Protein AF-A0A950W5Q5-F1 (afdb_monomer)

Sequence (482 aa):
MNRRAFVLRGGALSAAAVAGRGVYAVLDDFAAPARASAANVSRWQEQYLIDSLEVILDNATPVIIPPVYNDVFTAKLAPDRTWSKSALAAAQKRLESALSRVESPYPATADGLTIVVAWGLPYFRMFVPVPWQAKAPRDKLLPAVNGQPQLALLDAIRFPSDSSDVALEDNHVAFKVRSDSSAIVQSVETQLFSDTSSPAYVGDLLQLTSRRIGFAGRGFDTPSVAKTLALKAGVTAAQSIPDRAQLTMGFTSTQPAALGPDNIVSFETLPGMTDQFPSGYFAHGCAMHLSHLDLDLGVWYGRSYGQRVARMFAPSTPVPPDGTVTIPNGPGQVATLAQVESDAAAGQAGHNSLLQMATRLKADVIDNYGRLRTKGTGIPVREDFNTLDHPFAWYIDSTGAVQTPPATQPGLHFAVFVPTSSRFHAARTAMDGVLPDGTNLRARYGLTDDQIGINSSARATHRQNFLVPPRAHRSFPLVELL

Mean predicted aligned error: 4.97 Å

Nearest PDB structures (foldseek):
  3ved-assembly1_B  TM=7.121E-01  e=3.691E-13  Rhodococcus jostii RHA1
  7ylo-assembly2_B  TM=7.284E-01  e=1.402E-12  Limosilactobacillus fermentum
  2gvk-assembly1_A  TM=6.646E-01  e=1.583E-12  Bacteroides thetaiotaomicron VPI-5482
  7yzt-assembly1_B  TM=5.956E-01  e=2.725E-13  Acinetobacter radioresistens
  3dtz-assembly1_B  TM=6.820E-01  e=3.370E-03  Thermoplasma acidophilum

Secondary structure (DSSP, 8-state):
--HHHHHHHHTHHHHHT----GGGGGGGGSPPP-PPP-S--PPPS-TT--BT-EEEEETTEEEEE--SEEEEEEEEEPTTS---HHHHHHHHHHHHHHHHHHHTTS-SBSSS-EEEEEEEHHHHHHH-HHHHHHHSPBBSSSPPBTTBPPBSS------TTS-TT-EE---SEEEEEEES-HHHHHHHHIIIII-TT-TT--GGGEEEEEEEEEE----TTS--HHHHHHHHTT-TTGGGS-TT-SSTTSS----GGGS--TTTTSTTTSTTTBS--TTSTTTT-EEEEEEEEEE-HHHHHTS-HHHHHHHHT-TTS---STT------SGGGPPPHHHHHHHHHTT-B-HHHHHHHHHB-SS-EE-TTS-EE-TT-B--EE--EEE-SSS-SEEE-TTS-EE---S-S-EEEEEEEES-HHHHHHHHHHTTTB-TTS-BHHHHHT--TTTBTTTTTEEEEEEEEEEE--GGG-SSTTGGG-

pLDDT: mean 92.47, std 12.56, range [28.19, 98.94]

Structure (mmCIF, N/CA/C/O backbone):
data_AF-A0A950W5Q5-F1
#
_entry.id   AF-A0A950W5Q5-F1
#
loop_
_atom_site.group_PDB
_atom_site.id
_atom_site.type_symbol
_atom_site.label_atom_id
_atom_site.label_alt_id
_atom_site.label_comp_id
_atom_site.label_asym_id
_atom_site.label_entity_id
_atom_site.label_seq_id
_atom_site.pdbx_PDB_ins_code
_atom_site.Cartn_x
_atom_site.Cartn_y
_atom_site.Cartn_z
_atom_site.occupancy
_atom_site.B_iso_or_equiv
_atom_site.auth_seq_id
_atom_site.auth_comp_id
_atom_site.auth_asym_id
_atom_site.auth_atom_id
_atom_site.pdbx_PDB_model_num
ATOM 1 N N . MET A 1 1 ? -41.377 11.909 10.788 1.00 39.28 1 MET A N 1
ATOM 2 C CA . MET A 1 1 ? -40.465 11.203 9.855 1.00 39.28 1 MET A CA 1
ATOM 3 C C . MET A 1 1 ? -40.468 9.717 10.195 1.00 39.28 1 MET A C 1
ATOM 5 O O . MET A 1 1 ? -40.326 9.373 11.359 1.00 39.28 1 MET A O 1
ATOM 9 N N . ASN A 1 2 ? -40.772 8.855 9.223 1.00 30.08 2 ASN A N 1
ATOM 10 C CA . ASN A 1 2 ? -41.228 7.480 9.455 1.00 30.08 2 ASN A CA 1
ATOM 11 C C . ASN A 1 2 ? -40.049 6.484 9.569 1.00 30.08 2 ASN A C 1
ATOM 13 O O . ASN A 1 2 ? -39.245 6.375 8.644 1.00 30.08 2 ASN A O 1
ATOM 17 N N . ARG A 1 3 ? -39.965 5.734 10.681 1.00 30.23 3 ARG A N 1
ATOM 18 C CA . ARG A 1 3 ? -38.876 4.784 11.022 1.00 30.23 3 ARG A CA 1
ATOM 19 C C . ARG A 1 3 ? -38.636 3.682 9.972 1.00 30.23 3 ARG A C 1
ATOM 21 O O . ARG A 1 3 ? -37.541 3.137 9.913 1.00 30.23 3 ARG A O 1
ATOM 28 N N . ARG A 1 4 ? -39.614 3.385 9.104 1.00 28.19 4 ARG A N 1
ATOM 29 C CA . ARG A 1 4 ? -39.479 2.392 8.016 1.00 28.19 4 ARG A CA 1
ATOM 30 C C . ARG A 1 4 ? -38.651 2.865 6.813 1.00 28.19 4 ARG A C 1
ATOM 32 O O . ARG A 1 4 ? -38.060 2.028 6.148 1.00 28.19 4 ARG A O 1
ATOM 39 N N . ALA A 1 5 ? -38.541 4.173 6.564 1.00 29.91 5 ALA A N 1
ATOM 40 C CA . ALA A 1 5 ? -37.668 4.703 5.506 1.00 29.91 5 ALA A CA 1
ATOM 41 C C . ALA A 1 5 ? -36.191 4.814 5.948 1.00 29.91 5 ALA A C 1
ATOM 43 O O . ALA A 1 5 ? -35.299 4.936 5.116 1.00 29.91 5 ALA A O 1
ATOM 44 N N . PHE A 1 6 ? -35.934 4.753 7.259 1.00 35.81 6 PHE A N 1
ATOM 45 C CA . PHE A 1 6 ? -34.615 4.919 7.879 1.00 35.81 6 PHE A CA 1
ATOM 46 C C . PHE A 1 6 ? -33.766 3.636 7.817 1.00 35.81 6 PHE A C 1
ATOM 48 O O . PHE A 1 6 ? -32.586 3.686 7.479 1.00 35.81 6 PHE A O 1
ATOM 55 N N . VAL A 1 7 ? -34.390 2.469 8.015 1.00 33.81 7 VAL A N 1
ATOM 56 C CA . VAL A 1 7 ? -33.726 1.155 7.884 1.00 33.81 7 VAL A CA 1
ATOM 57 C C . VAL A 1 7 ? -33.260 0.892 6.441 1.00 33.81 7 VAL A C 1
ATOM 59 O O . VAL A 1 7 ? -32.242 0.241 6.220 1.00 33.81 7 VAL A O 1
ATOM 62 N N . LEU A 1 8 ? -33.940 1.481 5.454 1.00 30.77 8 LEU A N 1
ATOM 63 C CA . LEU A 1 8 ? -33.626 1.327 4.031 1.00 30.77 8 LEU A CA 1
ATOM 64 C C . LEU A 1 8 ? -32.433 2.161 3.536 1.00 30.77 8 LEU A C 1
ATOM 66 O O . LEU A 1 8 ? -31.986 1.921 2.424 1.00 30.77 8 LEU A O 1
ATOM 70 N N . ARG A 1 9 ? -31.891 3.119 4.304 1.00 37.16 9 ARG A N 1
ATOM 71 C CA . ARG A 1 9 ? -30.702 3.890 3.868 1.00 37.16 9 ARG A CA 1
ATOM 72 C C . ARG A 1 9 ? -29.408 3.470 4.562 1.00 37.16 9 ARG A C 1
ATOM 74 O O . ARG A 1 9 ? -28.377 3.446 3.905 1.00 3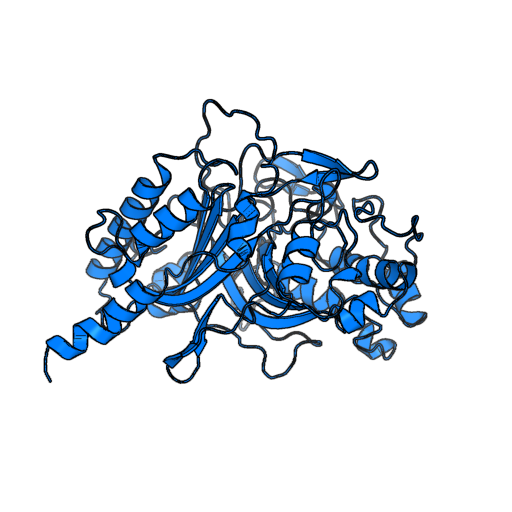7.16 9 ARG A O 1
ATOM 81 N N . GLY A 1 10 ? -29.464 3.099 5.843 1.00 38.53 10 GLY A N 1
ATOM 82 C CA . GLY A 1 10 ? -28.292 2.613 6.585 1.00 38.53 10 GLY A CA 1
ATOM 83 C C . GLY A 1 10 ? -28.037 1.108 6.444 1.00 38.53 10 GLY A C 1
ATOM 84 O O . GLY A 1 10 ? -26.889 0.693 6.448 1.00 38.53 10 GLY A O 1
ATOM 85 N N . GLY A 1 11 ? -29.091 0.292 6.290 1.00 37.72 11 GLY A N 1
ATOM 86 C CA . GLY A 1 11 ? -28.977 -1.172 6.195 1.00 37.72 11 GLY A CA 1
ATOM 87 C C . GLY A 1 11 ? -29.050 -1.738 4.772 1.00 37.72 11 GLY A C 1
ATOM 88 O O . GLY A 1 11 ? -28.472 -2.787 4.502 1.00 37.72 11 GLY A O 1
ATOM 89 N N . ALA A 1 12 ? -29.723 -1.057 3.836 1.00 38.81 12 ALA A N 1
ATOM 90 C CA . ALA A 1 12 ? -29.859 -1.570 2.468 1.00 38.81 12 ALA A CA 1
ATOM 91 C C . ALA A 1 12 ? -28.583 -1.399 1.625 1.00 38.81 12 ALA A C 1
ATOM 93 O O . ALA A 1 12 ? -28.334 -2.213 0.741 1.00 38.81 12 ALA A O 1
ATOM 94 N N . LEU A 1 13 ? -27.751 -0.392 1.920 1.00 42.91 13 LEU A N 1
ATOM 95 C CA . LEU A 1 13 ? -26.452 -0.220 1.258 1.00 42.91 13 LEU A CA 1
ATOM 96 C C . LEU A 1 13 ? -25.434 -1.282 1.702 1.00 42.91 13 LEU A C 1
ATOM 98 O O . LEU A 1 13 ? -24.679 -1.782 0.876 1.00 42.91 13 LEU A O 1
ATOM 102 N N . SER A 1 14 ? -25.480 -1.708 2.967 1.00 42.72 14 SER A N 1
ATOM 103 C CA . SER A 1 14 ? -24.631 -2.783 3.504 1.00 42.72 14 SER A CA 1
ATOM 104 C C . SER A 1 14 ? -25.011 -4.168 2.962 1.00 42.72 14 SER A C 1
ATOM 106 O O . SER A 1 14 ? -24.152 -5.038 2.826 1.00 42.72 14 SER A O 1
ATOM 108 N N . ALA A 1 15 ? -26.290 -4.376 2.626 1.00 36.91 15 ALA A N 1
ATOM 109 C CA . ALA A 1 15 ? -26.792 -5.629 2.057 1.00 36.91 15 ALA A CA 1
ATOM 110 C C . ALA A 1 15 ? -26.603 -5.728 0.528 1.00 36.91 15 ALA A C 1
ATOM 112 O O . ALA A 1 15 ? -26.414 -6.826 0.013 1.00 36.91 15 ALA A O 1
ATOM 113 N N . ALA A 1 16 ? -26.608 -4.606 -0.203 1.00 36.03 16 ALA A N 1
ATOM 114 C CA . ALA A 1 16 ? -26.354 -4.585 -1.650 1.00 36.03 16 ALA A CA 1
ATOM 115 C C . ALA A 1 16 ? -24.859 -4.738 -2.024 1.00 36.03 16 ALA A C 1
ATOM 117 O O . ALA A 1 16 ? -24.538 -4.958 -3.189 1.00 36.03 16 ALA A O 1
ATOM 118 N N . ALA A 1 17 ? -23.947 -4.641 -1.050 1.00 44.28 17 ALA A N 1
ATOM 119 C CA . ALA A 1 17 ? -22.497 -4.604 -1.263 1.00 44.28 17 ALA A CA 1
ATOM 120 C C . ALA A 1 17 ? -21.846 -5.963 -1.604 1.00 44.28 17 ALA A C 1
ATOM 122 O O . ALA A 1 17 ? -20.760 -5.978 -2.192 1.00 44.28 17 ALA A O 1
ATOM 123 N N . VAL A 1 18 ? -22.509 -7.087 -1.297 1.00 49.03 18 VAL A N 1
ATOM 124 C CA . VAL A 1 18 ? -21.989 -8.452 -1.519 1.00 49.03 18 VAL A CA 1
ATOM 125 C C . VAL A 1 18 ? -22.581 -9.050 -2.800 1.00 49.03 18 VAL A C 1
ATOM 127 O O . VAL A 1 18 ? -23.192 -10.117 -2.805 1.00 49.03 18 VAL A O 1
ATOM 130 N N . ALA A 1 19 ? -22.424 -8.355 -3.925 1.00 48.50 19 ALA A N 1
ATOM 131 C CA . ALA A 1 19 ? -22.522 -9.025 -5.218 1.00 48.50 19 ALA A CA 1
ATOM 132 C C . ALA A 1 19 ? -21.337 -10.001 -5.348 1.00 48.50 19 ALA A C 1
ATOM 134 O O . ALA A 1 19 ? -20.232 -9.707 -4.872 1.00 48.50 19 ALA A O 1
ATOM 135 N N . GLY A 1 20 ? -21.567 -11.172 -5.958 1.00 59.09 20 GLY A N 1
ATOM 136 C CA . GLY A 1 20 ? -20.513 -12.151 -6.241 1.00 59.09 20 GLY A CA 1
ATOM 137 C C . GLY A 1 20 ? -19.327 -11.514 -6.975 1.00 59.09 20 GLY A C 1
ATOM 138 O O . GLY A 1 20 ? -19.458 -10.447 -7.570 1.00 59.09 20 GLY A O 1
ATOM 139 N N . ARG A 1 21 ? -18.160 -12.167 -6.962 1.00 72.50 21 ARG A N 1
ATOM 140 C CA . ARG A 1 21 ? -16.889 -11.619 -7.478 1.00 72.50 21 ARG A CA 1
ATOM 141 C C . ARG A 1 21 ? -16.826 -11.386 -8.999 1.00 72.50 21 ARG A C 1
ATOM 143 O O . ARG A 1 21 ? -15.745 -11.204 -9.541 1.00 72.50 21 ARG A O 1
ATOM 150 N N . GLY A 1 22 ? -17.964 -11.351 -9.692 1.00 77.88 22 GLY A N 1
ATOM 151 C CA . GLY A 1 22 ? -18.077 -10.954 -11.094 1.00 77.88 22 GLY A CA 1
ATOM 152 C C . GLY A 1 22 ? -17.069 -11.670 -11.991 1.00 77.88 22 GLY A C 1
ATOM 153 O O . GLY A 1 22 ? -16.955 -12.896 -11.966 1.00 77.88 22 GLY A O 1
ATOM 154 N N . VAL A 1 23 ? -16.306 -10.890 -12.759 1.00 76.06 23 VAL A N 1
ATOM 155 C CA . VAL A 1 23 ? -15.253 -11.403 -13.650 1.00 76.06 23 VAL A CA 1
ATOM 156 C C . VAL A 1 23 ? -14.167 -12.187 -12.906 1.00 76.06 23 VAL A C 1
ATOM 158 O O . VAL A 1 23 ? -13.601 -13.114 -13.482 1.00 76.06 23 VAL A O 1
ATOM 161 N N . TYR A 1 24 ? -13.934 -11.887 -11.625 1.00 83.50 24 TYR A N 1
ATOM 162 C CA . TYR A 1 24 ? -12.916 -12.517 -10.786 1.00 83.50 24 TYR A CA 1
ATOM 163 C C . TYR A 1 24 ? -13.301 -13.906 -10.270 1.00 83.50 24 TYR A C 1
ATOM 165 O O . TYR A 1 24 ? -12.444 -14.582 -9.719 1.00 83.50 24 TYR A O 1
ATOM 173 N N . ALA A 1 25 ? -14.539 -14.378 -10.459 1.00 80.31 25 ALA A N 1
ATOM 174 C CA . ALA A 1 25 ? -14.914 -15.744 -10.068 1.00 80.31 25 ALA A CA 1
ATOM 175 C C . ALA A 1 25 ? -14.088 -16.824 -10.801 1.00 80.31 25 ALA A C 1
ATOM 177 O O . ALA A 1 25 ? -13.899 -17.913 -10.280 1.00 80.31 25 ALA A O 1
ATOM 178 N N . VAL A 1 26 ? -13.537 -16.505 -11.980 1.00 78.62 26 VAL A N 1
ATOM 179 C CA . VAL A 1 26 ? -12.643 -17.407 -12.734 1.00 78.62 26 VAL A CA 1
ATOM 180 C C . VAL A 1 26 ? -11.304 -17.652 -12.027 1.00 78.62 26 VAL A C 1
ATOM 182 O O . VAL A 1 26 ? -10.563 -18.540 -12.422 1.00 78.62 26 VAL A O 1
ATOM 185 N N . LEU A 1 27 ? -10.959 -16.859 -11.007 1.00 82.75 27 LEU A N 1
ATOM 186 C CA . LEU A 1 27 ? -9.732 -17.050 -10.233 1.00 82.75 27 LEU A CA 1
ATOM 187 C C . LEU A 1 27 ? -9.710 -18.401 -9.509 1.00 82.75 27 LEU A C 1
ATOM 189 O O . LEU A 1 27 ? -8.635 -18.973 -9.355 1.00 82.75 27 LEU A O 1
ATOM 193 N N . ASP A 1 28 ? -10.880 -18.933 -9.149 1.00 81.75 28 ASP A N 1
ATOM 194 C CA . ASP A 1 28 ? -11.016 -20.245 -8.511 1.00 81.75 28 ASP A CA 1
ATOM 195 C C . ASP A 1 28 ? -10.691 -21.412 -9.471 1.00 81.75 28 ASP A C 1
ATOM 197 O O . ASP A 1 28 ? -10.429 -22.524 -9.016 1.00 81.75 28 ASP A O 1
ATOM 201 N N . ASP A 1 29 ? -10.636 -21.162 -10.788 1.00 82.75 29 ASP A N 1
ATOM 202 C CA . ASP A 1 29 ? -10.259 -22.158 -11.802 1.00 82.75 29 ASP A CA 1
ATOM 203 C C . ASP A 1 29 ? -8.728 -22.273 -11.989 1.00 82.75 29 ASP A C 1
ATOM 205 O O . ASP A 1 29 ? -8.248 -23.151 -12.713 1.00 82.75 29 ASP A O 1
ATOM 209 N N . P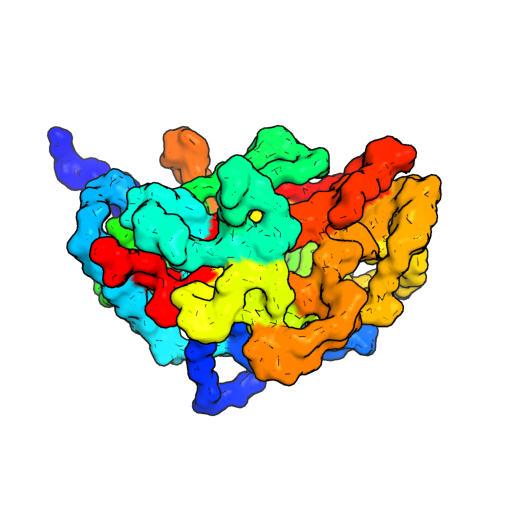HE A 1 30 ? -7.937 -21.383 -11.371 1.00 82.56 30 PHE A N 1
ATOM 210 C CA . PHE A 1 30 ? -6.476 -21.389 -11.483 1.00 82.56 30 PHE A CA 1
ATOM 211 C C . PHE A 1 30 ? -5.810 -22.244 -10.406 1.00 82.56 30 PHE A C 1
ATOM 213 O O . PHE A 1 30 ? -6.309 -22.408 -9.296 1.00 82.56 30 PHE A O 1
ATOM 220 N N . ALA A 1 31 ? -4.616 -22.750 -10.727 1.00 78.81 31 ALA A N 1
ATOM 221 C CA . ALA A 1 31 ? -3.797 -23.477 -9.768 1.00 78.81 31 ALA A CA 1
ATOM 222 C C . ALA A 1 31 ? -3.484 -22.601 -8.544 1.00 78.81 31 ALA A C 1
ATOM 224 O O . ALA A 1 31 ? -2.871 -21.534 -8.665 1.00 78.81 31 ALA A O 1
ATOM 225 N N . ALA A 1 32 ? -3.886 -23.084 -7.368 1.00 83.25 32 ALA A N 1
ATOM 226 C CA . ALA A 1 32 ? -3.600 -22.427 -6.105 1.00 83.25 32 ALA A CA 1
ATOM 227 C C . ALA A 1 32 ? -2.082 -22.393 -5.833 1.00 83.25 32 ALA A C 1
ATOM 229 O O . ALA A 1 32 ? -1.363 -23.330 -6.200 1.00 83.25 32 ALA A O 1
ATOM 230 N N . PRO A 1 33 ? -1.577 -21.336 -5.174 1.00 84.56 33 PRO A N 1
ATOM 231 C CA . PRO A 1 33 ? -0.205 -21.302 -4.695 1.00 84.56 33 PRO A CA 1
ATOM 232 C C . PRO A 1 33 ? 0.177 -22.467 -3.791 1.00 84.56 33 PRO A C 1
ATOM 234 O O . PRO A 1 33 ? -0.611 -22.916 -2.961 1.00 84.56 33 PRO A O 1
ATOM 237 N N . ALA A 1 34 ? 1.417 -22.939 -3.927 1.00 84.31 34 ALA A N 1
ATOM 238 C CA . ALA A 1 34 ? 1.929 -23.998 -3.074 1.00 84.31 34 ALA A CA 1
ATOM 239 C C . ALA A 1 34 ? 2.275 -23.399 -1.707 1.00 84.31 34 ALA A C 1
ATOM 241 O O . ALA A 1 34 ? 3.244 -22.653 -1.566 1.00 84.31 34 ALA A O 1
ATOM 242 N N . ARG A 1 35 ? 1.472 -23.701 -0.685 1.00 87.06 35 ARG A N 1
ATOM 243 C CA . ARG A 1 35 ? 1.675 -23.179 0.671 1.00 87.06 35 ARG A CA 1
ATOM 244 C C . ARG A 1 35 ? 2.323 -24.225 1.565 1.00 87.06 35 ARG A C 1
ATOM 246 O O . ARG A 1 35 ? 1.898 -25.377 1.610 1.00 87.06 35 ARG A O 1
ATOM 253 N N . ALA A 1 36 ? 3.359 -23.815 2.293 1.00 75.06 36 ALA A N 1
ATOM 254 C CA . ALA A 1 36 ? 3.932 -24.653 3.335 1.00 75.06 36 ALA A CA 1
ATOM 255 C C . ALA A 1 36 ? 2.907 -24.818 4.466 1.00 75.06 36 ALA A C 1
ATOM 257 O O . ALA A 1 36 ? 2.351 -23.833 4.955 1.00 75.06 36 ALA A O 1
ATOM 258 N N . SER A 1 37 ? 2.667 -26.062 4.891 1.00 65.44 37 SER A N 1
ATOM 259 C CA . SER A 1 37 ? 1.843 -26.326 6.070 1.00 65.44 37 SER A CA 1
ATOM 260 C C . SER A 1 37 ? 2.544 -25.767 7.305 1.00 65.44 37 SER A C 1
ATOM 262 O O . SER A 1 37 ? 3.673 -26.153 7.615 1.00 65.44 37 SER A O 1
ATOM 264 N N . ALA A 1 38 ? 1.887 -24.849 8.008 1.00 62.38 38 ALA A N 1
ATOM 265 C CA . ALA A 1 38 ? 2.421 -24.244 9.214 1.00 62.38 38 ALA A CA 1
ATOM 266 C C . ALA A 1 38 ? 1.597 -24.711 10.419 1.00 62.38 38 ALA A C 1
ATOM 268 O O . ALA A 1 38 ? 0.471 -24.268 10.633 1.00 62.38 38 ALA A O 1
ATOM 269 N N . ALA A 1 39 ? 2.167 -25.631 11.202 1.00 51.69 39 ALA A N 1
ATOM 270 C CA . ALA A 1 39 ? 1.463 -26.298 12.298 1.00 51.69 39 ALA A CA 1
ATOM 271 C C . ALA A 1 39 ? 1.116 -25.369 13.480 1.00 51.69 39 ALA A C 1
ATOM 273 O O . ALA A 1 39 ? 0.224 -25.702 14.248 1.00 51.69 39 ALA A O 1
ATOM 274 N N . ASN A 1 40 ? 1.794 -24.220 13.628 1.00 57.84 40 ASN A N 1
ATOM 275 C CA . ASN A 1 40 ? 1.538 -23.218 14.671 1.00 57.84 40 ASN A CA 1
ATOM 276 C C . ASN A 1 40 ? 1.945 -21.818 14.184 1.00 57.84 40 ASN A C 1
ATOM 278 O O . ASN A 1 40 ? 3.113 -21.445 14.280 1.00 57.84 40 ASN A O 1
ATOM 282 N N . VAL A 1 41 ? 0.993 -21.035 13.677 1.00 72.38 41 VAL A N 1
ATOM 283 C CA . VAL A 1 41 ? 1.233 -19.636 13.288 1.00 72.38 41 VAL A CA 1
ATOM 284 C C . VAL A 1 41 ? 0.573 -18.718 14.306 1.00 72.38 41 VAL A C 1
ATOM 286 O O . VAL A 1 41 ? -0.653 -18.650 14.386 1.00 72.38 41 VAL A O 1
ATOM 289 N N . SER A 1 42 ? 1.387 -18.025 15.104 1.00 79.38 42 SER A N 1
ATOM 290 C CA . SER A 1 42 ? 0.903 -16.971 15.998 1.00 79.38 42 SER A CA 1
ATOM 291 C C . SER A 1 42 ? 0.762 -15.665 15.226 1.00 79.38 42 SER A C 1
ATOM 293 O O . SER A 1 42 ? 1.610 -15.325 14.411 1.00 79.38 42 SER A O 1
ATOM 295 N N . ARG A 1 43 ? -0.291 -14.897 15.511 1.00 89.50 43 ARG A N 1
ATOM 296 C CA . ARG A 1 43 ? -0.489 -13.582 14.893 1.00 89.50 43 ARG A CA 1
ATOM 297 C C . ARG A 1 43 ? 0.463 -12.560 15.517 1.00 89.50 43 ARG A C 1
ATOM 299 O O . ARG A 1 43 ? 0.432 -12.352 16.730 1.00 89.50 43 ARG A O 1
ATOM 306 N N . TRP A 1 44 ? 1.273 -11.919 14.680 1.00 92.88 44 TRP A N 1
ATOM 307 C CA . TRP A 1 44 ? 2.208 -10.856 15.060 1.00 92.88 44 TRP A CA 1
ATOM 308 C C . TRP A 1 44 ? 1.499 -9.582 15.530 1.00 92.88 44 TRP A C 1
ATOM 310 O O . TRP A 1 44 ? 0.302 -9.385 15.290 1.00 92.88 44 TRP A O 1
ATOM 320 N N . GLN A 1 45 ? 2.252 -8.686 16.176 1.00 97.06 45 GLN A N 1
ATOM 321 C CA . GLN A 1 45 ? 1.784 -7.317 16.405 1.00 97.06 45 GLN A CA 1
ATOM 322 C C . GLN A 1 45 ? 1.756 -6.525 15.091 1.00 97.06 45 GLN A C 1
ATOM 324 O O . GLN A 1 45 ? 0.847 -5.723 14.874 1.00 97.06 45 GLN A O 1
ATOM 329 N N . GLU A 1 46 ? 2.694 -6.805 14.191 1.00 97.69 46 GLU A N 1
ATOM 330 C CA . GLU A 1 46 ? 2.777 -6.284 12.833 1.00 97.69 46 GLU A CA 1
ATOM 331 C C . GLU A 1 46 ? 1.674 -6.883 11.945 1.00 97.69 46 GLU A C 1
ATOM 333 O O . GLU A 1 46 ? 1.834 -7.941 11.339 1.00 97.69 46 GLU A O 1
ATOM 338 N N . GLN A 1 47 ? 0.536 -6.192 11.825 1.00 97.69 47 GLN A N 1
ATOM 339 C CA . GLN A 1 47 ? -0.609 -6.667 11.027 1.00 97.69 47 GLN A CA 1
ATOM 340 C C . GLN A 1 47 ? -0.275 -6.889 9.537 1.00 97.69 47 GLN A C 1
ATOM 342 O O . GLN A 1 47 ? -0.929 -7.674 8.848 1.00 97.69 47 GLN A O 1
ATOM 347 N N . TYR A 1 48 ? 0.710 -6.151 9.022 1.00 95.56 48 TYR A N 1
ATOM 348 C CA . TYR A 1 48 ? 1.083 -6.158 7.612 1.00 95.56 48 TYR A CA 1
ATOM 349 C C . TYR A 1 48 ? 1.930 -7.375 7.218 1.00 95.56 48 TYR A C 1
ATOM 351 O O . TYR A 1 48 ? 2.005 -7.667 6.031 1.00 95.56 48 TYR A O 1
ATOM 359 N N . LEU A 1 49 ? 2.518 -8.105 8.172 1.00 94.44 49 LEU A N 1
ATOM 360 C CA . LEU A 1 49 ? 3.283 -9.317 7.880 1.00 94.44 49 LEU A CA 1
ATOM 361 C C . LEU A 1 49 ? 2.365 -10.507 7.583 1.00 94.44 49 LEU A C 1
ATOM 363 O O . LEU A 1 49 ? 1.263 -10.622 8.122 1.00 94.44 49 LEU A O 1
ATOM 367 N N . ILE A 1 50 ? 2.844 -11.398 6.716 1.00 91.88 50 ILE A N 1
ATOM 368 C CA . ILE A 1 50 ? 2.170 -12.645 6.354 1.00 91.88 50 ILE A CA 1
ATOM 369 C C . ILE A 1 50 ? 3.184 -13.775 6.464 1.00 91.88 50 ILE A C 1
ATOM 371 O O . ILE A 1 50 ? 4.263 -13.710 5.871 1.00 91.88 50 ILE A O 1
ATOM 375 N N . ASP A 1 51 ? 2.825 -14.816 7.206 1.00 86.25 51 ASP A N 1
ATOM 376 C CA . ASP A 1 51 ? 3.706 -15.953 7.426 1.00 86.25 51 ASP A CA 1
ATOM 377 C C . ASP A 1 51 ? 3.693 -16.935 6.257 1.00 86.25 51 ASP A C 1
ATOM 379 O O . ASP A 1 51 ? 2.670 -17.155 5.603 1.00 86.25 51 ASP A O 1
ATOM 383 N N . SER A 1 52 ? 4.833 -17.605 6.072 1.00 85.12 52 SER A N 1
ATOM 384 C CA . SER A 1 52 ? 4.974 -18.775 5.192 1.00 85.12 52 SER A CA 1
ATOM 385 C C . SER A 1 52 ? 4.555 -18.525 3.738 1.00 85.12 52 SER A C 1
ATOM 387 O O . SER A 1 52 ? 3.958 -19.391 3.096 1.00 85.12 52 SER A O 1
ATOM 389 N N . LEU A 1 53 ? 4.862 -17.336 3.209 1.00 90.88 53 LEU A N 1
ATOM 390 C CA . LEU A 1 53 ? 4.660 -17.048 1.792 1.00 90.88 53 LEU A CA 1
ATOM 391 C C . LEU A 1 53 ? 5.546 -17.950 0.923 1.00 90.88 53 LEU A C 1
ATOM 393 O O . LEU A 1 53 ? 6.711 -18.199 1.232 1.00 90.88 53 LEU A O 1
ATOM 397 N N . GLU A 1 54 ? 4.974 -18.412 -0.187 1.00 92.31 54 GLU A N 1
ATOM 398 C CA . GLU A 1 54 ? 5.696 -19.172 -1.208 1.00 92.31 54 GLU A CA 1
ATOM 399 C C . GLU A 1 54 ? 6.758 -18.264 -1.843 1.00 92.31 54 GLU A C 1
ATOM 401 O O . GLU A 1 54 ? 6.479 -17.109 -2.183 1.00 92.31 54 GLU A O 1
ATOM 406 N N . VAL A 1 55 ? 7.969 -18.796 -2.014 1.00 93.19 55 VAL A N 1
ATOM 407 C CA . VAL A 1 55 ? 9.045 -18.146 -2.762 1.00 93.19 55 VAL A CA 1
ATOM 408 C C . VAL A 1 55 ? 9.454 -19.067 -3.897 1.00 93.19 55 VAL A C 1
ATOM 410 O O . VAL A 1 55 ? 9.864 -20.202 -3.660 1.00 93.19 55 VAL A O 1
ATOM 413 N N . ILE A 1 56 ? 9.365 -18.563 -5.123 1.00 94.12 56 ILE A N 1
ATOM 414 C CA . ILE A 1 56 ? 9.800 -19.267 -6.331 1.00 94.12 56 ILE A 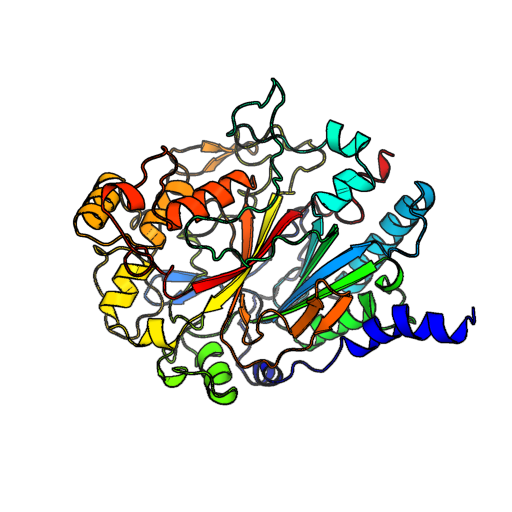CA 1
ATOM 415 C C . ILE A 1 56 ? 11.040 -18.594 -6.926 1.00 94.12 56 ILE A C 1
ATOM 417 O O . ILE A 1 56 ? 11.397 -17.475 -6.550 1.00 94.12 56 ILE A O 1
ATOM 421 N N . LEU A 1 57 ? 11.679 -19.263 -7.885 1.00 95.44 57 LEU A N 1
ATOM 422 C CA . LEU A 1 57 ? 12.696 -18.662 -8.743 1.00 95.44 57 LEU A CA 1
ATOM 423 C C . LEU A 1 57 ? 12.118 -18.457 -10.142 1.00 95.44 57 LEU A C 1
ATOM 425 O O . LEU A 1 57 ? 11.767 -19.425 -10.812 1.00 95.44 57 LEU A O 1
ATOM 429 N N . ASP A 1 58 ? 12.081 -17.209 -10.602 1.00 94.81 58 ASP A N 1
ATOM 430 C CA . ASP A 1 58 ? 11.788 -16.864 -11.995 1.00 94.81 58 ASP A CA 1
ATOM 431 C C . ASP A 1 58 ? 12.956 -16.054 -12.554 1.00 94.81 58 ASP A C 1
ATOM 433 O O . ASP A 1 58 ? 13.414 -15.099 -11.926 1.00 94.81 58 ASP A O 1
ATOM 437 N N . ASN A 1 59 ? 13.498 -16.475 -13.698 1.00 93.69 59 ASN A N 1
ATOM 438 C CA . ASN A 1 59 ? 14.707 -15.885 -14.284 1.00 93.69 59 ASN A CA 1
ATOM 439 C C . ASN A 1 59 ? 15.860 -15.718 -13.260 1.00 93.69 59 ASN A C 1
ATOM 441 O O . ASN A 1 59 ? 16.404 -14.628 -13.069 1.00 93.69 59 ASN A O 1
ATOM 445 N N . ALA A 1 60 ? 16.161 -16.798 -12.526 1.00 93.56 60 ALA A N 1
ATOM 446 C CA . ALA A 1 60 ? 17.158 -16.848 -11.444 1.00 93.56 60 ALA A CA 1
ATOM 447 C C . ALA A 1 60 ? 16.967 -15.802 -10.322 1.00 93.56 60 ALA A C 1
ATOM 449 O O . ALA A 1 60 ? 17.876 -15.561 -9.527 1.00 93.56 60 ALA A O 1
ATOM 450 N N . THR A 1 61 ? 15.782 -15.195 -10.233 1.00 95.44 61 THR A N 1
ATOM 451 C CA . THR A 1 61 ? 15.447 -14.160 -9.258 1.00 95.44 61 THR A CA 1
ATOM 452 C C . THR A 1 61 ? 14.387 -14.695 -8.297 1.00 95.44 61 THR A C 1
ATOM 454 O O . THR A 1 61 ? 13.357 -15.193 -8.754 1.00 95.44 61 THR A O 1
ATOM 457 N N . PRO A 1 62 ? 14.596 -14.596 -6.973 1.00 96.12 62 PRO A N 1
ATOM 458 C CA . PRO A 1 62 ? 13.562 -14.916 -5.999 1.00 96.12 62 PRO A CA 1
ATOM 459 C C . PRO A 1 62 ? 12.336 -14.018 -6.160 1.00 96.12 62 PRO A C 1
ATOM 461 O O . PRO A 1 62 ? 12.460 -12.795 -6.271 1.00 96.12 62 PRO A O 1
ATOM 464 N N . VAL A 1 63 ? 11.152 -14.620 -6.117 1.00 95.19 63 VAL A N 1
ATOM 465 C CA . VAL A 1 63 ? 9.866 -13.924 -6.196 1.00 95.19 63 VAL A CA 1
ATOM 466 C C . VAL A 1 63 ? 8.937 -14.470 -5.123 1.00 95.19 63 VAL A C 1
ATOM 468 O O . VAL A 1 63 ? 8.774 -15.681 -4.999 1.00 95.19 63 VAL A O 1
ATOM 471 N N . ILE A 1 64 ? 8.324 -13.575 -4.350 1.00 93.94 64 ILE A N 1
ATOM 472 C CA . ILE A 1 64 ? 7.301 -13.927 -3.361 1.00 93.94 64 ILE A CA 1
ATOM 473 C C . ILE A 1 64 ? 5.952 -14.034 -4.065 1.00 93.94 64 ILE A C 1
ATOM 475 O O . ILE A 1 64 ? 5.585 -13.140 -4.832 1.00 93.94 64 ILE A O 1
ATOM 479 N N . ILE A 1 65 ? 5.190 -15.083 -3.767 1.00 93.56 65 ILE A N 1
ATOM 480 C CA . ILE A 1 65 ? 3.800 -15.214 -4.207 1.00 93.56 65 ILE A CA 1
ATOM 481 C C . ILE A 1 65 ? 2.886 -14.756 -3.060 1.00 93.56 65 ILE A C 1
ATOM 483 O O . ILE A 1 65 ? 2.723 -15.498 -2.086 1.00 93.56 65 ILE A O 1
ATOM 487 N N . PRO A 1 66 ? 2.308 -13.541 -3.124 1.00 93.19 66 PRO A N 1
ATOM 488 C CA . PRO A 1 66 ? 1.398 -13.031 -2.094 1.00 93.19 66 PRO A CA 1
ATOM 489 C C . PRO A 1 66 ? 0.063 -13.806 -2.084 1.00 93.19 66 PRO A C 1
ATOM 491 O O . PRO A 1 66 ? -0.139 -14.685 -2.929 1.00 93.19 66 PRO A O 1
ATOM 494 N N . PRO A 1 67 ? -0.856 -13.516 -1.142 1.00 93.94 67 PRO A N 1
ATOM 495 C CA . PRO A 1 67 ? -2.210 -14.059 -1.194 1.00 93.94 67 PRO A CA 1
ATOM 496 C C . PRO A 1 67 ? -2.922 -13.676 -2.494 1.00 93.94 67 PRO A C 1
ATOM 498 O O . PRO A 1 67 ? -2.816 -12.525 -2.935 1.00 93.94 67 PRO A O 1
ATOM 501 N N . VAL A 1 68 ? -3.660 -14.621 -3.080 1.00 93.56 68 VAL A N 1
ATOM 502 C CA . VAL A 1 68 ? -4.350 -14.420 -4.366 1.00 93.56 68 VAL A CA 1
ATOM 503 C C . VAL A 1 68 ? -5.364 -13.287 -4.266 1.00 93.56 68 VAL A C 1
ATOM 505 O O . VAL A 1 68 ? -5.316 -12.361 -5.071 1.00 93.56 68 VAL A O 1
ATOM 508 N N . TYR A 1 69 ? -6.250 -13.321 -3.272 1.00 94.88 69 TYR A N 1
ATOM 509 C CA . TYR A 1 69 ? -7.359 -12.384 -3.149 1.00 94.88 69 TYR A CA 1
ATOM 510 C C . TYR A 1 69 ? -7.075 -11.282 -2.140 1.00 94.88 69 TYR A C 1
ATOM 512 O O . TYR A 1 69 ? -6.631 -11.540 -1.019 1.00 94.88 69 TYR A O 1
ATOM 520 N N . ASN A 1 70 ? -7.377 -10.049 -2.541 1.00 95.56 70 ASN A N 1
ATOM 521 C CA . ASN A 1 70 ? -7.161 -8.855 -1.738 1.00 95.56 70 ASN A CA 1
ATOM 522 C C . ASN A 1 70 ? -8.388 -7.946 -1.845 1.00 95.56 70 ASN A C 1
ATOM 524 O O . ASN A 1 70 ? -8.670 -7.411 -2.917 1.00 95.56 70 ASN A O 1
ATOM 528 N N . ASP A 1 71 ? -9.061 -7.729 -0.716 1.00 96.38 71 ASP A N 1
ATOM 529 C CA . ASP A 1 71 ? -10.193 -6.810 -0.620 1.00 96.38 71 ASP A CA 1
ATOM 530 C C . ASP A 1 71 ? -9.840 -5.675 0.348 1.00 96.38 71 ASP A C 1
ATOM 532 O O . ASP A 1 71 ? -9.275 -5.907 1.419 1.00 96.38 71 ASP A O 1
ATOM 536 N N . VAL A 1 72 ? -10.162 -4.435 -0.016 1.00 98.31 72 VAL A N 1
ATOM 537 C CA . VAL A 1 72 ? -10.025 -3.260 0.845 1.00 98.31 72 VAL A CA 1
ATOM 538 C C . VAL A 1 72 ? -11.368 -2.560 0.977 1.00 98.31 72 VAL A C 1
ATOM 540 O O . VAL A 1 72 ? -11.932 -2.092 -0.009 1.00 98.31 72 VAL A O 1
ATOM 543 N N . PHE A 1 73 ? -11.845 -2.428 2.209 1.00 98.25 73 PHE A N 1
ATOM 544 C CA . PHE A 1 73 ? -13.025 -1.633 2.541 1.00 98.25 73 PHE A CA 1
ATOM 545 C C . PHE A 1 73 ? -12.572 -0.354 3.212 1.00 98.25 73 PHE A C 1
ATOM 547 O O . PHE A 1 73 ? -11.876 -0.412 4.224 1.00 98.25 73 PHE A O 1
ATOM 554 N N . THR A 1 74 ? -12.970 0.796 2.685 1.00 98.69 74 THR A N 1
ATOM 555 C CA . THR A 1 74 ? -12.787 2.071 3.384 1.00 98.69 74 THR A CA 1
ATOM 556 C C . THR A 1 74 ? -14.094 2.482 4.036 1.00 98.69 74 THR A C 1
ATOM 558 O O . THR A 1 74 ? -15.173 2.163 3.534 1.00 98.69 74 THR A O 1
ATOM 561 N N . ALA A 1 75 ? -14.014 3.173 5.168 1.00 98.50 75 ALA A N 1
ATOM 562 C CA . ALA A 1 75 ? -15.197 3.597 5.892 1.00 98.50 75 ALA A CA 1
ATOM 563 C C . ALA A 1 75 ? -14.975 4.877 6.693 1.00 98.50 75 ALA A C 1
ATOM 565 O O . ALA A 1 75 ? -13.861 5.206 7.119 1.00 98.50 75 ALA A O 1
ATOM 566 N N . LYS A 1 76 ? -16.083 5.557 6.970 1.00 98.62 76 LYS A N 1
ATOM 567 C CA . LYS A 1 76 ? -16.207 6.531 8.054 1.00 98.62 76 LYS A CA 1
ATOM 568 C C . LYS A 1 76 ? -16.911 5.873 9.237 1.00 98.62 76 LYS A C 1
ATOM 570 O O . LYS A 1 76 ? -17.572 4.848 9.094 1.00 98.62 76 LYS A O 1
ATOM 575 N N . LEU A 1 77 ? -16.758 6.452 10.420 1.00 98.50 77 LEU A N 1
ATOM 576 C CA . LEU A 1 77 ? -17.588 6.069 11.565 1.00 98.50 77 LEU A CA 1
ATOM 577 C C . LEU A 1 77 ? -19.031 6.480 11.255 1.00 98.50 77 LEU A C 1
ATOM 579 O O . LEU A 1 77 ? -19.233 7.535 10.653 1.00 98.50 77 LEU A O 1
ATOM 583 N N . ALA A 1 78 ? -20.006 5.659 11.655 1.00 97.12 78 ALA A N 1
ATOM 584 C CA . ALA A 1 78 ? -21.418 5.895 11.356 1.00 97.12 78 ALA A CA 1
ATOM 585 C C . ALA A 1 78 ? -21.838 7.338 11.738 1.00 97.12 78 ALA A C 1
ATOM 587 O O . ALA A 1 78 ? -21.691 7.714 12.910 1.00 97.12 78 ALA A O 1
ATOM 588 N N . PRO A 1 79 ? -22.305 8.162 10.775 1.00 92.62 79 PRO A N 1
ATOM 589 C CA . PRO A 1 79 ? -22.555 9.591 10.991 1.00 92.62 79 PRO A CA 1
ATOM 590 C C . PRO A 1 79 ? -23.822 9.869 11.809 1.00 92.62 79 PRO A C 1
ATOM 592 O O . PRO A 1 79 ? -23.976 10.947 12.374 1.00 92.62 79 PRO A O 1
ATOM 595 N N . ASP A 1 80 ? -24.733 8.904 11.886 1.00 89.31 80 ASP A N 1
ATOM 596 C CA . ASP A 1 80 ? -25.982 8.957 12.647 1.00 89.31 80 ASP A CA 1
ATOM 597 C C . ASP A 1 80 ? -25.820 8.504 14.108 1.00 89.31 80 ASP A C 1
ATOM 599 O O . ASP A 1 80 ? -26.788 8.484 14.874 1.00 89.31 80 ASP A O 1
ATOM 603 N N . ARG A 1 81 ? -24.591 8.176 14.522 1.00 93.94 81 ARG A N 1
ATOM 604 C CA . ARG A 1 81 ? -24.262 7.750 15.880 1.00 93.94 81 ARG A CA 1
ATOM 605 C C . ARG A 1 81 ? -23.565 8.856 16.665 1.00 93.94 81 ARG A C 1
ATOM 607 O O . ARG A 1 81 ? -22.588 9.450 16.220 1.00 93.94 81 ARG A O 1
ATOM 614 N N . THR A 1 82 ? -24.001 9.058 17.907 1.00 95.19 82 THR A N 1
ATOM 615 C CA . THR A 1 82 ? -23.269 9.890 18.869 1.00 95.19 82 THR A CA 1
ATOM 616 C C . THR A 1 82 ? -22.070 9.124 19.426 1.00 95.19 82 THR A C 1
ATOM 618 O O . THR A 1 82 ? -22.224 8.130 20.140 1.00 95.19 82 THR A O 1
ATOM 621 N N . TRP A 1 83 ? -20.866 9.613 19.141 1.00 97.69 83 TRP A N 1
ATOM 622 C CA . TRP A 1 83 ? -19.602 9.005 19.561 1.00 97.69 83 TRP A CA 1
ATOM 623 C C . TRP A 1 83 ? -19.087 9.591 20.880 1.00 97.69 83 TRP A C 1
ATOM 625 O O . TRP A 1 83 ? -18.099 10.317 20.919 1.00 97.69 83 TRP A O 1
ATOM 635 N N . SER A 1 84 ? -19.766 9.274 21.985 1.00 97.56 84 SER A N 1
ATOM 636 C CA . SER A 1 84 ? -19.239 9.548 23.328 1.00 97.56 84 SER A CA 1
ATOM 637 C C . SER A 1 84 ? -18.037 8.650 23.653 1.00 97.56 84 SER A C 1
ATOM 639 O O . SER A 1 84 ? -17.855 7.595 23.043 1.00 97.56 84 SER A O 1
ATOM 641 N N . LYS A 1 85 ? -17.265 8.999 24.691 1.00 97.81 85 LYS A N 1
ATOM 642 C CA . LYS A 1 85 ? -16.186 8.146 25.229 1.00 97.81 85 LYS A CA 1
ATOM 643 C C . LYS A 1 85 ? -16.646 6.706 25.491 1.00 97.81 85 LYS A C 1
ATOM 645 O O . LYS A 1 85 ? -15.971 5.758 25.105 1.00 97.81 85 LYS A O 1
ATOM 650 N N . SER A 1 86 ? -17.813 6.527 26.112 1.00 98.19 86 SER A N 1
ATOM 651 C CA . SER A 1 86 ? -18.363 5.194 26.384 1.00 98.19 86 SER A CA 1
ATOM 652 C C . SER A 1 86 ? -18.787 4.462 25.108 1.00 98.19 86 SER A C 1
ATOM 654 O O . SER A 1 86 ? -18.561 3.257 25.001 1.00 98.19 86 SER A O 1
ATOM 656 N N . ALA A 1 87 ? -19.350 5.169 24.121 1.00 98.38 87 ALA A N 1
ATOM 657 C CA . ALA A 1 87 ? -19.716 4.586 22.833 1.00 98.38 87 ALA A CA 1
ATOM 658 C C . ALA A 1 87 ? -18.483 4.139 22.034 1.00 98.38 87 ALA A C 1
ATOM 660 O O . ALA A 1 87 ? -18.505 3.052 21.455 1.00 98.38 87 ALA A O 1
ATOM 661 N N . LEU A 1 88 ? -17.413 4.939 22.047 1.00 98.69 88 LEU A N 1
ATOM 662 C CA . LEU A 1 88 ? -16.121 4.599 21.454 1.00 98.69 88 LEU A CA 1
ATOM 663 C C . LEU A 1 88 ? -15.499 3.382 22.149 1.00 98.69 88 LEU A C 1
ATOM 665 O O . LEU A 1 88 ? -15.117 2.434 21.472 1.00 98.69 88 LEU A O 1
ATOM 669 N N . ALA A 1 89 ? -15.469 3.345 23.485 1.00 98.69 89 ALA A N 1
ATOM 670 C CA . ALA A 1 89 ? -14.918 2.210 24.235 1.00 98.69 89 ALA A CA 1
ATOM 671 C C . ALA A 1 89 ? -15.709 0.907 24.009 1.00 98.69 89 ALA A C 1
ATOM 673 O O . ALA A 1 89 ? -15.135 -0.181 23.931 1.00 98.69 89 ALA A O 1
ATOM 674 N N . ALA A 1 90 ? -17.034 0.999 23.871 1.00 98.62 90 ALA A N 1
ATOM 675 C CA . ALA A 1 90 ? -17.863 -0.145 23.501 1.00 98.62 90 ALA A CA 1
ATOM 676 C C . ALA A 1 90 ? -17.573 -0.618 22.065 1.00 98.62 90 ALA A C 1
ATOM 678 O O . ALA A 1 90 ? -17.465 -1.821 21.825 1.00 98.62 90 ALA A O 1
ATOM 679 N N . ALA A 1 91 ? -17.409 0.314 21.120 1.00 98.75 91 ALA A N 1
ATOM 680 C CA . ALA A 1 91 ? -17.073 0.004 19.733 1.00 98.75 91 ALA A CA 1
ATOM 681 C C . ALA A 1 91 ? -15.669 -0.600 19.586 1.00 98.75 91 ALA A C 1
ATOM 683 O O . ALA A 1 91 ? -15.517 -1.572 18.853 1.00 98.75 91 ALA A O 1
ATOM 684 N N . GLN A 1 92 ? -14.685 -0.107 20.346 1.00 98.81 92 GLN A N 1
ATOM 685 C CA . GLN A 1 92 ? -13.343 -0.685 20.457 1.00 98.81 92 GLN A CA 1
ATOM 686 C C . GLN A 1 92 ? -13.410 -2.176 20.813 1.00 98.81 92 GLN A C 1
ATOM 688 O O . GLN A 1 92 ? -12.899 -3.018 20.074 1.00 98.81 92 GLN A O 1
ATOM 693 N N . LYS A 1 93 ? -14.097 -2.517 21.912 1.00 98.75 93 LYS A N 1
ATOM 694 C CA . LYS A 1 93 ? -14.245 -3.910 22.371 1.00 98.75 93 LYS A CA 1
ATOM 695 C C . LYS A 1 93 ? -14.994 -4.777 21.361 1.00 98.75 93 LYS A C 1
ATOM 697 O O . LYS A 1 93 ? -14.612 -5.925 21.136 1.00 98.75 93 LYS A O 1
ATOM 702 N N . ARG A 1 94 ? -16.061 -4.237 20.762 1.00 98.75 94 ARG A N 1
ATOM 703 C CA . ARG A 1 94 ? -16.880 -4.954 19.778 1.00 98.75 94 ARG A CA 1
ATOM 704 C C . ARG A 1 94 ? -16.097 -5.251 18.502 1.00 98.75 94 ARG A C 1
ATOM 706 O O . ARG A 1 94 ? -16.147 -6.385 18.040 1.00 98.75 94 ARG A O 1
ATOM 713 N N . LEU A 1 95 ? -15.359 -4.274 17.972 1.00 98.81 95 LEU A N 1
ATOM 714 C CA . LEU A 1 95 ? -14.542 -4.464 16.776 1.00 98.81 95 LEU A CA 1
ATOM 715 C C . LEU A 1 95 ? -13.436 -5.495 17.014 1.00 98.81 95 LEU A C 1
ATOM 717 O O . LEU A 1 95 ? -13.291 -6.407 16.207 1.00 98.81 95 LEU A O 1
ATOM 721 N N . GLU A 1 96 ? -12.725 -5.430 18.144 1.00 98.75 96 GLU A N 1
ATOM 722 C CA . GLU A 1 96 ? -11.677 -6.418 18.426 1.00 98.75 96 GLU A CA 1
ATOM 723 C C . GLU A 1 96 ? -12.251 -7.831 18.592 1.00 98.75 96 GLU A C 1
ATOM 725 O O . GLU A 1 96 ? -11.703 -8.795 18.061 1.00 98.75 96 GLU A O 1
ATOM 730 N N . SER A 1 97 ? -13.400 -7.954 19.263 1.00 98.75 97 SER A N 1
ATOM 731 C CA . SER A 1 97 ? -14.091 -9.240 19.418 1.00 98.75 97 SER A CA 1
ATOM 732 C C . SER A 1 97 ? -14.547 -9.811 18.072 1.00 98.75 97 SER A C 1
ATOM 734 O O . SER A 1 97 ? -14.433 -11.015 17.846 1.00 98.75 97 SER A O 1
ATOM 736 N N . ALA A 1 98 ? -15.045 -8.958 17.173 1.00 98.81 98 ALA A N 1
ATOM 737 C CA . ALA A 1 98 ? -15.445 -9.345 15.825 1.00 98.81 98 ALA A CA 1
ATOM 738 C C . ALA A 1 98 ? -14.250 -9.820 14.989 1.00 98.81 98 ALA A C 1
ATOM 740 O O . ALA A 1 98 ? -14.307 -10.908 14.418 1.00 98.81 98 ALA A O 1
ATOM 741 N N . LEU A 1 99 ? -13.151 -9.057 14.978 1.00 98.62 99 LEU A N 1
ATOM 742 C CA . LEU A 1 99 ? -11.918 -9.418 14.271 1.00 98.62 99 LEU A CA 1
ATOM 743 C C . LEU A 1 99 ? -11.339 -10.735 14.798 1.00 98.62 99 LEU A C 1
ATOM 745 O O . LEU A 1 99 ? -11.069 -11.645 14.021 1.00 98.62 99 LEU A O 1
ATOM 749 N N . SER A 1 100 ? -11.225 -10.875 16.123 1.00 97.69 100 SER A N 1
ATOM 750 C CA . SER A 1 100 ? -10.765 -12.113 16.758 1.00 97.69 100 SER A CA 1
ATOM 751 C C . SER A 1 100 ? -11.641 -13.311 16.385 1.00 97.69 100 SER A C 1
ATOM 753 O O . SER A 1 100 ? -11.112 -14.387 16.113 1.00 97.69 100 SER A O 1
ATOM 755 N N . ARG A 1 101 ? -12.965 -13.125 16.317 1.00 98.12 101 ARG A N 1
ATOM 756 C CA . ARG A 1 101 ? -13.912 -14.180 15.945 1.00 98.12 101 ARG A CA 1
ATOM 757 C C . ARG A 1 101 ? -13.760 -14.631 14.496 1.00 98.12 101 ARG A C 1
ATOM 759 O O . ARG A 1 101 ? -13.798 -15.831 14.257 1.00 98.12 101 ARG A O 1
ATOM 766 N N . VAL A 1 102 ? -13.625 -13.707 13.545 1.00 98.19 102 VAL A N 1
ATOM 767 C CA . VAL A 1 102 ? -13.484 -14.084 12.127 1.00 98.19 102 VAL A CA 1
ATOM 768 C C . VAL A 1 102 ? -12.091 -14.630 11.809 1.00 98.19 102 VAL A C 1
ATOM 770 O O . VAL A 1 102 ? -11.947 -15.417 10.883 1.00 98.19 102 VAL A O 1
ATOM 773 N N . GLU A 1 103 ? -11.071 -14.251 12.583 1.00 96.50 103 GLU A N 1
ATOM 774 C CA . GLU A 1 103 ? -9.697 -14.737 12.426 1.00 96.50 103 GLU A CA 1
ATOM 775 C C . GLU A 1 103 ? -9.417 -16.070 13.122 1.00 96.50 103 GLU A C 1
ATOM 777 O O . GLU A 1 103 ? -8.509 -16.773 12.686 1.00 96.50 103 GLU A O 1
ATOM 782 N N . SER A 1 104 ? -10.137 -16.424 14.192 1.00 94.62 104 SER A N 1
ATOM 783 C CA . SER A 1 104 ? -9.843 -17.624 14.991 1.00 94.62 104 SER A CA 1
ATOM 784 C C . SER A 1 104 ? -9.909 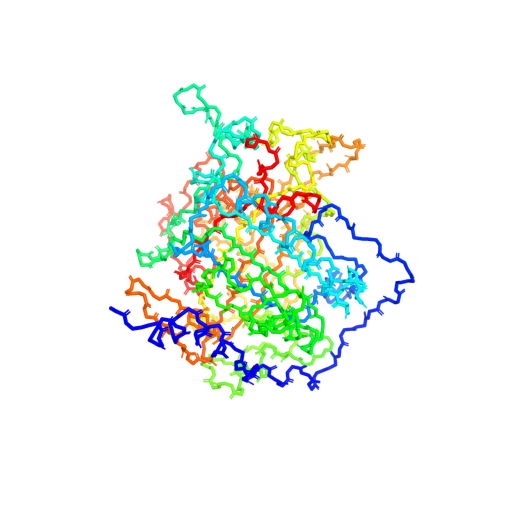-18.960 14.238 1.00 94.62 104 SER A C 1
ATOM 786 O O . SER A 1 104 ? -9.123 -19.838 14.596 1.00 94.62 104 SER A O 1
ATOM 788 N N . PRO A 1 105 ? -10.754 -19.153 13.202 1.00 94.56 105 PRO A N 1
ATOM 789 C CA . PRO A 1 105 ? -10.779 -20.410 12.457 1.00 94.56 105 PRO A CA 1
ATOM 790 C C . PRO A 1 105 ? -9.594 -20.578 11.500 1.00 94.56 105 PRO A C 1
ATOM 792 O O . PRO A 1 105 ? -9.399 -21.671 10.975 1.00 94.56 105 PRO A O 1
ATOM 795 N N . TYR A 1 106 ? -8.828 -19.513 11.238 1.00 93.38 106 TYR A N 1
ATOM 796 C CA . TYR A 1 106 ? -7.854 -19.474 10.151 1.00 93.38 106 TYR A CA 1
ATOM 797 C C . TYR A 1 106 ? -6.448 -19.111 10.650 1.00 93.38 106 TYR A C 1
ATOM 799 O O . TYR A 1 106 ? -6.295 -18.190 11.462 1.00 93.38 106 TYR A O 1
ATOM 807 N N . PRO A 1 107 ? -5.390 -19.757 10.131 1.00 92.31 107 PRO A N 1
ATOM 808 C CA . PRO A 1 107 ? -4.017 -19.352 10.414 1.00 92.31 107 PRO A CA 1
ATOM 809 C C . PRO A 1 107 ? -3.694 -17.978 9.800 1.00 92.31 107 PRO A C 1
ATOM 811 O O . PRO A 1 107 ? -4.371 -17.502 8.887 1.00 92.31 107 PRO A O 1
ATOM 814 N N . ALA A 1 108 ? -2.634 -17.332 10.292 1.00 91.38 108 ALA A N 1
ATOM 815 C CA . ALA A 1 108 ? -2.154 -16.032 9.804 1.00 91.38 108 ALA A CA 1
ATOM 816 C C . ALA A 1 108 ? -1.262 -16.143 8.548 1.00 91.38 108 ALA A C 1
ATOM 818 O O . ALA A 1 108 ? -0.249 -15.460 8.420 1.00 91.38 108 ALA A O 1
ATOM 819 N N . THR A 1 109 ? -1.629 -17.034 7.632 1.00 92.75 109 THR A N 1
ATOM 820 C CA . THR A 1 109 ? -0.903 -17.324 6.389 1.00 92.75 109 THR A CA 1
ATOM 821 C C . THR A 1 109 ? -1.716 -16.867 5.180 1.00 92.75 109 THR A C 1
ATOM 823 O O . THR A 1 109 ? -2.853 -16.415 5.321 1.00 92.75 109 THR A O 1
ATOM 826 N N . ALA A 1 110 ? -1.147 -17.001 3.981 1.00 92.38 110 ALA A N 1
ATOM 827 C CA . ALA A 1 110 ? -1.876 -16.734 2.745 1.00 92.38 110 ALA A CA 1
ATOM 828 C C . ALA A 1 110 ? -3.067 -17.687 2.518 1.00 92.38 110 ALA A C 1
ATOM 830 O O . ALA A 1 110 ? -4.124 -17.211 2.125 1.00 92.38 110 ALA A O 1
ATOM 831 N N . ASP A 1 111 ? -2.941 -18.980 2.839 1.00 92.12 111 ASP A N 1
ATOM 832 C CA . ASP A 1 111 ? -4.046 -19.957 2.732 1.00 92.12 111 ASP A CA 1
ATOM 833 C C . ASP A 1 111 ? -5.167 -19.700 3.757 1.00 92.12 111 ASP A C 1
ATOM 835 O O . ASP A 1 111 ? -6.336 -20.005 3.536 1.00 92.12 111 ASP A O 1
ATOM 839 N N . GLY A 1 112 ? -4.805 -19.106 4.898 1.00 93.88 112 GLY A N 1
ATOM 840 C CA . GLY A 1 112 ? -5.738 -18.716 5.945 1.00 93.88 112 GLY A CA 1
ATOM 841 C C . GLY A 1 112 ? -6.322 -17.321 5.731 1.00 93.88 112 GLY A C 1
ATOM 842 O O . GLY A 1 112 ? -6.852 -16.986 4.674 1.00 93.88 112 GLY A O 1
ATOM 843 N N . LEU A 1 113 ? -6.256 -16.499 6.779 1.00 95.50 113 LEU A N 1
ATOM 844 C CA . LEU A 1 113 ? -6.813 -15.150 6.784 1.00 95.50 113 LEU A CA 1
ATOM 845 C C . LEU A 1 113 ? -5.846 -14.182 7.447 1.00 95.50 113 LEU A C 1
ATOM 847 O O . LEU A 1 113 ? -5.446 -14.371 8.603 1.00 95.50 113 LEU A O 1
ATOM 851 N N . THR A 1 114 ? -5.567 -13.075 6.768 1.00 95.81 114 THR A N 1
ATOM 852 C CA . THR A 1 114 ? -4.910 -11.923 7.384 1.00 95.81 114 THR A CA 1
ATOM 853 C C . THR A 1 114 ? -5.729 -10.657 7.157 1.00 95.81 114 THR A C 1
ATOM 855 O O . THR A 1 114 ? -6.253 -10.423 6.067 1.00 95.81 114 THR A O 1
ATOM 858 N N . ILE A 1 115 ? -5.849 -9.842 8.207 1.00 97.94 115 ILE A N 1
ATOM 859 C CA . ILE A 1 115 ? -6.581 -8.575 8.184 1.00 97.94 115 ILE A CA 1
ATOM 860 C C . ILE A 1 115 ? -5.656 -7.467 8.683 1.00 97.94 115 ILE A C 1
ATOM 862 O O . ILE A 1 115 ? -5.086 -7.581 9.769 1.00 97.94 115 ILE A O 1
ATOM 866 N N . VAL A 1 116 ? -5.554 -6.385 7.913 1.00 98.62 116 VAL A N 1
ATOM 867 C CA . VAL A 1 116 ? -4.954 -5.119 8.348 1.00 98.62 116 VAL A CA 1
ATOM 868 C C . VAL A 1 116 ? -6.069 -4.119 8.607 1.00 98.62 116 VAL A C 1
ATOM 870 O O . VAL A 1 116 ? -6.867 -3.839 7.711 1.00 98.62 116 VAL A O 1
ATOM 873 N N . VAL A 1 117 ? -6.101 -3.550 9.809 1.00 98.88 117 VAL A N 1
ATOM 874 C CA . VAL A 1 117 ? -6.954 -2.402 10.136 1.00 98.88 117 VAL A CA 1
ATOM 875 C C . VAL A 1 117 ? -6.082 -1.156 10.195 1.00 98.88 117 VAL A C 1
ATOM 877 O O . VAL A 1 117 ? -5.164 -1.080 11.013 1.00 98.88 117 VAL A O 1
ATOM 880 N N . ALA A 1 118 ? -6.360 -0.190 9.324 1.00 98.88 118 ALA A N 1
ATOM 881 C CA . ALA A 1 118 ? -5.588 1.037 9.183 1.00 98.88 118 ALA A CA 1
ATOM 882 C C . ALA A 1 118 ? -6.481 2.262 9.422 1.00 98.88 118 ALA A C 1
ATOM 884 O O . ALA A 1 118 ? -7.588 2.332 8.903 1.00 98.88 118 ALA A O 1
ATOM 885 N N . TRP A 1 119 ? -6.010 3.242 10.187 1.00 98.94 119 TRP A N 1
ATOM 886 C CA . TRP A 1 119 ? -6.790 4.396 10.641 1.00 98.94 119 TRP A CA 1
ATOM 887 C C . TRP A 1 119 ? -6.287 5.694 10.012 1.00 98.94 119 TRP A C 1
ATOM 889 O O . TRP A 1 119 ? -5.094 5.992 10.039 1.00 98.94 119 TRP A O 1
ATOM 899 N N . GLY A 1 120 ? -7.191 6.471 9.423 1.00 98.81 120 GLY A N 1
ATOM 900 C CA . GLY A 1 120 ? -6.863 7.740 8.777 1.00 98.81 120 GLY A CA 1
ATOM 901 C C . GLY A 1 120 ? -6.703 8.879 9.786 1.00 98.81 120 GLY A C 1
ATOM 902 O O . GLY A 1 120 ? -7.302 8.862 10.862 1.00 98.81 120 GLY A O 1
ATOM 903 N N . LEU A 1 121 ? -5.960 9.929 9.415 1.00 98.56 121 LEU A N 1
ATOM 904 C CA . LEU A 1 121 ? -5.880 11.170 10.205 1.00 98.56 121 LEU A CA 1
ATOM 905 C C . LEU A 1 121 ? -7.247 11.747 10.620 1.00 98.56 121 LEU A C 1
ATOM 907 O O . LEU A 1 121 ? -7.340 12.213 11.759 1.00 98.56 121 LEU A O 1
ATOM 911 N N . PRO A 1 122 ? -8.304 11.710 9.776 1.00 98.62 122 PRO A N 1
ATOM 912 C CA . PRO A 1 122 ? -9.643 12.148 10.167 1.00 98.62 122 PRO A CA 1
ATOM 913 C C . PRO A 1 122 ? -10.141 11.516 11.473 1.00 98.62 122 PRO A C 1
ATOM 915 O O . PRO A 1 122 ? -10.623 12.236 12.344 1.00 98.62 122 PRO A O 1
ATOM 918 N N . TYR A 1 123 ? -9.933 10.209 11.675 1.00 98.81 123 TYR A N 1
ATOM 919 C CA . TYR A 1 123 ? -10.332 9.538 12.913 1.00 98.81 123 TYR A CA 1
ATOM 920 C C . TYR A 1 123 ? -9.631 10.143 14.136 1.00 98.81 123 TYR A C 1
ATOM 922 O O . TYR A 1 123 ? -10.278 10.554 15.102 1.00 98.81 123 TYR A O 1
ATOM 930 N N . PHE A 1 124 ? -8.303 10.241 14.078 1.00 98.81 124 PHE A N 1
ATOM 931 C CA . PHE A 1 124 ? -7.506 10.710 15.206 1.00 98.81 124 PHE A CA 1
ATOM 932 C C . PHE A 1 124 ? -7.822 12.159 15.577 1.00 98.81 124 PHE A C 1
ATOM 934 O O . PHE A 1 124 ? -7.945 12.487 16.756 1.00 98.81 124 PHE A O 1
ATOM 941 N N . ARG A 1 125 ? -7.996 13.018 14.565 1.00 98.19 125 ARG A N 1
ATOM 942 C CA . ARG A 1 125 ? -8.323 14.440 14.737 1.00 98.19 125 ARG A CA 1
ATOM 943 C C . ARG A 1 125 ? -9.719 14.651 15.327 1.00 98.19 125 ARG A C 1
ATOM 945 O O . ARG A 1 125 ? -9.900 15.584 16.101 1.00 98.19 125 ARG A O 1
ATOM 952 N N . MET A 1 126 ? -10.691 13.811 14.969 1.00 98.12 126 MET A N 1
ATOM 953 C CA . MET A 1 126 ? -12.088 13.998 15.375 1.00 98.12 126 MET A CA 1
ATOM 954 C C . MET A 1 126 ? -12.436 13.322 16.703 1.00 98.12 126 MET A C 1
ATOM 956 O O . MET A 1 126 ? -13.150 13.913 17.508 1.00 98.12 126 MET A O 1
ATOM 960 N N . PHE A 1 127 ? -11.962 12.095 16.939 1.00 98.62 127 PHE A N 1
ATOM 961 C CA . PHE A 1 127 ? -12.482 11.256 18.030 1.00 98.62 127 PHE A CA 1
ATOM 962 C C . PHE A 1 127 ? -11.510 11.078 19.199 1.00 98.62 127 PHE A C 1
ATOM 964 O O . PHE A 1 127 ? -11.954 10.831 20.318 1.00 98.62 127 PHE A O 1
ATOM 971 N N . VAL A 1 128 ? -10.200 11.219 18.969 1.00 98.62 128 VAL A N 1
ATOM 972 C CA . VAL A 1 128 ? -9.157 11.049 19.999 1.00 98.62 128 VAL A CA 1
ATOM 973 C C . VAL A 1 128 ? -8.054 12.127 19.942 1.00 98.62 128 VAL A C 1
ATOM 975 O O . VAL A 1 128 ? -6.877 11.797 20.100 1.00 98.62 128 VAL A O 1
ATOM 978 N N . PRO A 1 129 ? -8.371 13.427 19.748 1.00 98.31 129 PRO A N 1
ATOM 979 C CA . PRO A 1 129 ? -7.358 14.444 19.447 1.00 98.31 129 PRO A CA 1
ATOM 980 C C . PRO A 1 129 ? -6.311 14.627 20.554 1.00 98.31 129 PRO A C 1
ATOM 982 O O . PRO A 1 129 ? -5.131 14.803 20.254 1.00 98.31 129 PRO A O 1
ATOM 985 N N . VAL A 1 130 ? -6.717 14.554 21.827 1.00 98.12 130 VAL A N 1
ATOM 986 C CA . VAL A 1 130 ? -5.810 14.747 22.971 1.00 98.12 130 VAL A CA 1
ATOM 987 C C . VAL A 1 130 ? -4.840 13.564 23.126 1.00 98.12 130 VAL A C 1
ATOM 989 O O . VAL A 1 130 ? -3.629 13.795 23.074 1.00 98.12 130 VAL A O 1
ATOM 992 N N . PRO A 1 131 ? -5.301 12.297 23.224 1.00 98.38 131 PRO A N 1
ATOM 993 C CA . PRO A 1 131 ? -4.394 11.151 23.173 1.00 98.38 131 PRO A CA 1
ATOM 994 C C . PRO A 1 131 ? -3.522 11.115 21.917 1.00 98.38 131 PRO A C 1
ATOM 996 O O . PRO A 1 131 ? -2.342 10.770 21.998 1.00 98.38 131 PRO A O 1
ATOM 999 N N . TRP A 1 132 ? -4.075 11.499 20.760 1.00 98.38 132 TRP A N 1
ATOM 1000 C CA . TRP A 1 132 ? -3.332 11.544 19.504 1.00 98.38 132 TRP A CA 1
ATOM 1001 C C . TRP A 1 132 ? -2.171 12.527 19.583 1.00 98.38 132 TRP A C 1
ATOM 1003 O O . TRP A 1 132 ? -1.042 12.154 19.285 1.00 98.38 132 TRP A O 1
ATOM 1013 N N . GLN A 1 133 ? -2.397 13.749 20.065 1.00 96.31 133 GLN A N 1
ATOM 1014 C CA . GLN A 1 133 ? -1.324 14.730 20.224 1.00 96.31 133 GLN A CA 1
ATOM 1015 C C . GLN A 1 133 ? -0.173 14.198 21.094 1.00 96.31 133 GLN A C 1
ATOM 1017 O O . GLN A 1 133 ? 0.990 14.458 20.779 1.00 96.31 133 GLN A O 1
ATOM 1022 N N . ALA A 1 134 ? -0.492 13.432 22.142 1.00 96.81 134 ALA A N 1
ATOM 1023 C CA . ALA A 1 134 ? 0.485 12.886 23.079 1.00 96.81 134 ALA A CA 1
ATOM 1024 C C . ALA A 1 134 ? 1.226 11.634 22.574 1.00 96.81 134 ALA A C 1
ATOM 1026 O O . ALA A 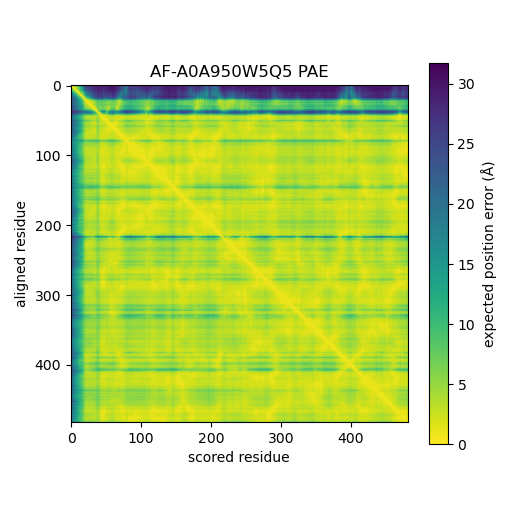1 134 ? 2.366 11.407 22.975 1.00 96.81 134 ALA A O 1
ATOM 1027 N N . LYS A 1 135 ? 0.583 10.792 21.752 1.00 97.94 135 LYS A N 1
ATOM 1028 C CA . LYS A 1 135 ? 1.116 9.473 21.359 1.00 97.94 135 LYS A CA 1
ATOM 1029 C C . LYS A 1 135 ? 1.498 9.350 19.889 1.00 97.94 135 LYS A C 1
ATOM 1031 O O . LYS A 1 135 ? 2.167 8.382 19.544 1.00 97.94 135 LYS A O 1
ATOM 1036 N N . ALA A 1 136 ? 1.069 10.273 19.031 1.00 97.88 136 ALA A N 1
ATOM 1037 C CA . ALA A 1 136 ? 1.322 10.176 17.601 1.00 97.88 136 ALA A CA 1
ATOM 1038 C C . ALA A 1 136 ? 2.826 10.107 17.296 1.00 97.88 136 ALA A C 1
ATOM 1040 O O . ALA A 1 136 ? 3.563 10.977 17.773 1.00 97.88 136 ALA A O 1
ATOM 1041 N N . PRO A 1 137 ? 3.270 9.153 16.455 1.00 98.25 137 PRO A N 1
ATOM 1042 C CA . PRO A 1 137 ? 4.654 9.094 16.017 1.00 98.25 137 PRO A CA 1
ATOM 1043 C C . PRO A 1 137 ? 5.046 10.389 15.305 1.00 98.25 137 PRO A C 1
ATOM 1045 O O . PRO A 1 137 ? 4.304 10.882 14.446 1.00 98.25 137 PRO A O 1
ATOM 1048 N N . ARG A 1 138 ? 6.210 10.940 15.648 1.00 98.19 138 ARG A N 1
ATOM 1049 C CA . ARG A 1 138 ? 6.769 12.143 15.021 1.00 98.19 138 ARG A CA 1
ATOM 1050 C C . ARG A 1 138 ? 7.844 11.768 14.020 1.00 98.19 138 ARG A C 1
ATOM 1052 O O . ARG A 1 138 ? 8.710 10.952 14.319 1.00 98.19 138 ARG A O 1
ATOM 1059 N N . ASP A 1 139 ? 7.777 12.366 12.838 1.00 98.25 139 ASP A N 1
ATOM 1060 C CA . ASP A 1 139 ? 8.764 12.166 11.782 1.00 98.25 139 ASP A CA 1
ATOM 1061 C C . ASP A 1 139 ? 10.041 12.940 12.127 1.00 98.25 139 ASP A C 1
ATOM 1063 O O . ASP A 1 139 ? 10.005 14.162 12.286 1.00 98.25 139 ASP A O 1
ATOM 1067 N N . LYS A 1 140 ? 11.167 12.233 12.256 1.00 97.56 140 LYS A N 1
ATOM 1068 C CA . LYS A 1 140 ? 12.473 12.843 12.553 1.00 97.56 140 LYS A CA 1
ATOM 1069 C C . LYS A 1 140 ? 13.242 13.263 11.299 1.00 97.56 140 LYS A C 1
ATOM 1071 O O . LYS A 1 140 ? 14.275 13.917 11.419 1.00 97.56 140 LYS A O 1
ATOM 1076 N N . LEU A 1 141 ? 12.758 12.895 10.114 1.00 95.19 141 LEU A N 1
ATOM 1077 C CA . LEU A 1 141 ? 13.363 13.259 8.832 1.00 95.19 141 LEU A CA 1
ATOM 1078 C C . LEU A 1 141 ? 12.894 14.629 8.345 1.00 95.19 141 LEU A C 1
ATOM 1080 O O . LEU A 1 141 ? 13.558 15.252 7.518 1.00 95.19 141 LEU A O 1
ATOM 1084 N N . LEU A 1 142 ? 11.734 15.076 8.821 1.00 96.25 142 LEU A N 1
ATOM 1085 C CA . LEU A 1 142 ? 11.153 16.349 8.432 1.00 96.25 142 LEU A CA 1
ATOM 1086 C C . LEU A 1 142 ? 11.581 17.478 9.375 1.00 96.25 142 LEU A C 1
ATOM 1088 O O . LEU A 1 142 ? 11.673 17.275 10.588 1.00 96.25 142 LEU A O 1
ATOM 1092 N N . PRO A 1 143 ? 11.782 18.699 8.848 1.00 95.25 143 PRO A N 1
ATOM 1093 C CA . PRO A 1 143 ? 12.013 19.859 9.692 1.00 95.25 143 PRO A CA 1
ATOM 1094 C C . PRO A 1 143 ? 10.773 20.163 10.540 1.00 95.25 143 PRO A C 1
ATOM 1096 O O . PRO A 1 143 ? 9.635 19.917 10.127 1.00 95.25 143 PRO A O 1
ATOM 1099 N N . ALA A 1 144 ? 10.987 20.749 11.716 1.00 95.81 144 ALA A N 1
ATOM 1100 C CA . ALA A 1 144 ? 9.894 21.253 12.536 1.00 95.81 144 ALA A CA 1
ATOM 1101 C C . ALA A 1 144 ? 9.185 22.428 11.839 1.00 95.81 144 ALA A C 1
ATOM 1103 O O . ALA A 1 144 ? 9.830 23.286 11.235 1.00 95.81 144 ALA A O 1
ATOM 1104 N N . VAL A 1 145 ? 7.861 22.501 11.974 1.00 95.44 145 VAL A N 1
ATOM 1105 C CA . VAL A 1 145 ? 7.044 23.622 11.483 1.00 95.44 145 VAL A CA 1
ATOM 1106 C C . VAL A 1 145 ? 6.569 24.412 12.691 1.00 95.44 145 VAL A C 1
ATOM 1108 O O . VAL A 1 145 ? 5.962 23.845 13.597 1.00 95.44 145 VAL A O 1
ATOM 1111 N N . ASN A 1 146 ? 6.876 25.711 12.741 1.00 94.12 146 ASN A N 1
ATOM 1112 C CA . ASN A 1 146 ? 6.585 26.573 13.898 1.00 94.12 146 ASN A CA 1
ATOM 1113 C C . ASN A 1 146 ? 7.112 25.991 15.228 1.00 94.12 146 ASN A C 1
ATOM 1115 O O . ASN A 1 146 ? 6.440 26.037 16.256 1.00 94.12 146 ASN A O 1
ATOM 1119 N N . GLY A 1 147 ? 8.302 25.381 15.189 1.00 93.12 147 GLY A N 1
ATOM 1120 C CA . GLY A 1 147 ? 8.929 24.739 16.348 1.00 93.12 147 GLY A CA 1
ATOM 1121 C C . GLY A 1 147 ? 8.311 23.399 16.769 1.00 93.12 147 GLY A C 1
ATOM 1122 O O . GLY A 1 147 ? 8.751 22.834 17.765 1.00 93.12 147 GLY A O 1
ATOM 1123 N N . GLN A 1 148 ? 7.325 22.870 16.035 1.00 93.56 148 GLN A N 1
ATOM 1124 C CA . GLN A 1 148 ? 6.667 21.599 16.350 1.00 93.56 148 GLN A CA 1
ATOM 1125 C C . GLN A 1 148 ? 7.116 20.472 15.405 1.00 93.56 148 GLN A C 1
ATOM 1127 O O . GLN A 1 148 ? 7.095 20.659 14.183 1.00 93.56 148 GLN A O 1
ATOM 1132 N N . PRO A 1 149 ? 7.485 19.288 15.935 1.00 96.19 149 PRO A N 1
ATOM 1133 C CA . PRO A 1 149 ? 7.751 18.109 15.120 1.00 96.19 149 PRO A CA 1
ATOM 1134 C C . PRO A 1 149 ? 6.522 17.686 14.309 1.00 96.19 149 PRO A C 1
ATOM 1136 O O . PRO A 1 149 ? 5.400 17.606 14.828 1.00 96.19 149 PRO A O 1
ATOM 1139 N N . GLN A 1 150 ? 6.747 17.369 13.036 1.00 97.75 150 GLN A N 1
ATOM 1140 C CA . GLN A 1 150 ? 5.697 16.877 12.149 1.00 97.75 150 GLN A CA 1
ATOM 1141 C C . GLN A 1 150 ? 5.332 15.422 12.475 1.00 97.75 150 GLN A C 1
ATOM 1143 O O . GLN A 1 150 ? 6.101 14.686 13.091 1.00 97.75 150 GLN A O 1
ATOM 1148 N N . LEU A 1 151 ? 4.125 15.009 12.095 1.00 98.25 151 LEU A N 1
ATOM 1149 C CA . LEU A 1 151 ? 3.641 13.643 12.292 1.00 98.25 151 LEU A CA 1
ATOM 1150 C C . LEU A 1 151 ? 4.302 12.688 11.288 1.00 98.25 151 LEU A C 1
ATOM 1152 O O . LEU A 1 151 ? 4.488 13.044 10.129 1.00 98.25 151 LEU A O 1
ATOM 1156 N N . ALA A 1 152 ? 4.573 11.448 11.698 1.00 98.38 152 ALA A N 1
ATOM 1157 C CA . ALA A 1 152 ? 4.958 10.380 10.770 1.00 98.38 152 ALA A CA 1
ATOM 1158 C C . ALA A 1 152 ? 3.802 9.985 9.837 1.00 98.38 152 ALA A C 1
ATOM 1160 O O . ALA A 1 152 ? 4.036 9.499 8.732 1.00 98.38 152 ALA A O 1
ATOM 1161 N N . LEU A 1 153 ? 2.553 10.194 10.263 1.00 98.44 153 LEU A N 1
ATOM 1162 C CA . LEU A 1 153 ? 1.367 10.081 9.420 1.00 98.44 153 LEU A CA 1
ATOM 1163 C C . LEU A 1 153 ? 0.988 11.465 8.880 1.00 98.44 153 LEU A C 1
ATOM 1165 O O . LEU A 1 153 ? 0.592 12.336 9.652 1.00 98.44 153 LEU A O 1
ATOM 1169 N N . LEU A 1 154 ? 1.081 11.653 7.565 1.00 98.31 154 LEU A N 1
ATOM 1170 C CA . LEU A 1 154 ? 0.753 12.910 6.881 1.00 98.31 154 LEU A CA 1
ATOM 1171 C C . LEU A 1 154 ? -0.499 12.743 6.028 1.00 98.31 154 LEU A C 1
ATOM 1173 O O . LEU A 1 154 ? -0.820 11.630 5.617 1.00 98.31 154 LEU A O 1
ATOM 1177 N N . ASP A 1 155 ? -1.168 13.845 5.698 1.00 98.06 155 ASP A N 1
ATOM 1178 C CA . ASP A 1 155 ? -2.218 13.826 4.681 1.00 98.06 155 ASP A CA 1
ATOM 1179 C C . ASP A 1 155 ? -1.635 13.368 3.326 1.00 98.06 155 ASP A C 1
ATOM 1181 O O . ASP A 1 155 ? -0.448 13.559 3.028 1.00 98.06 155 ASP A O 1
ATOM 1185 N N . ALA A 1 156 ? -2.453 12.707 2.503 1.00 97.75 156 ALA A N 1
ATOM 1186 C CA . ALA A 1 156 ? -2.051 12.404 1.135 1.00 97.75 156 ALA A CA 1
ATOM 1187 C C . ALA A 1 156 ? -2.000 13.702 0.314 1.00 97.75 156 ALA A C 1
ATOM 1189 O O . ALA A 1 156 ? -2.801 14.608 0.523 1.00 97.75 156 ALA A O 1
ATOM 1190 N N . ILE A 1 157 ? -1.063 13.780 -0.628 1.00 97.69 157 ILE A N 1
ATOM 1191 C CA . ILE A 1 157 ? -0.872 14.941 -1.509 1.00 97.69 157 ILE A CA 1
ATOM 1192 C C . ILE A 1 157 ? -1.022 14.518 -2.964 1.00 97.69 157 ILE A C 1
ATOM 1194 O O . ILE A 1 157 ? -0.957 13.325 -3.256 1.00 97.69 157 ILE A O 1
ATOM 1198 N N . ARG A 1 158 ? -1.176 15.482 -3.874 1.00 97.69 158 ARG A N 1
ATOM 1199 C CA . ARG A 1 158 ? -0.949 15.269 -5.311 1.00 97.69 158 ARG A CA 1
ATOM 1200 C C . ARG A 1 158 ? 0.547 15.417 -5.615 1.00 97.69 158 ARG A C 1
ATOM 1202 O O . ARG A 1 158 ? 1.219 16.239 -4.995 1.00 97.69 158 ARG A O 1
ATOM 1209 N N . PHE A 1 159 ? 1.051 14.617 -6.542 1.00 96.81 159 PHE A N 1
ATOM 1210 C CA . PHE A 1 159 ? 2.417 14.639 -7.060 1.00 96.81 159 PHE A CA 1
ATOM 1211 C C . PHE A 1 159 ? 2.444 15.279 -8.455 1.00 96.81 159 PHE A C 1
ATOM 1213 O O . PHE A 1 159 ? 1.390 15.404 -9.078 1.00 96.81 159 PHE A O 1
ATOM 1220 N N . PRO A 1 160 ? 3.616 15.707 -8.956 1.00 94.19 160 PRO A N 1
ATOM 1221 C CA . PRO A 1 160 ? 3.722 16.413 -10.233 1.00 94.19 160 PRO A CA 1
ATOM 1222 C C . PRO A 1 160 ? 3.032 15.773 -11.449 1.00 94.19 160 PRO A C 1
ATOM 1224 O O . PRO A 1 160 ? 2.550 16.521 -12.295 1.00 94.19 160 PRO A O 1
ATOM 1227 N N . SER A 1 161 ? 2.996 14.440 -11.567 1.00 94.62 161 SER A N 1
ATOM 1228 C CA . SER A 1 161 ? 2.319 13.756 -12.690 1.00 94.62 161 SER A CA 1
ATOM 1229 C C . SER A 1 161 ? 0.843 13.441 -12.443 1.00 94.62 161 SER A C 1
ATOM 1231 O O . SER A 1 161 ? 0.174 12.890 -13.316 1.00 94.62 161 SER A O 1
ATOM 1233 N N . ASP A 1 162 ? 0.315 13.768 -11.265 1.00 96.31 162 ASP A N 1
ATOM 1234 C CA . ASP A 1 162 ? -1.100 13.568 -10.990 1.00 96.31 162 ASP A CA 1
ATOM 1235 C C . ASP A 1 162 ? -1.949 14.635 -11.678 1.00 96.31 162 ASP A C 1
ATOM 1237 O O . ASP A 1 162 ? -1.615 15.822 -11.716 1.00 96.31 162 ASP A O 1
ATOM 1241 N N . SER A 1 163 ? -3.113 14.215 -12.155 1.00 93.38 163 SER A N 1
ATOM 1242 C CA . SER A 1 163 ? -4.140 15.125 -12.630 1.00 93.38 163 SER A CA 1
ATOM 1243 C C . SER A 1 163 ? -4.786 15.903 -11.473 1.00 93.38 163 SER A C 1
ATOM 1245 O O . SER A 1 163 ? -4.724 15.531 -10.295 1.00 93.38 163 SER A O 1
ATOM 1247 N N . SER A 1 164 ? -5.416 17.035 -11.792 1.00 94.19 164 SER A N 1
ATOM 1248 C CA . SER A 1 164 ? -6.059 17.893 -10.786 1.00 94.19 164 SER A CA 1
ATOM 1249 C C . SER A 1 164 ? -7.281 17.243 -10.125 1.00 94.19 164 SER A C 1
ATOM 1251 O O . SER A 1 164 ? -7.645 17.626 -9.011 1.00 94.19 164 SER A O 1
ATOM 1253 N N . ASP A 1 165 ? -7.885 16.253 -10.779 1.00 94.19 165 ASP A N 1
ATOM 1254 C CA . ASP A 1 165 ? -9.067 15.510 -10.344 1.00 94.19 165 ASP A CA 1
ATOM 1255 C C . ASP A 1 165 ? -8.750 14.306 -9.445 1.00 94.19 165 ASP A C 1
ATOM 1257 O O . ASP A 1 165 ? -9.684 13.695 -8.930 1.00 94.19 165 ASP A O 1
ATOM 1261 N N . VAL A 1 166 ? -7.472 14.002 -9.164 1.00 96.75 166 VAL A N 1
ATOM 1262 C CA . VAL A 1 166 ? -7.127 12.967 -8.175 1.00 96.75 166 VAL A CA 1
ATOM 1263 C C . VAL A 1 166 ? -7.826 13.261 -6.852 1.00 96.75 166 VAL A C 1
ATOM 1265 O O . VAL A 1 166 ? -7.625 14.326 -6.251 1.00 96.75 166 VAL A O 1
ATOM 1268 N N . ALA A 1 167 ? -8.622 12.303 -6.388 1.00 96.75 167 ALA A N 1
ATOM 1269 C CA . ALA A 1 167 ? -9.328 12.372 -5.125 1.00 96.75 167 ALA A CA 1
ATOM 1270 C C . ALA A 1 167 ? -8.365 12.088 -3.964 1.00 96.75 167 ALA A C 1
ATOM 1272 O O . ALA A 1 167 ? -7.729 11.033 -3.888 1.00 96.75 167 ALA A O 1
ATOM 1273 N N . LEU A 1 168 ? -8.267 13.046 -3.044 1.00 97.81 168 LEU A N 1
ATOM 1274 C CA . LEU A 1 168 ? -7.604 12.863 -1.757 1.00 97.81 168 LEU A CA 1
ATOM 1275 C C . LEU A 1 168 ? -8.686 12.484 -0.749 1.00 97.81 168 LEU A C 1
ATOM 1277 O O . LEU A 1 168 ? -9.503 13.323 -0.374 1.00 97.81 168 LEU A O 1
ATOM 1281 N N . GLU A 1 169 ? -8.738 11.210 -0.385 1.00 97.69 169 GLU A N 1
ATOM 1282 C CA . GLU A 1 169 ? -9.834 10.682 0.423 1.00 97.69 169 GLU A CA 1
ATOM 1283 C C . GLU A 1 169 ? -9.645 10.982 1.916 1.00 97.69 169 GLU A C 1
ATOM 1285 O O . GLU A 1 169 ? -8.534 11.205 2.404 1.00 97.69 169 GLU A O 1
ATOM 1290 N N . ASP A 1 170 ? -10.751 10.951 2.657 1.00 97.19 170 ASP A N 1
ATOM 1291 C CA . ASP A 1 170 ? -10.835 11.332 4.067 1.00 97.19 170 ASP A CA 1
ATOM 1292 C C . ASP A 1 170 ? -11.482 10.234 4.934 1.00 97.19 170 ASP A C 1
ATOM 1294 O O . ASP A 1 170 ? -12.178 10.500 5.917 1.00 97.19 170 ASP A O 1
ATOM 1298 N N . ASN A 1 171 ? -11.253 8.968 4.583 1.00 98.75 171 ASN A N 1
ATOM 1299 C CA . ASN A 1 171 ? -11.793 7.830 5.320 1.00 98.75 171 ASN A CA 1
ATOM 1300 C C . ASN A 1 171 ? -11.239 7.771 6.752 1.00 98.75 171 ASN A C 1
ATOM 1302 O O . ASN A 1 171 ? -10.091 8.132 7.020 1.00 98.75 171 ASN A O 1
ATOM 1306 N N . HIS A 1 172 ? -12.044 7.287 7.695 1.00 98.88 172 HIS A N 1
ATOM 1307 C CA . HIS A 1 172 ? -11.621 7.131 9.089 1.00 98.88 172 HIS A CA 1
ATOM 1308 C C . HIS A 1 172 ? -10.843 5.831 9.293 1.00 98.88 172 HIS A C 1
ATOM 1310 O O . HIS A 1 172 ? -9.898 5.800 10.079 1.00 98.88 172 HIS A O 1
ATOM 1316 N N . VAL A 1 173 ? -11.226 4.773 8.578 1.00 98.94 173 VAL A N 1
ATOM 1317 C CA . VAL A 1 173 ? -10.631 3.441 8.693 1.00 98.94 173 VAL A CA 1
ATOM 1318 C C . VAL A 1 173 ? -10.625 2.734 7.337 1.00 98.94 173 VAL A C 1
ATOM 1320 O O . VAL A 1 173 ? -11.488 2.981 6.493 1.00 98.94 173 VAL A O 1
ATOM 1323 N N . ALA A 1 174 ? -9.650 1.857 7.137 1.00 98.88 174 ALA A N 1
ATOM 1324 C CA . ALA A 1 174 ? -9.579 0.903 6.046 1.00 98.88 174 ALA A CA 1
ATOM 1325 C C . ALA A 1 174 ? -9.332 -0.511 6.595 1.00 98.88 174 ALA A C 1
ATOM 1327 O O . ALA A 1 174 ? -8.524 -0.695 7.508 1.00 98.88 174 ALA A O 1
ATOM 1328 N N . PHE A 1 175 ? -10.005 -1.502 6.017 1.00 98.75 175 PHE A N 1
ATOM 1329 C CA . PHE A 1 175 ? -9.832 -2.925 6.304 1.00 98.75 175 PHE A CA 1
ATOM 1330 C C . PHE A 1 175 ? -9.276 -3.600 5.060 1.00 98.75 175 PHE A C 1
ATOM 1332 O O . PHE A 1 175 ? -9.987 -3.679 4.064 1.00 98.75 175 PHE A O 1
ATOM 1339 N N . LYS A 1 176 ? -8.032 -4.083 5.106 1.00 98.25 176 LYS A N 1
ATOM 1340 C CA . LYS A 1 176 ? -7.449 -4.912 4.043 1.00 98.25 176 LYS A CA 1
ATOM 1341 C C . LYS A 1 176 ? -7.539 -6.379 4.446 1.00 98.25 176 LYS A C 1
ATOM 1343 O O . LYS A 1 176 ? -6.913 -6.773 5.427 1.00 98.25 176 LYS A O 1
ATOM 1348 N N . VAL A 1 177 ? -8.297 -7.168 3.696 1.00 97.75 177 VAL A N 1
ATOM 1349 C CA . VAL A 1 177 ? -8.550 -8.596 3.921 1.00 97.75 177 VAL A CA 1
ATOM 1350 C C . VAL A 1 177 ? -7.850 -9.395 2.827 1.00 97.75 177 VAL A C 1
ATOM 1352 O O . VAL A 1 177 ? -8.024 -9.102 1.645 1.00 97.75 177 VAL A O 1
ATOM 1355 N N . ARG A 1 178 ? -7.032 -10.379 3.215 1.00 96.12 178 ARG A N 1
ATOM 1356 C CA . ARG A 1 178 ? -6.181 -11.138 2.285 1.00 96.12 178 ARG A CA 1
ATOM 1357 C C . ARG A 1 178 ? -6.274 -12.637 2.566 1.00 96.12 178 ARG A C 1
ATOM 1359 O O . ARG A 1 178 ? -6.190 -13.038 3.731 1.00 96.12 178 ARG A O 1
ATOM 1366 N N . SER A 1 179 ? -6.427 -13.433 1.510 1.00 95.38 179 SER A N 1
ATOM 1367 C CA . SER A 1 179 ? -6.464 -14.904 1.551 1.00 95.38 179 SER A CA 1
ATOM 1368 C C . SER A 1 179 ? -6.264 -15.481 0.143 1.00 95.38 179 SER A C 1
ATOM 1370 O O . SER A 1 179 ? -6.524 -14.801 -0.848 1.00 95.38 179 SER A O 1
ATOM 1372 N N . ASP A 1 180 ? -5.860 -16.742 0.035 1.00 93.69 180 ASP A N 1
ATOM 1373 C CA . ASP A 1 180 ? -5.936 -17.518 -1.206 1.00 93.69 180 ASP A CA 1
ATOM 1374 C C . ASP A 1 180 ? -7.345 -18.052 -1.484 1.00 93.69 180 ASP A C 1
ATOM 1376 O O . ASP A 1 180 ? -7.614 -18.498 -2.594 1.00 93.69 180 ASP A O 1
ATOM 1380 N N . SER A 1 181 ? -8.265 -17.971 -0.518 1.00 92.88 181 SER A N 1
ATOM 1381 C CA . SER A 1 181 ? -9.635 -18.460 -0.662 1.00 92.88 181 SER A CA 1
ATOM 1382 C C . SER A 1 181 ? -10.635 -17.324 -0.852 1.00 92.88 181 SER A C 1
ATOM 1384 O O . SER A 1 181 ? -10.830 -16.474 0.025 1.00 92.88 181 SER A O 1
ATOM 1386 N N . SER A 1 182 ? -11.350 -17.350 -1.977 1.00 91.69 182 SER A N 1
ATOM 1387 C CA . SER A 1 182 ? -12.453 -16.424 -2.235 1.00 91.69 182 SER A CA 1
ATOM 1388 C C . SER A 1 182 ? -13.588 -16.579 -1.225 1.00 91.69 182 SER A C 1
ATOM 1390 O O . SER A 1 182 ? -14.123 -15.580 -0.738 1.00 91.69 182 SER A O 1
ATOM 1392 N N . ALA A 1 183 ? -13.887 -17.821 -0.844 1.00 92.75 183 ALA A N 1
ATOM 1393 C CA . ALA A 1 183 ? -14.904 -18.158 0.141 1.00 92.75 183 ALA A CA 1
ATOM 1394 C C . ALA A 1 183 ? -14.574 -17.604 1.535 1.00 92.75 183 ALA A C 1
ATOM 1396 O O . ALA A 1 183 ? -15.464 -17.066 2.198 1.00 92.75 183 ALA A O 1
ATOM 1397 N N . ILE A 1 184 ? -13.307 -17.674 1.973 1.00 95.75 184 ILE A N 1
ATOM 1398 C CA . ILE A 1 184 ? -12.884 -17.081 3.252 1.00 95.75 184 ILE A CA 1
ATOM 1399 C C . ILE A 1 184 ? -13.110 -15.569 3.225 1.00 95.75 184 ILE A C 1
ATOM 1401 O O . ILE A 1 184 ? -13.756 -15.040 4.131 1.00 95.75 184 ILE A O 1
ATOM 1405 N N . VAL A 1 185 ? -12.633 -14.871 2.187 1.00 95.31 185 VAL A N 1
ATOM 1406 C CA . VAL A 1 185 ? -12.782 -13.408 2.113 1.00 95.31 185 VAL A CA 1
ATOM 1407 C C . VAL A 1 185 ? -14.257 -12.998 2.078 1.00 95.31 185 VAL A C 1
ATOM 1409 O O . VAL A 1 185 ? -14.663 -12.136 2.857 1.00 95.31 185 VAL A O 1
ATOM 1412 N N . GLN A 1 186 ? -15.079 -13.657 1.255 1.00 93.38 186 GLN A N 1
ATOM 1413 C CA . GLN A 1 186 ? -16.514 -13.369 1.164 1.00 93.38 186 GLN A CA 1
ATOM 1414 C C . GLN A 1 186 ? -17.250 -13.632 2.487 1.00 93.38 186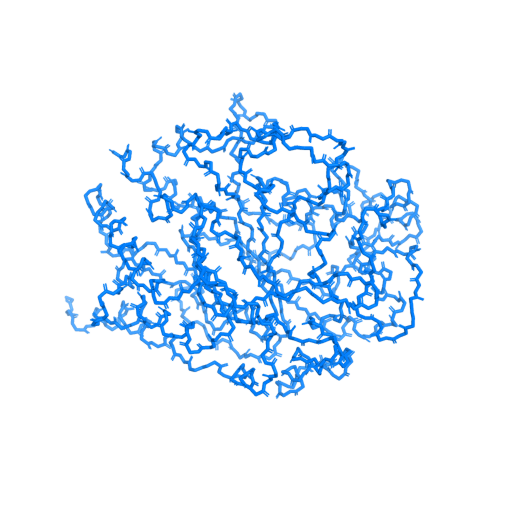 GLN A C 1
ATOM 1416 O O . GLN A 1 186 ? -18.116 -12.851 2.891 1.00 93.38 186 GLN A O 1
ATOM 1421 N N . SER A 1 187 ? -16.906 -14.721 3.177 1.00 95.44 187 SER A N 1
ATOM 1422 C CA . SER A 1 187 ? -17.462 -15.049 4.491 1.00 95.44 187 SER A CA 1
ATOM 1423 C C . SER A 1 187 ? -17.122 -13.977 5.530 1.00 95.44 187 SER A C 1
ATOM 1425 O O . SER A 1 187 ? -18.000 -13.546 6.277 1.00 95.44 187 SER A O 1
ATOM 1427 N N . VAL A 1 188 ? -15.871 -13.506 5.560 1.00 96.81 188 VAL A N 1
ATOM 1428 C CA . VAL A 1 188 ? -15.416 -12.454 6.484 1.00 96.81 188 VAL A CA 1
ATOM 1429 C C . VAL A 1 188 ? -16.116 -11.128 6.195 1.00 96.81 188 VAL A C 1
ATOM 1431 O O . VAL A 1 188 ? -16.627 -10.503 7.122 1.00 96.81 188 VAL A O 1
ATOM 1434 N N . GLU A 1 189 ? -16.192 -10.720 4.925 1.00 94.88 189 GLU A N 1
ATOM 1435 C CA . GLU A 1 189 ? -16.936 -9.527 4.500 1.00 94.88 189 GLU A CA 1
ATOM 1436 C C . GLU A 1 189 ? -18.390 -9.590 4.980 1.00 94.88 189 GLU A C 1
ATOM 1438 O O . GLU A 1 189 ? -18.869 -8.675 5.654 1.00 94.88 189 GLU A O 1
ATOM 1443 N N . THR A 1 190 ? -19.065 -10.707 4.696 1.00 94.88 190 THR A N 1
ATOM 1444 C CA . THR A 1 190 ? -20.466 -10.917 5.069 1.00 94.88 190 THR A CA 1
ATOM 1445 C C . THR A 1 190 ? -20.647 -10.827 6.581 1.00 94.88 190 THR A C 1
ATOM 1447 O O . THR A 1 190 ? -21.493 -10.070 7.055 1.00 94.88 190 THR A O 1
ATOM 1450 N N . GLN A 1 191 ? -19.826 -11.548 7.350 1.00 97.62 191 GLN A N 1
ATOM 1451 C CA . GLN A 1 191 ? -19.929 -11.596 8.807 1.00 97.62 191 GLN A CA 1
ATOM 1452 C C . GLN A 1 191 ? -19.646 -10.255 9.486 1.00 97.62 191 GLN A C 1
ATOM 1454 O O . GLN A 1 191 ? -20.247 -9.988 10.528 1.00 97.62 191 GLN A O 1
ATOM 1459 N N . LEU A 1 192 ? -18.730 -9.444 8.948 1.00 97.62 192 LEU A N 1
ATOM 1460 C CA . LEU A 1 192 ? -18.370 -8.152 9.532 1.00 97.62 192 LEU A CA 1
ATOM 1461 C C . LEU A 1 192 ? -19.347 -7.044 9.128 1.00 97.62 192 LEU A C 1
ATOM 1463 O O . LEU A 1 192 ? -19.694 -6.210 9.967 1.00 97.62 192 LEU A O 1
ATOM 1467 N N . PHE A 1 193 ? -19.794 -7.012 7.870 1.00 95.94 193 PHE A N 1
ATOM 1468 C CA . PHE A 1 193 ? -20.416 -5.811 7.305 1.00 95.94 193 PHE A CA 1
ATOM 1469 C C . PHE A 1 193 ? -21.862 -5.972 6.835 1.00 95.94 193 PHE A C 1
ATOM 1471 O O . PHE A 1 193 ? -22.556 -4.959 6.751 1.00 95.94 193 PHE A O 1
ATOM 1478 N N . SER A 1 194 ? -22.346 -7.190 6.573 1.00 91.19 194 SER A N 1
ATOM 1479 C CA . SER A 1 194 ? -23.641 -7.381 5.892 1.00 91.19 194 SER A CA 1
ATOM 1480 C C . SER A 1 194 ? -24.642 -8.225 6.678 1.00 91.19 194 SER A C 1
ATOM 1482 O O . SER A 1 194 ? -25.813 -7.856 6.770 1.00 91.19 194 SER A O 1
ATOM 1484 N N . ASP A 1 195 ? -24.211 -9.338 7.268 1.00 94.62 195 ASP A N 1
ATOM 1485 C CA . ASP A 1 195 ? -25.087 -10.213 8.044 1.00 94.62 195 ASP A CA 1
ATOM 1486 C C . ASP A 1 195 ? -25.321 -9.639 9.444 1.00 94.62 195 ASP A C 1
ATOM 1488 O O . ASP A 1 195 ? -24.518 -9.812 10.356 1.00 94.62 195 ASP A O 1
ATOM 1492 N N . THR A 1 196 ? -26.462 -8.979 9.625 1.00 95.94 196 THR A N 1
ATOM 1493 C CA . THR A 1 196 ? -26.862 -8.393 10.916 1.00 95.94 196 THR A CA 1
ATOM 1494 C C . THR A 1 196 ? -27.123 -9.423 12.020 1.00 95.94 196 THR A C 1
ATOM 1496 O O . THR A 1 196 ? -27.196 -9.043 13.189 1.00 95.94 196 THR A O 1
ATOM 1499 N N . SER A 1 197 ? -27.253 -10.712 11.680 1.00 97.19 197 SER A N 1
ATOM 1500 C CA . SER A 1 197 ? -27.380 -11.803 12.653 1.00 97.19 197 SER A CA 1
ATOM 1501 C C . SER A 1 197 ? -26.028 -12.359 13.113 1.00 97.19 197 SER A C 1
ATOM 1503 O O . SER A 1 197 ? -25.959 -13.053 14.132 1.00 97.19 197 SER A O 1
ATOM 1505 N N . SER A 1 198 ? -24.943 -12.019 12.408 1.00 97.75 198 SER A N 1
ATOM 1506 C CA . SER A 1 198 ? -23.595 -12.466 12.736 1.00 97.75 198 SER A CA 1
ATOM 1507 C C . SER A 1 198 ? -23.143 -11.914 14.096 1.00 97.75 198 SER A C 1
ATOM 1509 O O . SER A 1 198 ? -23.200 -10.704 14.336 1.00 97.75 198 SER A O 1
ATOM 1511 N N . PRO A 1 199 ? -22.572 -12.750 14.981 1.00 97.62 199 PRO A N 1
ATOM 1512 C CA . PRO A 1 199 ? -21.955 -12.279 16.221 1.00 97.62 199 PRO A CA 1
ATOM 1513 C C . PRO A 1 199 ? -20.667 -11.465 15.992 1.00 97.62 199 PRO A C 1
ATOM 1515 O O . PRO A 1 199 ? -20.133 -10.900 16.947 1.00 97.62 199 PRO A O 1
ATOM 1518 N N . ALA A 1 200 ? -20.144 -11.421 14.761 1.00 98.38 200 ALA A N 1
ATOM 1519 C CA . ALA A 1 200 ? -19.041 -10.549 14.355 1.00 98.38 200 ALA A CA 1
ATOM 1520 C C . ALA A 1 200 ? -19.519 -9.255 13.670 1.00 98.38 200 ALA A C 1
ATOM 1522 O O . ALA A 1 200 ? -18.688 -8.449 13.259 1.00 98.38 200 ALA A O 1
ATOM 1523 N N . TYR A 1 201 ? -20.831 -9.035 13.542 1.00 98.25 201 TYR A N 1
ATOM 1524 C CA . TYR A 1 201 ? -21.351 -7.876 12.827 1.00 98.25 201 TYR A CA 1
ATOM 1525 C C . TYR A 1 201 ? -20.884 -6.569 13.478 1.00 98.25 201 TYR A C 1
ATOM 1527 O O . TYR A 1 201 ? -21.068 -6.351 14.681 1.00 98.25 201 TYR A O 1
ATOM 1535 N N . VAL A 1 202 ? -20.299 -5.689 12.668 1.00 97.81 202 VAL A N 1
ATOM 1536 C CA . VAL A 1 202 ? -19.837 -4.334 13.018 1.00 97.81 202 VAL A CA 1
ATOM 1537 C C . VAL A 1 202 ? -20.278 -3.287 11.991 1.00 97.81 202 VAL A C 1
ATOM 1539 O O . VAL A 1 202 ? -19.910 -2.120 12.120 1.00 97.81 202 VAL A O 1
ATOM 1542 N N . GLY A 1 203 ? -21.077 -3.672 10.991 1.00 95.12 203 GLY A N 1
ATOM 1543 C CA . GLY A 1 203 ? -21.520 -2.787 9.911 1.00 95.12 203 GLY A CA 1
ATOM 1544 C C . GLY A 1 203 ? -22.292 -1.549 10.383 1.00 95.12 203 GLY A C 1
ATOM 1545 O O . GLY A 1 203 ? -22.218 -0.515 9.741 1.00 95.12 203 GLY A O 1
ATOM 1546 N N . ASP A 1 204 ? -22.957 -1.595 11.542 1.00 95.56 204 ASP A N 1
ATOM 1547 C CA . ASP A 1 204 ? -23.648 -0.448 12.163 1.00 95.56 204 ASP A CA 1
ATOM 1548 C C . ASP A 1 204 ? -22.713 0.524 12.910 1.00 95.56 204 ASP A C 1
ATOM 1550 O O . ASP A 1 204 ? -23.146 1.584 13.363 1.00 95.56 204 ASP A O 1
ATOM 1554 N N . LEU A 1 205 ? -21.436 0.176 13.091 1.00 98.19 205 LEU A N 1
ATOM 1555 C CA . LEU A 1 205 ? -20.427 1.103 13.614 1.00 98.19 205 LEU A CA 1
ATOM 1556 C C . LEU A 1 205 ? -19.878 2.022 12.515 1.00 98.19 205 LEU A C 1
ATOM 1558 O O . LEU A 1 205 ? -19.199 3.006 12.817 1.00 98.19 205 LEU A O 1
ATOM 1562 N N . LEU A 1 206 ? -20.137 1.692 11.250 1.00 97.38 206 LEU A N 1
ATOM 1563 C CA . LEU A 1 206 ? -19.433 2.229 10.098 1.00 97.38 206 LEU A CA 1
ATOM 1564 C C . LEU A 1 206 ? -20.414 2.708 9.027 1.00 97.38 206 LEU A C 1
ATOM 1566 O O . LEU A 1 206 ? -21.499 2.171 8.850 1.00 97.38 206 LEU A O 1
ATOM 1570 N N . GLN A 1 207 ? -19.979 3.693 8.256 1.00 96.12 207 GLN A N 1
ATOM 1571 C CA . GLN A 1 207 ? -20.489 3.959 6.922 1.00 96.12 207 GLN A CA 1
ATOM 1572 C C . GLN A 1 207 ? -19.383 3.567 5.948 1.00 96.12 207 GLN A C 1
ATOM 1574 O O . GLN A 1 207 ? -18.382 4.278 5.834 1.00 96.12 207 GLN A O 1
ATOM 1579 N N . LEU A 1 208 ? -19.533 2.423 5.282 1.00 96.94 208 LEU A N 1
ATOM 1580 C CA . LEU A 1 208 ? -18.590 2.027 4.241 1.00 96.94 208 LEU A CA 1
ATOM 1581 C C . LEU A 1 208 ? -18.648 3.038 3.083 1.00 96.94 208 LEU A C 1
ATOM 1583 O O . LEU A 1 208 ? -19.727 3.474 2.687 1.00 96.94 208 LEU A O 1
ATOM 1587 N N . THR A 1 209 ? -17.488 3.416 2.558 1.00 97.69 209 THR A N 1
ATOM 1588 C CA . THR A 1 209 ? -17.335 4.439 1.511 1.00 97.69 209 THR A CA 1
ATOM 1589 C C . THR A 1 209 ? -16.832 3.863 0.196 1.00 97.69 209 THR A C 1
ATOM 1591 O O . THR A 1 209 ? -17.148 4.410 -0.855 1.00 97.69 209 THR A O 1
ATOM 1594 N N . SER A 1 210 ? -16.075 2.765 0.228 1.00 97.56 210 SER A N 1
ATOM 1595 C CA . SER A 1 210 ? -15.692 2.024 -0.973 1.00 97.56 210 SER A CA 1
ATOM 1596 C C . SER A 1 210 ? -15.418 0.557 -0.666 1.00 97.56 210 SER A C 1
ATOM 1598 O O . SER A 1 210 ? -15.036 0.208 0.458 1.00 97.56 210 SER A O 1
ATOM 1600 N N . ARG A 1 211 ? -15.571 -0.280 -1.694 1.00 96.06 211 ARG A N 1
ATOM 1601 C CA . ARG A 1 211 ? -15.080 -1.659 -1.741 1.00 96.06 211 ARG A CA 1
ATOM 1602 C C . ARG A 1 211 ? -14.154 -1.801 -2.938 1.00 96.06 211 ARG A C 1
ATOM 1604 O O . ARG A 1 211 ? -14.567 -1.650 -4.086 1.00 96.06 211 ARG A O 1
ATOM 1611 N N . ARG A 1 212 ? -12.900 -2.116 -2.651 1.00 96.44 212 ARG A N 1
ATOM 1612 C CA . ARG A 1 212 ? -11.838 -2.340 -3.628 1.00 96.44 212 ARG A CA 1
ATOM 1613 C C . ARG A 1 212 ? -11.533 -3.819 -3.624 1.00 96.44 212 ARG A C 1
ATOM 1615 O O . ARG A 1 212 ? -11.210 -4.346 -2.565 1.00 96.44 212 ARG A O 1
ATOM 1622 N N . ILE A 1 213 ? -11.650 -4.480 -4.760 1.00 94.69 213 ILE A N 1
ATOM 1623 C CA . ILE A 1 213 ? -11.337 -5.902 -4.865 1.00 94.69 213 ILE A CA 1
ATOM 1624 C C . ILE A 1 213 ? -10.309 -6.093 -5.958 1.00 94.69 213 ILE A C 1
ATOM 1626 O O . ILE A 1 213 ? -10.180 -5.290 -6.884 1.00 94.69 213 ILE A O 1
ATOM 1630 N N . GLY A 1 214 ? -9.563 -7.172 -5.838 1.00 94.38 214 GLY A N 1
ATOM 1631 C CA . GLY A 1 214 ? -8.650 -7.559 -6.880 1.00 94.38 214 GLY A CA 1
ATOM 1632 C C . GLY A 1 214 ? -7.795 -8.729 -6.458 1.00 94.38 214 GLY A C 1
ATOM 1633 O O . GLY A 1 214 ? -8.112 -9.476 -5.526 1.00 94.38 214 GLY A O 1
ATOM 1634 N N . PHE A 1 215 ? -6.713 -8.905 -7.197 1.00 93.38 215 PHE A N 1
ATOM 1635 C CA . PHE A 1 215 ? -5.934 -10.118 -7.129 1.00 93.38 215 PHE A CA 1
ATOM 1636 C C . PHE A 1 215 ? -4.458 -9.861 -7.399 1.00 93.38 215 PHE A C 1
ATOM 1638 O O . PHE A 1 215 ? -4.081 -9.067 -8.263 1.00 93.38 215 PHE A O 1
ATOM 1645 N N . ALA A 1 216 ? -3.601 -10.583 -6.694 1.00 87.44 216 ALA A N 1
ATOM 1646 C CA . ALA A 1 216 ? -2.230 -10.746 -7.134 1.00 87.44 216 ALA A CA 1
ATOM 1647 C C . ALA A 1 216 ? -2.204 -11.945 -8.084 1.00 87.44 216 ALA A C 1
ATOM 1649 O O . ALA A 1 216 ? -2.393 -13.088 -7.670 1.00 87.44 216 ALA A O 1
ATOM 1650 N N . GLY A 1 217 ? -2.066 -11.674 -9.383 1.00 69.38 217 GLY A N 1
ATOM 1651 C CA . GLY A 1 217 ? -2.148 -12.715 -10.404 1.00 69.38 217 GLY A CA 1
ATOM 1652 C C . GLY A 1 217 ? -1.060 -13.757 -10.215 1.00 69.38 217 GLY A C 1
ATOM 1653 O O . GLY A 1 217 ? 0.099 -13.403 -10.010 1.00 69.38 217 GLY A O 1
ATOM 1654 N N . ARG A 1 218 ? -1.409 -15.043 -10.333 1.00 78.19 218 ARG A N 1
ATOM 1655 C CA . ARG A 1 218 ? -0.391 -16.054 -10.625 1.00 78.19 218 ARG A CA 1
ATOM 1656 C C . ARG A 1 218 ? 0.110 -15.837 -12.061 1.00 78.19 218 ARG A C 1
ATOM 1658 O O . ARG A 1 218 ? -0.608 -15.318 -12.920 1.00 78.19 218 ARG A O 1
ATOM 1665 N N . GLY A 1 219 ? 1.367 -16.183 -12.282 1.00 86.00 219 GLY A N 1
ATOM 1666 C CA . GLY A 1 219 ? 2.066 -16.107 -13.559 1.00 86.00 219 GLY A CA 1
ATOM 1667 C C . GLY A 1 219 ? 3.247 -17.067 -13.517 1.00 86.00 219 GLY A C 1
ATOM 1668 O O . GLY A 1 219 ? 3.146 -18.137 -12.913 1.00 86.00 219 GLY A O 1
ATOM 1669 N N . PHE A 1 220 ? 4.383 -16.660 -14.078 1.00 91.69 220 PHE A N 1
ATOM 1670 C CA . PHE A 1 220 ? 5.622 -17.437 -14.069 1.00 91.69 220 PHE A CA 1
ATOM 1671 C C . PHE A 1 220 ? 5.429 -18.772 -14.791 1.00 91.69 220 PHE A C 1
ATOM 1673 O O . PHE A 1 220 ? 5.067 -18.777 -15.959 1.00 91.69 220 PHE A O 1
ATOM 1680 N N . ASP A 1 221 ? 5.664 -19.906 -14.138 1.00 87.94 221 ASP A N 1
ATOM 1681 C CA . ASP A 1 221 ? 5.459 -21.254 -14.677 1.00 87.94 221 ASP A CA 1
ATOM 1682 C C . ASP A 1 221 ? 4.006 -21.614 -14.995 1.00 87.94 221 ASP A C 1
ATOM 1684 O O . ASP A 1 221 ? 3.766 -22.631 -15.645 1.00 87.94 221 ASP A O 1
ATOM 1688 N N . THR A 1 222 ? 3.061 -20.747 -14.640 1.00 88.94 222 THR A N 1
ATOM 1689 C CA . THR A 1 222 ? 1.640 -20.891 -14.959 1.00 88.94 222 THR A CA 1
ATOM 1690 C C . THR A 1 222 ? 1.136 -19.781 -15.891 1.00 88.94 222 THR A C 1
ATOM 1692 O O . THR A 1 222 ? 1.751 -18.710 -15.969 1.00 88.94 222 THR A O 1
ATOM 1695 N N . PRO A 1 223 ? 0.013 -20.004 -16.603 1.00 90.75 223 PRO A N 1
ATOM 1696 C CA . PRO A 1 223 ? -0.632 -18.959 -17.389 1.00 90.75 223 PRO A CA 1
ATOM 1697 C C . PRO A 1 223 ? -0.969 -17.721 -16.553 1.00 90.75 223 PRO A C 1
ATOM 1699 O O . PRO A 1 223 ? -1.431 -17.821 -15.417 1.00 90.75 223 PRO A O 1
ATOM 1702 N N . SER A 1 224 ? -0.784 -16.546 -17.149 1.00 93.12 224 SER A N 1
ATOM 1703 C CA . SER A 1 224 ? -1.081 -15.266 -16.520 1.00 93.12 224 SER A CA 1
ATOM 1704 C C . SER A 1 224 ? -2.574 -15.134 -16.237 1.00 93.12 224 SER A C 1
ATOM 1706 O O . SER A 1 224 ? -3.412 -14.997 -17.140 1.00 93.12 224 SER A O 1
ATOM 1708 N N . VAL A 1 225 ? -2.888 -15.087 -14.948 1.00 91.88 225 VAL A N 1
ATOM 1709 C CA . VAL A 1 225 ? -4.220 -14.749 -14.451 1.00 91.88 225 VAL A CA 1
ATOM 1710 C C . VAL A 1 225 ? -4.626 -13.352 -14.926 1.00 91.88 225 VAL A C 1
ATOM 1712 O O . VAL A 1 225 ? -5.743 -13.149 -15.403 1.00 91.88 225 VAL A O 1
ATOM 1715 N N . ALA A 1 226 ? -3.692 -12.397 -14.854 1.00 92.81 226 ALA A N 1
ATOM 1716 C CA . ALA A 1 226 ? -3.911 -11.015 -15.268 1.00 92.81 226 ALA A CA 1
ATOM 1717 C C . ALA A 1 226 ? -4.294 -10.916 -16.753 1.00 92.81 226 ALA A C 1
ATOM 1719 O O . ALA A 1 226 ? -5.273 -10.248 -17.088 1.00 92.81 226 ALA A O 1
ATOM 1720 N N . LYS A 1 227 ? -3.579 -11.634 -17.632 1.00 94.31 227 LYS A N 1
ATOM 1721 C CA . LYS A 1 227 ? -3.910 -11.708 -19.063 1.00 94.31 227 LYS A CA 1
ATOM 1722 C C . LYS A 1 227 ? -5.280 -12.330 -19.301 1.00 94.31 227 LYS A C 1
ATOM 1724 O O . LYS A 1 227 ? -6.081 -11.775 -20.048 1.00 94.31 227 LYS A O 1
ATOM 1729 N N . THR A 1 228 ? -5.547 -13.473 -18.674 1.00 92.44 228 THR A N 1
ATOM 1730 C CA . THR A 1 228 ? -6.788 -14.229 -18.894 1.00 92.44 228 THR A CA 1
ATOM 1731 C C . THR A 1 228 ? -8.015 -13.407 -18.508 1.00 92.44 228 THR A C 1
ATOM 1733 O O . THR A 1 228 ? -8.973 -13.321 -19.278 1.00 92.44 228 THR A O 1
ATOM 1736 N N . LEU A 1 229 ? -7.962 -12.746 -17.350 1.00 91.44 229 LEU A N 1
ATOM 1737 C CA . LEU A 1 229 ? -9.020 -11.848 -16.896 1.00 91.44 229 LEU A CA 1
ATOM 1738 C C . LEU A 1 229 ? -9.201 -10.653 -17.832 1.00 91.44 229 LEU A C 1
ATOM 1740 O O . LEU A 1 229 ? -10.327 -10.365 -18.235 1.00 91.44 229 LEU A O 1
ATOM 1744 N N . ALA A 1 230 ? -8.107 -9.996 -18.221 1.00 93.19 230 ALA A N 1
ATOM 1745 C CA . ALA A 1 230 ? -8.158 -8.851 -19.124 1.00 93.19 230 ALA A CA 1
ATOM 1746 C C . ALA A 1 230 ? -8.762 -9.221 -20.495 1.00 93.19 230 ALA A C 1
ATOM 1748 O O . ALA A 1 230 ? -9.608 -8.491 -21.009 1.00 93.19 230 ALA A O 1
ATOM 1749 N N . LEU A 1 231 ? -8.399 -10.381 -21.059 1.00 93.50 231 LEU A N 1
ATOM 1750 C CA . LEU A 1 231 ? -8.976 -10.889 -22.310 1.00 93.50 231 LEU A CA 1
ATOM 1751 C C . LEU A 1 231 ? -10.478 -11.159 -22.174 1.00 93.50 231 LEU A C 1
ATOM 1753 O O . LEU A 1 231 ? -11.257 -10.727 -23.022 1.00 93.50 231 LEU A O 1
ATOM 1757 N N . LYS A 1 232 ? -10.897 -11.835 -21.096 1.00 89.62 232 LYS A N 1
ATOM 1758 C CA . LYS A 1 232 ? -12.312 -12.147 -20.837 1.00 89.62 232 LYS A CA 1
ATOM 1759 C C . LYS A 1 232 ? -13.159 -10.886 -20.648 1.00 89.62 232 LYS A C 1
ATOM 1761 O O . LYS A 1 232 ? -14.311 -10.864 -21.068 1.00 89.62 232 LYS A O 1
ATOM 1766 N N . ALA A 1 233 ? -12.588 -9.850 -20.039 1.00 89.31 233 ALA A N 1
ATOM 1767 C CA . ALA A 1 233 ? -13.239 -8.560 -19.833 1.00 89.31 233 ALA A CA 1
ATOM 1768 C C . ALA A 1 233 ? -13.190 -7.632 -21.065 1.00 89.31 233 ALA A C 1
ATOM 1770 O O . ALA A 1 233 ? -13.738 -6.534 -21.012 1.00 89.31 233 ALA A O 1
ATOM 1771 N N . GLY A 1 234 ? -12.549 -8.042 -22.168 1.00 91.19 234 GLY A N 1
ATOM 1772 C CA . GLY A 1 234 ? -12.448 -7.227 -23.382 1.00 91.19 234 GLY A CA 1
ATOM 1773 C C . GLY A 1 234 ? -11.558 -5.989 -23.228 1.00 91.19 234 GLY A C 1
ATOM 1774 O O . GLY A 1 234 ? -11.763 -4.996 -23.922 1.00 91.19 234 GLY A O 1
ATOM 1775 N N . VAL A 1 235 ? -10.581 -6.031 -22.318 1.00 92.94 235 VAL A N 1
ATOM 1776 C CA . VAL A 1 235 ? -9.651 -4.923 -22.073 1.00 92.94 235 VAL A CA 1
ATOM 1777 C C . VAL A 1 235 ? -8.802 -4.645 -23.317 1.00 92.94 235 VAL A C 1
ATOM 1779 O O . VAL A 1 235 ? -8.194 -5.548 -23.900 1.00 92.94 235 VAL A O 1
ATOM 1782 N N . THR A 1 236 ? -8.695 -3.371 -23.692 1.00 92.44 236 THR A N 1
ATOM 1783 C CA . THR A 1 236 ? -7.817 -2.918 -24.778 1.00 92.44 236 THR A CA 1
ATOM 1784 C C . THR A 1 236 ? -6.369 -3.355 -24.541 1.00 92.44 236 THR A C 1
ATOM 1786 O O . THR A 1 236 ? -5.818 -3.151 -23.462 1.00 92.44 236 THR A O 1
ATOM 1789 N N . ALA A 1 237 ? -5.739 -3.923 -25.574 1.00 95.75 237 ALA A N 1
ATOM 1790 C CA . ALA A 1 237 ? -4.362 -4.433 -25.555 1.00 95.75 237 ALA A CA 1
ATOM 1791 C C . ALA A 1 237 ? -4.095 -5.610 -24.589 1.00 95.75 237 ALA A C 1
ATOM 1793 O O . ALA A 1 237 ? -2.935 -5.959 -24.361 1.00 95.75 237 ALA A O 1
ATOM 1794 N N . ALA A 1 238 ? -5.133 -6.279 -24.070 1.00 95.69 238 ALA A N 1
ATOM 1795 C CA . ALA A 1 238 ? -4.980 -7.445 -23.195 1.00 95.69 238 ALA A CA 1
ATOM 1796 C C . ALA A 1 238 ? -4.160 -8.589 -23.823 1.00 95.69 238 ALA A C 1
ATOM 1798 O O . ALA A 1 238 ? -3.421 -9.283 -23.126 1.00 95.69 238 ALA A O 1
ATOM 1799 N N . GLN A 1 239 ? -4.232 -8.767 -25.146 1.00 96.88 239 GLN A N 1
ATOM 1800 C CA . GLN A 1 239 ? -3.458 -9.773 -25.880 1.00 96.88 239 GLN A CA 1
ATOM 1801 C C . GLN A 1 239 ? -1.941 -9.580 -25.764 1.00 96.88 239 GLN A C 1
ATOM 1803 O O . GLN A 1 239 ? -1.193 -10.552 -25.878 1.00 96.88 239 GLN A O 1
ATOM 1808 N N . SER A 1 240 ? -1.501 -8.345 -25.511 1.00 97.12 240 SER A N 1
ATOM 1809 C CA . SER A 1 240 ? -0.091 -7.971 -25.407 1.00 97.12 240 SER A CA 1
ATOM 1810 C C . SER A 1 240 ? 0.495 -8.202 -24.013 1.00 97.12 240 SER A C 1
ATOM 1812 O O . SER A 1 240 ? 1.713 -8.121 -23.843 1.00 97.12 240 SER A O 1
ATOM 1814 N N . ILE A 1 241 ? -0.341 -8.519 -23.016 1.00 96.75 241 ILE A N 1
ATOM 1815 C CA . ILE A 1 241 ? 0.139 -8.952 -21.702 1.00 96.75 241 ILE A CA 1
ATOM 1816 C C . ILE A 1 241 ? 0.952 -10.246 -21.896 1.00 96.75 241 ILE A C 1
ATOM 1818 O O . ILE A 1 241 ? 0.469 -11.158 -22.574 1.00 96.75 241 ILE A O 1
ATOM 1822 N N . PRO A 1 242 ? 2.181 -10.362 -21.352 1.00 96.19 242 PRO A N 1
ATOM 1823 C CA . PRO A 1 242 ? 2.959 -11.594 -21.460 1.00 96.19 242 PRO A CA 1
ATOM 1824 C C . PRO A 1 242 ? 2.223 -12.789 -20.844 1.00 96.19 242 PRO A C 1
ATOM 1826 O O . PRO A 1 242 ? 1.622 -12.670 -19.776 1.00 96.19 242 PRO A O 1
ATOM 1829 N N . ASP A 1 243 ? 2.324 -13.963 -21.470 1.00 94.88 243 ASP A N 1
ATOM 1830 C CA . ASP A 1 243 ? 1.592 -15.171 -21.047 1.00 94.88 243 ASP A CA 1
ATOM 1831 C C . ASP A 1 243 ? 1.962 -15.660 -19.643 1.00 94.88 243 ASP A C 1
ATOM 1833 O O . ASP A 1 243 ? 1.213 -16.425 -19.046 1.00 94.88 243 ASP A O 1
ATOM 1837 N N . ARG A 1 244 ? 3.097 -15.202 -19.108 1.00 93.75 244 ARG A N 1
ATOM 1838 C CA . ARG A 1 244 ? 3.641 -15.573 -17.794 1.00 93.75 244 ARG A CA 1
ATOM 1839 C C . ARG A 1 244 ? 3.663 -14.392 -16.812 1.00 93.75 244 ARG A C 1
ATOM 1841 O O . ARG A 1 244 ? 4.334 -14.450 -15.789 1.00 93.75 244 ARG A O 1
ATOM 1848 N N . ALA A 1 245 ? 2.969 -13.293 -17.110 1.00 94.81 245 ALA A N 1
ATOM 1849 C CA . ALA A 1 245 ? 2.977 -12.100 -16.266 1.00 94.81 245 ALA A CA 1
ATOM 1850 C C . ALA A 1 245 ? 2.174 -12.264 -14.965 1.00 94.81 245 ALA A C 1
ATOM 1852 O O . ALA A 1 245 ? 1.034 -12.727 -14.983 1.00 94.81 245 ALA A O 1
ATOM 1853 N N . GLN A 1 246 ? 2.738 -11.784 -13.855 1.00 93.75 246 GLN A N 1
ATOM 1854 C CA . GLN A 1 246 ? 2.037 -11.628 -12.573 1.00 93.75 246 GLN A CA 1
ATOM 1855 C C . GLN A 1 246 ? 1.061 -10.432 -12.588 1.00 93.75 246 GLN A C 1
ATOM 1857 O O . GLN A 1 246 ? -0.041 -10.491 -12.040 1.00 93.75 246 GLN A O 1
ATOM 1862 N N . LEU A 1 247 ? 1.477 -9.331 -13.224 1.00 94.62 247 LEU A N 1
ATOM 1863 C CA . LEU A 1 247 ? 0.755 -8.059 -13.276 1.00 94.62 247 LEU A CA 1
ATOM 1864 C C . LEU A 1 247 ? 0.359 -7.683 -14.705 1.00 94.62 247 LEU A C 1
ATOM 1866 O O . LEU A 1 247 ? 1.012 -8.084 -15.668 1.00 94.62 247 LEU A O 1
ATOM 1870 N N . THR A 1 248 ? -0.667 -6.843 -14.847 1.00 95.50 248 THR A N 1
ATOM 1871 C CA . THR A 1 248 ? -1.201 -6.404 -16.153 1.00 95.50 248 THR A CA 1
ATOM 1872 C C . THR A 1 248 ? -0.225 -5.571 -16.990 1.00 95.50 248 THR A C 1
ATOM 1874 O O . THR A 1 248 ? -0.365 -5.547 -18.205 1.00 95.50 248 THR A O 1
ATOM 1877 N N . MET A 1 249 ? 0.789 -4.931 -16.391 1.00 96.50 249 MET A N 1
ATOM 1878 C CA . MET A 1 249 ? 1.888 -4.276 -17.130 1.00 96.50 249 MET A CA 1
ATOM 1879 C C . MET A 1 249 ? 3.054 -5.225 -17.470 1.00 96.50 249 MET A C 1
ATOM 1881 O O . MET A 1 249 ? 4.021 -4.828 -18.122 1.00 96.50 249 MET A O 1
ATOM 1885 N N . GLY A 1 250 ? 2.989 -6.493 -17.069 1.00 95.50 250 GLY A N 1
ATOM 1886 C CA . GLY A 1 250 ? 3.908 -7.533 -17.528 1.00 95.50 250 GLY A CA 1
ATOM 1887 C C . GLY A 1 250 ? 5.187 -7.732 -16.715 1.00 95.50 250 GLY A C 1
ATOM 1888 O O . GLY A 1 250 ? 5.840 -8.746 -16.926 1.00 95.50 250 GLY A O 1
ATOM 1889 N N . PHE A 1 251 ? 5.547 -6.827 -15.801 1.00 95.81 251 PHE A N 1
ATOM 1890 C CA . PHE A 1 251 ? 6.738 -6.976 -14.955 1.00 95.81 251 PHE A CA 1
ATOM 1891 C C . PHE A 1 251 ? 6.390 -7.388 -13.520 1.00 95.81 251 PHE A C 1
ATOM 1893 O O . PHE A 1 251 ? 5.374 -6.967 -12.969 1.00 95.81 251 PHE A O 1
ATOM 1900 N N . THR A 1 252 ? 7.257 -8.199 -12.918 1.00 94.25 252 THR A N 1
ATOM 1901 C CA . THR A 1 252 ? 7.120 -8.722 -11.551 1.00 94.25 252 THR A CA 1
ATOM 1902 C C . THR A 1 252 ? 7.391 -7.646 -10.501 1.00 94.25 252 THR A C 1
ATOM 1904 O O . THR A 1 252 ? 8.447 -7.007 -10.533 1.00 94.25 252 THR A O 1
ATOM 1907 N N . SER A 1 253 ? 6.494 -7.489 -9.520 1.00 89.38 253 SER A N 1
ATOM 1908 C CA . SER A 1 253 ? 6.645 -6.487 -8.452 1.00 89.38 253 SER A CA 1
ATOM 1909 C C . SER A 1 253 ? 7.063 -7.076 -7.098 1.00 89.38 253 SER A C 1
ATOM 1911 O O . SER A 1 253 ? 7.498 -6.322 -6.228 1.00 89.38 253 SER A O 1
ATOM 1913 N N . THR A 1 254 ? 7.017 -8.397 -6.906 1.00 92.81 254 THR A N 1
ATOM 1914 C CA . THR A 1 254 ? 7.162 -9.047 -5.587 1.00 92.81 254 THR A CA 1
ATOM 1915 C C . THR A 1 254 ? 8.547 -9.660 -5.319 1.00 92.81 254 THR A C 1
ATOM 1917 O O . THR A 1 254 ? 8.676 -10.689 -4.657 1.00 92.81 254 THR A O 1
ATOM 1920 N N . GLN A 1 255 ? 9.616 -9.033 -5.818 1.00 94.50 255 GLN A N 1
ATOM 1921 C CA . GLN A 1 255 ? 10.993 -9.475 -5.548 1.00 94.50 255 GLN A CA 1
ATOM 1922 C C . GLN A 1 255 ? 11.418 -9.106 -4.110 1.00 94.50 255 GLN A C 1
ATOM 1924 O O . GLN A 1 255 ? 11.470 -7.909 -3.810 1.00 94.50 255 GLN A O 1
ATOM 1929 N N . PRO A 1 256 ? 11.816 -10.061 -3.238 1.00 93.94 256 PRO A N 1
ATOM 1930 C CA . PRO A 1 256 ? 12.236 -9.772 -1.861 1.00 93.94 256 PRO A CA 1
ATOM 1931 C C . PRO A 1 256 ? 13.329 -8.703 -1.763 1.00 93.94 256 PRO A C 1
ATOM 1933 O O . PRO A 1 256 ? 13.290 -7.843 -0.894 1.00 93.94 256 PRO A O 1
ATOM 1936 N N . ALA A 1 257 ? 14.291 -8.712 -2.690 1.00 92.56 257 ALA A N 1
ATOM 1937 C CA . ALA A 1 257 ? 15.425 -7.784 -2.688 1.00 92.56 257 ALA A CA 1
ATOM 1938 C C . ALA A 1 257 ? 15.043 -6.314 -2.993 1.00 92.56 257 ALA A C 1
ATOM 1940 O O . ALA A 1 257 ? 15.867 -5.403 -2.833 1.00 92.56 257 ALA A O 1
ATOM 1941 N N . ALA A 1 258 ? 13.807 -6.082 -3.444 1.00 91.06 258 ALA A N 1
ATOM 1942 C CA . ALA A 1 258 ? 13.219 -4.770 -3.706 1.00 91.06 258 ALA A CA 1
ATOM 1943 C C . ALA A 1 258 ? 12.114 -4.396 -2.696 1.00 91.06 258 ALA A C 1
ATOM 1945 O O . ALA A 1 258 ? 11.450 -3.372 -2.872 1.00 91.06 258 ALA A O 1
ATOM 1946 N N . LEU A 1 259 ? 11.908 -5.215 -1.661 1.00 93.81 259 LEU A N 1
ATOM 1947 C CA . LEU A 1 259 ? 10.921 -5.016 -0.603 1.00 93.81 259 LEU A CA 1
ATOM 1948 C C . LEU A 1 259 ? 11.621 -4.865 0.751 1.00 93.81 259 LEU A C 1
ATOM 1950 O O . LEU A 1 259 ? 12.750 -5.318 0.943 1.00 93.81 259 LEU A O 1
ATOM 1954 N N . GLY A 1 260 ? 10.944 -4.207 1.688 1.00 95.31 260 GLY A N 1
ATOM 1955 C CA . GLY A 1 260 ? 11.345 -4.193 3.087 1.00 95.31 260 GLY A CA 1
ATOM 1956 C C . GLY A 1 260 ? 11.328 -5.606 3.674 1.00 95.31 260 GLY A C 1
ATOM 1957 O O . GLY A 1 260 ? 10.307 -6.282 3.553 1.00 95.31 260 GLY A O 1
ATOM 1958 N N . PRO A 1 261 ? 12.421 -6.090 4.286 1.00 94.88 261 PRO A N 1
ATOM 1959 C CA . PRO A 1 261 ? 12.362 -7.320 5.061 1.00 94.88 261 PRO A CA 1
ATOM 1960 C C . PRO A 1 261 ? 11.633 -7.073 6.384 1.00 94.88 261 PRO A C 1
ATOM 1962 O O . PRO A 1 261 ? 11.768 -5.998 6.962 1.00 94.88 261 PRO A O 1
ATOM 1965 N N . ASP A 1 262 ? 10.942 -8.099 6.885 1.00 94.56 262 ASP A N 1
ATOM 1966 C CA . ASP A 1 262 ? 10.394 -8.158 8.246 1.00 94.56 262 ASP A CA 1
ATOM 1967 C C . ASP A 1 262 ? 9.710 -6.849 8.719 1.00 94.56 262 ASP A C 1
ATOM 1969 O O . ASP A 1 262 ? 8.963 -6.216 7.972 1.00 94.56 262 ASP A O 1
ATOM 1973 N N . ASN A 1 263 ? 9.930 -6.444 9.969 1.00 96.94 263 ASN A N 1
ATOM 1974 C CA . ASN A 1 263 ? 9.349 -5.260 10.578 1.00 96.94 263 ASN A CA 1
ATOM 1975 C C . ASN A 1 263 ? 10.121 -3.955 10.288 1.00 96.94 263 ASN A C 1
ATOM 1977 O O . ASN A 1 263 ? 9.937 -2.974 11.004 1.00 96.94 263 ASN A O 1
ATOM 1981 N N . ILE A 1 264 ? 10.966 -3.889 9.246 1.00 97.94 264 ILE A N 1
ATOM 1982 C CA . ILE A 1 264 ? 11.765 -2.685 8.926 1.00 97.94 264 ILE A CA 1
ATOM 1983 C C . ILE A 1 264 ? 10.929 -1.400 8.775 1.00 97.94 264 ILE A C 1
ATOM 1985 O O . ILE A 1 264 ? 11.438 -0.294 8.967 1.00 97.94 264 ILE A O 1
ATOM 1989 N N . VAL A 1 265 ? 9.649 -1.540 8.416 1.00 98.25 265 VAL A N 1
ATOM 1990 C CA . VAL A 1 265 ? 8.709 -0.427 8.236 1.00 98.25 265 VAL A CA 1
ATOM 1991 C C . VAL A 1 265 ? 8.058 0.041 9.530 1.00 98.25 265 VAL A C 1
ATOM 1993 O O . VAL A 1 265 ? 7.381 1.066 9.504 1.00 98.25 265 VAL A O 1
ATOM 1996 N N . SER A 1 266 ? 8.212 -0.684 10.639 1.00 98.69 266 SER A N 1
ATOM 1997 C CA . SER A 1 266 ? 7.610 -0.274 11.902 1.00 98.69 266 SER A CA 1
ATOM 1998 C C . SER A 1 266 ? 8.217 1.039 12.392 1.00 98.69 266 SER A C 1
ATOM 2000 O O . SER A 1 266 ? 9.417 1.283 12.222 1.00 98.69 266 SER A O 1
ATOM 2002 N N . PHE A 1 267 ? 7.389 1.893 12.999 1.00 98.69 267 PHE A N 1
ATOM 2003 C CA . PHE A 1 267 ? 7.757 3.255 13.399 1.00 98.69 267 PHE A CA 1
ATOM 2004 C C . PHE A 1 267 ? 9.056 3.307 14.210 1.00 98.69 267 PHE A C 1
ATOM 2006 O O . PHE A 1 267 ? 9.865 4.220 14.036 1.00 98.69 267 PHE A O 1
ATOM 2013 N N . GLU A 1 268 ? 9.251 2.328 15.086 1.00 98.44 268 GLU A N 1
ATOM 2014 C CA . GLU A 1 268 ? 10.366 2.232 16.017 1.00 98.44 268 GLU A CA 1
ATOM 2015 C C . GLU A 1 268 ? 11.566 1.437 15.508 1.00 98.44 268 GLU A C 1
ATOM 2017 O O . GLU A 1 268 ? 12.603 1.468 16.162 1.00 98.44 268 GLU A O 1
ATOM 2022 N N . THR A 1 269 ? 11.456 0.692 14.405 1.00 98.50 269 THR A N 1
ATOM 2023 C CA . THR A 1 269 ? 12.501 -0.276 14.041 1.00 98.50 269 THR A CA 1
ATOM 2024 C C . THR A 1 269 ? 13.785 0.423 13.603 1.00 98.50 269 THR A C 1
ATOM 2026 O O . THR A 1 269 ? 14.852 0.167 14.165 1.00 98.50 269 THR A O 1
ATOM 2029 N N . LEU A 1 270 ? 13.702 1.333 12.628 1.00 98.19 270 LEU A N 1
ATOM 2030 C CA . LEU A 1 270 ? 14.870 2.062 12.134 1.00 98.19 270 LEU A CA 1
ATOM 2031 C C . LEU A 1 270 ? 15.148 3.316 12.986 1.00 98.19 270 LEU A C 1
ATOM 2033 O O . LEU A 1 270 ? 14.291 4.206 13.062 1.00 98.19 270 LEU A O 1
ATOM 2037 N N . PRO A 1 271 ? 16.350 3.450 13.580 1.00 96.50 271 PRO A N 1
ATOM 2038 C CA . PRO A 1 271 ? 16.690 4.612 14.388 1.00 96.50 271 PRO A CA 1
ATOM 2039 C C . PRO A 1 271 ? 16.669 5.892 13.550 1.00 96.50 271 PRO A C 1
ATOM 2041 O O . PRO A 1 271 ? 17.110 5.923 12.402 1.00 96.50 271 PRO A O 1
ATOM 2044 N N . GLY A 1 272 ? 16.151 6.970 14.140 1.00 94.00 272 GLY A N 1
ATOM 2045 C CA . GLY A 1 272 ? 16.117 8.287 13.500 1.00 94.00 272 GLY A CA 1
ATOM 2046 C C . GLY A 1 272 ? 15.037 8.468 12.429 1.00 94.00 272 GLY A C 1
ATOM 2047 O O . GLY A 1 272 ? 14.947 9.563 11.886 1.00 94.00 272 GLY A O 1
ATOM 2048 N N . MET A 1 273 ? 14.201 7.459 12.148 1.00 96.50 273 MET A N 1
ATOM 2049 C CA . MET A 1 273 ? 13.030 7.629 11.272 1.00 96.50 273 MET A CA 1
ATOM 2050 C C . MET A 1 273 ? 11.878 8.309 12.016 1.00 96.50 273 MET A C 1
ATOM 2052 O O . MET A 1 273 ? 11.325 9.299 11.540 1.00 96.50 273 MET A O 1
ATOM 2056 N N . THR A 1 274 ? 11.552 7.816 13.214 1.00 98.38 274 THR A N 1
ATOM 2057 C CA . THR A 1 274 ? 10.565 8.445 14.099 1.00 98.38 274 THR A CA 1
ATOM 2058 C C . THR A 1 274 ? 11.078 8.610 15.528 1.00 98.38 274 THR A C 1
ATOM 2060 O O . THR A 1 274 ? 12.204 8.232 15.877 1.00 98.38 274 THR A O 1
ATOM 2063 N N . ASP A 1 275 ? 10.259 9.225 16.376 1.00 96.88 275 ASP A N 1
ATOM 2064 C CA . ASP A 1 275 ? 10.455 9.292 17.823 1.00 96.88 275 ASP A CA 1
ATOM 2065 C C . ASP A 1 275 ? 9.989 8.056 18.604 1.00 96.88 275 ASP A C 1
ATOM 2067 O O . ASP A 1 275 ? 10.113 8.044 19.827 1.00 96.88 275 ASP A O 1
ATOM 2071 N N . GLN A 1 276 ? 9.503 7.017 17.924 1.00 97.31 276 GLN A N 1
ATOM 2072 C CA . GLN A 1 276 ? 9.065 5.786 18.571 1.00 97.31 276 GLN A CA 1
ATOM 2073 C C . GLN A 1 276 ? 10.244 4.870 18.921 1.00 97.31 276 GLN A C 1
ATOM 2075 O O . GLN A 1 276 ? 11.294 4.874 18.276 1.00 97.31 276 GLN A O 1
ATOM 2080 N N . PHE A 1 277 ? 10.032 4.058 19.954 1.00 95.50 277 PHE A N 1
ATOM 2081 C CA . PHE A 1 277 ? 10.954 3.044 20.467 1.00 95.50 277 PHE A CA 1
ATOM 2082 C C . PHE A 1 277 ? 10.197 1.717 20.655 1.00 95.50 277 PHE A C 1
ATOM 2084 O O . PHE A 1 277 ? 8.966 1.750 20.676 1.00 95.50 277 PHE A O 1
ATOM 2091 N N . PRO A 1 278 ? 10.879 0.568 20.837 1.00 96.69 278 PRO A N 1
ATOM 2092 C CA . PRO A 1 278 ? 10.225 -0.737 21.028 1.00 96.69 278 PRO A CA 1
ATOM 2093 C C . PRO A 1 278 ? 9.189 -0.810 22.164 1.00 96.69 278 PRO A C 1
ATOM 2095 O O . PRO A 1 278 ? 8.346 -1.696 22.168 1.00 96.69 278 PRO A O 1
ATOM 2098 N N . SER A 1 279 ? 9.223 0.120 23.121 1.00 94.56 279 SER A N 1
ATOM 2099 C CA . SER A 1 279 ? 8.242 0.253 24.209 1.00 94.56 279 SER A CA 1
ATOM 2100 C C . SER A 1 279 ? 7.122 1.272 23.934 1.00 94.56 279 SER A C 1
ATOM 2102 O O . SER A 1 279 ? 6.298 1.542 24.810 1.00 94.56 279 SER A O 1
ATOM 2104 N N . GLY A 1 280 ? 7.113 1.893 22.753 1.00 96.00 280 GLY A N 1
ATOM 2105 C CA . GLY A 1 280 ? 6.155 2.922 22.358 1.00 96.00 280 GLY A CA 1
ATOM 2106 C C . GLY A 1 280 ? 4.755 2.365 22.105 1.00 96.00 280 GLY A C 1
ATOM 2107 O O . GLY A 1 280 ? 4.586 1.205 21.749 1.00 96.00 280 GLY A O 1
ATOM 2108 N N . TYR A 1 281 ? 3.736 3.220 22.237 1.00 98.06 281 TYR A N 1
ATOM 2109 C CA . TYR A 1 281 ? 2.334 2.823 22.040 1.00 98.06 281 TYR A CA 1
ATOM 2110 C C . TYR A 1 281 ? 2.069 2.283 20.626 1.00 98.06 281 TYR A C 1
ATOM 2112 O O . TYR A 1 281 ? 1.320 1.328 20.449 1.00 98.06 281 TYR A O 1
ATOM 2120 N N . PHE A 1 282 ? 2.695 2.892 19.615 1.00 98.50 282 PHE A N 1
ATOM 2121 C CA . PHE A 1 282 ? 2.572 2.468 18.222 1.00 98.50 282 PHE A CA 1
ATOM 2122 C C . PHE A 1 282 ? 3.727 1.572 17.756 1.00 98.50 282 PHE A C 1
ATOM 2124 O O . PHE A 1 282 ? 3.867 1.381 16.550 1.00 98.50 282 PHE A O 1
ATOM 2131 N N . ALA A 1 283 ? 4.542 1.020 18.666 1.00 98.06 283 ALA A N 1
ATOM 2132 C CA . ALA A 1 283 ? 5.559 0.042 18.281 1.00 98.06 283 ALA A CA 1
ATOM 2133 C C . ALA A 1 283 ? 4.912 -1.110 17.492 1.00 98.06 283 ALA A C 1
ATOM 2135 O O . ALA A 1 283 ? 3.783 -1.486 17.804 1.00 98.06 283 ALA A O 1
ATOM 2136 N N . HIS A 1 284 ? 5.588 -1.647 16.472 1.00 98.50 284 HIS A N 1
ATOM 2137 C CA . HIS A 1 284 ? 5.056 -2.641 15.515 1.00 98.50 284 HIS A CA 1
ATOM 2138 C C . HIS A 1 284 ? 3.989 -2.113 14.536 1.00 98.50 284 HIS A C 1
ATOM 2140 O O . HIS A 1 284 ? 3.540 -2.837 13.642 1.00 98.50 284 HIS A O 1
ATOM 2146 N N . GLY A 1 285 ? 3.566 -0.858 14.686 1.00 98.62 285 GLY A N 1
ATOM 2147 C CA . GLY A 1 285 ? 2.733 -0.155 13.721 1.00 98.62 285 GLY A CA 1
ATOM 2148 C C . GLY A 1 285 ? 3.560 0.557 12.651 1.00 98.62 285 GLY A C 1
ATOM 2149 O O . GLY A 1 285 ? 4.756 0.776 12.819 1.00 98.62 285 GLY A O 1
ATOM 2150 N N . CYS A 1 286 ? 2.923 0.958 11.556 1.00 98.88 286 CYS A N 1
ATOM 2151 C CA . CYS A 1 286 ? 3.554 1.696 10.458 1.00 98.88 286 CYS A CA 1
ATOM 2152 C C . CYS A 1 286 ? 2.556 2.640 9.770 1.00 98.88 286 CYS A C 1
ATOM 2154 O O . CYS A 1 286 ? 1.357 2.633 10.064 1.00 98.88 286 CYS A O 1
ATOM 2156 N N . ALA A 1 287 ? 3.030 3.468 8.840 1.00 98.75 287 ALA A N 1
ATOM 2157 C CA . ALA A 1 287 ? 2.150 4.184 7.924 1.00 98.75 287 ALA A CA 1
ATOM 2158 C C . ALA A 1 287 ? 1.854 3.310 6.694 1.00 98.75 287 ALA A C 1
ATOM 2160 O O . ALA A 1 287 ? 2.736 2.634 6.171 1.00 98.75 287 ALA A O 1
ATOM 2161 N N . MET A 1 288 ? 0.618 3.357 6.205 1.00 98.81 288 MET A N 1
ATOM 2162 C CA . MET A 1 288 ? 0.174 2.733 4.963 1.00 98.81 288 MET A CA 1
ATOM 2163 C C . MET A 1 288 ? -0.264 3.819 3.985 1.00 98.81 288 MET A C 1
ATOM 2165 O O . MET A 1 288 ? -1.119 4.640 4.314 1.00 98.81 288 MET A O 1
ATOM 2169 N N . HIS A 1 289 ? 0.274 3.799 2.771 1.00 98.75 289 HIS A N 1
ATOM 2170 C CA . HIS A 1 289 ? -0.281 4.557 1.658 1.00 98.75 289 HIS A CA 1
ATOM 2171 C C . HIS A 1 289 ? -1.136 3.632 0.794 1.00 98.75 289 HIS A C 1
ATOM 2173 O O . HIS A 1 289 ? -0.681 2.554 0.407 1.00 98.75 289 HIS A O 1
ATOM 2179 N N . LEU A 1 290 ? -2.357 4.066 0.487 1.00 98.62 290 LEU A N 1
ATOM 2180 C CA . LEU A 1 290 ? -3.285 3.367 -0.393 1.00 98.62 290 LEU A CA 1
ATOM 2181 C C . LEU A 1 290 ? -3.648 4.282 -1.562 1.00 98.62 290 LEU A C 1
ATOM 2183 O O . LEU A 1 290 ? -4.111 5.399 -1.347 1.00 98.62 290 LEU A O 1
ATOM 2187 N N . SER A 1 291 ? -3.477 3.788 -2.784 1.00 98.31 291 SER A N 1
ATOM 2188 C CA . SER A 1 291 ? -3.873 4.456 -4.023 1.00 98.31 291 SER A CA 1
ATOM 2189 C C . SER A 1 291 ? -4.637 3.506 -4.943 1.00 98.31 291 SER A C 1
ATOM 2191 O O . SER A 1 291 ? -4.446 2.291 -4.893 1.00 98.31 291 SER A O 1
ATOM 2193 N N . HIS A 1 292 ? -5.466 4.063 -5.822 1.00 98.25 292 HIS A N 1
ATOM 2194 C CA . HIS A 1 292 ? -5.889 3.380 -7.045 1.00 98.25 292 HIS A CA 1
ATOM 2195 C C . HIS A 1 292 ? -5.260 4.056 -8.258 1.00 98.25 292 HIS A C 1
ATOM 2197 O O . HIS A 1 292 ? -5.310 5.287 -8.372 1.00 98.25 292 HIS A O 1
ATOM 2203 N N . LEU A 1 293 ? -4.670 3.245 -9.134 1.00 97.56 293 LEU A N 1
ATOM 2204 C CA . LEU A 1 293 ? -4.035 3.671 -10.373 1.00 97.56 293 LEU A CA 1
ATOM 2205 C C . LEU A 1 293 ? -4.750 3.027 -11.560 1.00 97.56 293 LEU A C 1
ATOM 2207 O O . LEU A 1 293 ? -4.848 1.806 -11.609 1.00 97.56 293 LEU A O 1
ATOM 2211 N N . ASP A 1 294 ? -5.153 3.828 -12.537 1.00 96.50 294 ASP A N 1
ATOM 2212 C CA . ASP A 1 294 ? -5.514 3.338 -13.863 1.00 96.50 294 ASP A CA 1
ATOM 2213 C C . ASP A 1 294 ? -4.264 3.012 -14.659 1.00 96.50 294 ASP A C 1
ATOM 2215 O O . ASP A 1 294 ? -3.290 3.770 -14.622 1.00 96.50 294 ASP A O 1
ATOM 2219 N N . LEU A 1 295 ? -4.323 1.935 -15.437 1.00 97.25 295 LEU A N 1
ATOM 2220 C CA . LEU A 1 295 ? -3.241 1.511 -16.310 1.00 97.25 295 LEU A CA 1
ATOM 2221 C C . LEU A 1 295 ? -3.680 1.621 -17.771 1.00 97.25 295 LEU A C 1
ATOM 2223 O O . LEU A 1 295 ? -4.652 1.004 -18.200 1.00 97.25 295 LEU A O 1
ATOM 2227 N N . ASP A 1 296 ? -2.940 2.390 -18.562 1.00 96.69 296 ASP A N 1
ATOM 2228 C CA . ASP A 1 296 ? -3.175 2.496 -19.999 1.00 96.69 296 ASP A CA 1
ATOM 2229 C C . ASP A 1 296 ? -2.338 1.446 -20.735 1.00 96.69 296 ASP A C 1
ATOM 2231 O O . ASP A 1 296 ? -1.185 1.671 -21.117 1.00 96.69 296 ASP A O 1
ATOM 2235 N N . LEU A 1 297 ? -2.920 0.255 -20.904 1.00 97.31 297 LEU A N 1
ATOM 2236 C CA . LEU A 1 297 ? -2.244 -0.857 -21.572 1.00 97.31 297 LEU A CA 1
ATOM 2237 C C . LEU A 1 297 ? -2.021 -0.603 -23.066 1.00 97.31 297 LEU A C 1
ATOM 2239 O O . LEU A 1 297 ? -1.073 -1.150 -23.627 1.00 97.31 297 LEU A O 1
ATOM 2243 N N . GLY A 1 298 ? -2.846 0.232 -23.705 1.00 96.75 298 GLY A N 1
ATOM 2244 C CA . GLY A 1 298 ? -2.666 0.614 -25.106 1.00 96.75 298 GLY A CA 1
ATOM 2245 C C . GLY A 1 298 ? -1.401 1.445 -25.288 1.00 96.75 298 GLY A C 1
ATOM 2246 O O . GLY A 1 298 ? -0.546 1.109 -26.108 1.00 96.75 298 GLY A O 1
ATOM 2247 N N . VAL A 1 299 ? -1.233 2.473 -24.454 1.00 96.62 299 VAL A N 1
ATOM 2248 C CA . VAL A 1 299 ? -0.006 3.278 -24.407 1.00 96.62 299 VAL A CA 1
ATOM 2249 C C . VAL A 1 299 ? 1.188 2.412 -24.000 1.00 96.62 299 VAL A C 1
ATOM 2251 O O . VAL A 1 299 ? 2.245 2.472 -24.631 1.00 96.62 299 VAL A O 1
ATOM 2254 N N . TRP A 1 300 ? 1.042 1.566 -22.976 1.00 97.94 300 TRP A N 1
ATOM 2255 C CA . TRP A 1 300 ? 2.120 0.705 -22.490 1.00 97.94 300 TRP A CA 1
ATOM 2256 C C . TRP A 1 300 ? 2.621 -0.292 -23.541 1.00 97.94 300 TRP A C 1
ATOM 2258 O O . TRP A 1 300 ? 3.805 -0.272 -23.881 1.00 97.94 300 TRP A O 1
ATOM 2268 N N . TYR A 1 301 ? 1.736 -1.131 -24.084 1.00 97.75 301 TYR A N 1
ATOM 2269 C CA . TYR A 1 301 ? 2.086 -2.179 -25.046 1.00 97.75 301 TYR A CA 1
ATOM 2270 C C . TYR A 1 301 ? 2.195 -1.696 -26.494 1.00 97.75 301 TYR A C 1
ATOM 2272 O O . TYR A 1 301 ? 2.695 -2.438 -27.334 1.00 97.75 301 TYR A O 1
ATOM 2280 N N . GLY A 1 302 ? 1.819 -0.447 -26.784 1.00 97.19 302 GLY A N 1
ATOM 2281 C CA . GLY A 1 302 ? 2.210 0.232 -28.022 1.00 97.19 302 GLY A CA 1
ATOM 2282 C C . GLY A 1 302 ? 3.724 0.467 -28.128 1.00 97.19 302 GLY A C 1
ATOM 2283 O O . GLY A 1 302 ? 4.222 0.803 -29.201 1.00 97.19 302 GLY A O 1
ATOM 2284 N N . ARG A 1 303 ? 4.473 0.271 -27.032 1.00 97.00 303 ARG A N 1
ATOM 2285 C CA . ARG A 1 303 ? 5.937 0.354 -26.992 1.00 97.00 303 ARG A CA 1
ATOM 2286 C C . ARG A 1 303 ? 6.587 -1.016 -27.160 1.00 97.00 303 ARG A C 1
ATOM 2288 O O . ARG A 1 303 ? 6.100 -2.030 -26.654 1.00 97.00 303 ARG A O 1
ATOM 2295 N N . SER A 1 304 ? 7.763 -1.022 -27.786 1.00 97.50 304 SER A N 1
ATOM 2296 C CA . SER A 1 304 ? 8.621 -2.212 -27.846 1.00 97.50 304 SER A CA 1
ATOM 2297 C C . SER A 1 304 ? 9.006 -2.703 -26.446 1.00 97.50 304 SER A C 1
ATOM 2299 O O . SER A 1 304 ? 9.033 -1.933 -25.480 1.00 97.50 304 SER A O 1
ATOM 2301 N N . TYR A 1 305 ? 9.364 -3.984 -26.333 1.00 97.94 305 TYR A N 1
ATOM 2302 C CA . TYR A 1 305 ? 9.826 -4.567 -25.072 1.00 97.94 305 TYR A CA 1
ATOM 2303 C C . TYR A 1 305 ? 10.988 -3.772 -24.450 1.00 97.94 305 TYR A C 1
ATOM 2305 O O . TYR A 1 305 ? 10.913 -3.392 -23.284 1.00 97.94 305 TYR A O 1
ATOM 2313 N N . GLY A 1 306 ? 12.002 -3.403 -25.241 1.00 98.00 306 GLY A N 1
ATOM 2314 C CA . GLY A 1 306 ? 13.133 -2.597 -24.765 1.00 98.00 306 GLY A CA 1
ATOM 2315 C C . GLY A 1 306 ? 12.729 -1.218 -24.230 1.00 98.00 306 GLY A C 1
ATOM 2316 O O . GLY A 1 306 ? 13.215 -0.796 -23.185 1.00 98.00 306 GLY A O 1
ATOM 2317 N N . GLN A 1 307 ? 11.775 -0.537 -24.874 1.00 97.75 307 GLN A N 1
ATOM 2318 C CA . GLN A 1 307 ? 11.253 0.747 -24.380 1.00 97.75 307 GLN A CA 1
ATOM 2319 C C . GLN A 1 307 ? 10.488 0.607 -23.057 1.00 97.75 307 GLN A C 1
ATOM 2321 O O . GLN A 1 307 ? 10.533 1.522 -22.230 1.00 97.75 307 GLN A O 1
ATOM 2326 N N . ARG A 1 308 ? 9.791 -0.519 -22.851 1.00 98.06 308 ARG A N 1
ATOM 2327 C CA . ARG A 1 308 ? 9.131 -0.847 -21.580 1.00 98.06 308 ARG A CA 1
ATOM 2328 C C . ARG A 1 308 ? 10.150 -1.162 -20.485 1.00 98.06 308 ARG A C 1
ATOM 2330 O O . ARG A 1 308 ? 9.992 -0.672 -19.371 1.00 98.06 308 ARG A O 1
ATOM 2337 N N . VAL A 1 309 ? 11.216 -1.905 -20.800 1.00 97.88 309 VAL A N 1
ATOM 2338 C CA . VAL A 1 309 ? 12.332 -2.166 -19.870 1.00 97.88 309 VAL A CA 1
ATOM 2339 C C . VAL A 1 309 ? 12.997 -0.856 -19.440 1.00 97.88 309 VAL A C 1
ATOM 2341 O O . VAL A 1 309 ? 13.119 -0.607 -18.243 1.00 97.88 309 VAL A O 1
ATOM 2344 N N . ALA A 1 310 ? 13.335 0.020 -20.391 1.00 97.31 310 ALA A N 1
ATOM 2345 C CA . ALA A 1 310 ? 13.948 1.321 -20.115 1.00 97.31 310 ALA A CA 1
ATOM 2346 C C . ALA A 1 310 ? 13.104 2.189 -19.163 1.00 97.31 310 ALA A C 1
ATOM 2348 O O . ALA A 1 310 ? 13.621 2.784 -18.218 1.00 97.31 310 ALA A O 1
ATOM 2349 N N . ARG A 1 311 ? 11.784 2.223 -19.389 1.00 97.81 311 ARG A N 1
ATOM 2350 C CA . ARG A 1 311 ? 10.829 2.984 -18.572 1.00 97.81 311 ARG A CA 1
ATOM 2351 C C . ARG A 1 311 ? 10.590 2.367 -17.200 1.00 97.81 311 ARG A C 1
ATOM 2353 O O . ARG A 1 311 ? 10.557 3.094 -16.214 1.00 97.81 311 ARG A O 1
ATOM 2360 N N . MET A 1 312 ? 10.424 1.049 -17.105 1.00 97.56 312 MET A N 1
ATOM 2361 C CA . MET A 1 312 ? 10.178 0.398 -15.815 1.00 97.56 312 MET A CA 1
ATOM 2362 C C . MET A 1 312 ? 11.429 0.411 -14.929 1.00 97.56 312 MET A C 1
ATOM 2364 O O . MET A 1 312 ? 11.332 0.679 -13.734 1.00 97.56 312 MET A O 1
ATOM 2368 N N . PHE A 1 313 ? 12.603 0.148 -15.506 1.00 96.75 313 PHE A N 1
ATOM 2369 C CA . PHE A 1 313 ? 13.835 -0.064 -14.751 1.00 96.75 313 PHE A CA 1
ATOM 2370 C C . PHE A 1 313 ? 14.757 1.157 -14.802 1.00 96.75 313 PHE A C 1
ATOM 2372 O O . PHE A 1 313 ? 14.749 1.984 -13.889 1.00 96.75 313 PHE A O 1
ATOM 2379 N N . ALA A 1 314 ? 15.529 1.264 -15.877 1.00 96.00 314 ALA A N 1
ATOM 2380 C CA . ALA A 1 314 ? 16.390 2.390 -16.220 1.00 96.00 314 ALA A CA 1
ATOM 2381 C C . ALA A 1 314 ? 16.709 2.321 -17.720 1.00 96.00 314 ALA A C 1
ATOM 2383 O O . ALA A 1 314 ? 16.858 1.201 -18.220 1.00 96.00 314 ALA A O 1
ATOM 2384 N N . PRO A 1 315 ? 16.892 3.451 -18.427 1.00 95.25 315 PRO A N 1
ATOM 2385 C CA . PRO A 1 315 ? 17.349 3.459 -19.821 1.00 95.25 315 PRO A CA 1
ATOM 2386 C C . PRO A 1 315 ? 18.616 2.635 -20.071 1.00 95.25 315 PRO A C 1
ATOM 2388 O O . PRO A 1 315 ? 18.751 1.999 -21.112 1.00 95.25 315 PRO A O 1
ATOM 2391 N N . SER A 1 316 ? 19.506 2.589 -19.083 1.00 91.75 316 SER A N 1
ATOM 2392 C CA . SER A 1 316 ? 20.749 1.815 -19.096 1.00 91.75 316 SER A CA 1
ATOM 2393 C C . SER A 1 316 ? 20.592 0.318 -18.769 1.00 91.75 316 SER A C 1
ATOM 2395 O O . SER A 1 316 ? 21.577 -0.421 -18.801 1.00 91.75 316 SER A O 1
ATOM 2397 N N . THR A 1 317 ? 19.382 -0.163 -18.460 1.00 94.69 317 THR A N 1
ATOM 2398 C CA . THR A 1 317 ? 19.138 -1.582 -18.148 1.00 94.69 317 THR A CA 1
ATOM 2399 C C . THR A 1 317 ? 19.311 -2.437 -19.407 1.00 94.69 317 THR A C 1
ATOM 2401 O O . THR A 1 317 ? 18.621 -2.182 -20.398 1.00 94.69 317 THR A O 1
ATOM 2404 N N . PRO A 1 318 ? 20.166 -3.479 -19.392 1.00 94.44 318 PRO A N 1
ATOM 2405 C CA . PRO A 1 318 ? 20.260 -4.417 -20.504 1.00 94.44 318 PRO A CA 1
ATOM 2406 C C . PRO A 1 318 ? 18.898 -5.041 -20.805 1.00 94.44 318 PRO A C 1
ATOM 2408 O O . PRO A 1 318 ? 18.228 -5.536 -19.900 1.00 94.44 318 PRO A O 1
ATOM 2411 N N . VAL A 1 319 ? 18.489 -5.023 -22.072 1.00 96.56 319 VAL A N 1
ATOM 2412 C CA . VAL A 1 319 ? 17.197 -5.571 -22.496 1.00 96.56 319 VAL A CA 1
ATOM 2413 C C . VAL A 1 319 ? 17.316 -7.098 -22.587 1.00 96.56 319 VAL A C 1
ATOM 2415 O O . VAL A 1 319 ? 18.063 -7.584 -23.439 1.00 96.56 319 VAL A O 1
ATOM 2418 N N . PRO A 1 320 ? 16.625 -7.873 -21.730 1.00 95.44 320 PRO A N 1
ATOM 2419 C CA . PRO A 1 320 ? 16.618 -9.330 -21.840 1.00 95.44 320 PRO A CA 1
ATOM 2420 C C . PRO A 1 320 ? 15.758 -9.784 -23.038 1.00 95.44 320 PRO A C 1
ATOM 2422 O O . PRO A 1 320 ? 15.128 -8.951 -23.697 1.00 95.44 320 PRO A O 1
ATOM 2425 N N . PRO A 1 321 ? 15.699 -11.095 -23.341 1.00 94.44 321 PRO A N 1
ATOM 2426 C CA . PRO A 1 321 ? 14.786 -11.616 -24.353 1.00 94.44 321 PRO A CA 1
ATOM 2427 C C . PRO A 1 321 ? 13.336 -11.181 -24.104 1.00 94.44 321 PRO A C 1
ATOM 2429 O O . PRO A 1 321 ? 12.881 -11.127 -22.954 1.00 94.44 321 PRO A O 1
ATOM 2432 N N . ASP A 1 322 ? 12.616 -10.889 -25.189 1.00 91.31 322 ASP A N 1
ATOM 2433 C CA . ASP A 1 322 ? 11.210 -10.486 -25.123 1.00 91.31 322 ASP A CA 1
ATOM 2434 C C . ASP A 1 322 ? 10.370 -11.537 -24.381 1.00 91.31 322 ASP A C 1
ATOM 2436 O O . ASP A 1 322 ? 10.623 -12.740 -24.453 1.00 91.31 322 ASP A O 1
ATOM 2440 N N . GLY A 1 323 ? 9.389 -11.060 -23.621 1.00 87.50 323 GLY A N 1
ATOM 2441 C CA . GLY A 1 323 ? 8.570 -11.882 -22.735 1.00 87.50 323 GLY A CA 1
ATOM 2442 C C . GLY A 1 323 ? 9.181 -12.155 -21.356 1.00 87.50 323 GLY A C 1
ATOM 2443 O O . GLY A 1 323 ? 8.479 -12.702 -20.508 1.00 87.50 323 GLY A O 1
ATOM 2444 N N . THR A 1 324 ? 10.425 -11.741 -21.073 1.00 95.56 324 THR A N 1
ATOM 2445 C CA . THR A 1 324 ? 10.985 -11.824 -19.710 1.00 95.56 324 THR A CA 1
ATOM 2446 C C . THR A 1 324 ? 10.195 -10.913 -18.760 1.00 95.56 324 THR A C 1
ATOM 2448 O O . THR A 1 324 ? 10.136 -9.697 -18.960 1.00 95.56 324 THR A O 1
ATOM 2451 N N . VAL A 1 325 ? 9.582 -11.489 -17.721 1.00 94.75 325 VAL A N 1
ATOM 2452 C CA . VAL A 1 325 ? 8.716 -10.760 -16.770 1.00 94.75 325 VAL A CA 1
ATOM 2453 C C . VAL A 1 325 ? 9.443 -10.368 -15.480 1.00 94.75 325 VAL A C 1
ATOM 2455 O O . VAL A 1 325 ? 9.156 -9.319 -14.901 1.00 94.75 325 VAL A O 1
ATOM 2458 N N . THR A 1 326 ? 10.438 -11.156 -15.062 1.00 96.19 326 THR A N 1
ATOM 2459 C CA . THR A 1 326 ? 11.261 -10.873 -13.880 1.00 96.19 326 THR A CA 1
ATOM 2460 C C . THR A 1 326 ? 12.663 -10.450 -14.297 1.00 96.19 326 THR A C 1
ATOM 2462 O O . T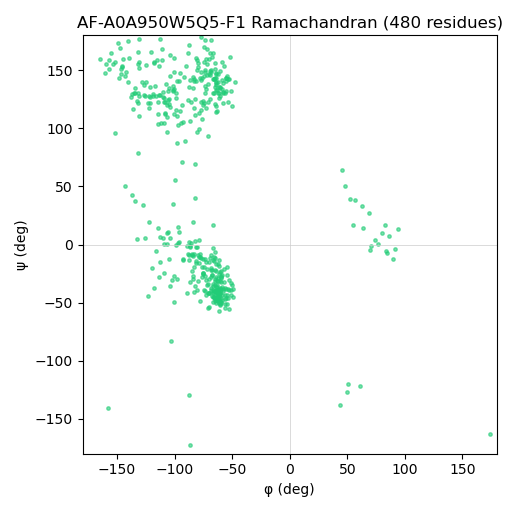HR A 1 326 ? 13.442 -11.246 -14.817 1.00 96.19 326 THR A O 1
ATOM 2465 N N . ILE A 1 327 ? 12.993 -9.182 -14.052 1.00 95.50 327 ILE A N 1
ATOM 2466 C CA . ILE A 1 327 ? 14.342 -8.628 -14.219 1.00 95.50 327 ILE A CA 1
ATOM 2467 C C . ILE A 1 327 ? 14.901 -8.359 -12.816 1.00 95.50 327 ILE A C 1
ATOM 2469 O O . ILE A 1 327 ? 14.211 -7.678 -12.047 1.00 95.50 327 ILE A O 1
ATOM 2473 N N . PRO A 1 328 ? 16.096 -8.877 -12.459 1.00 93.50 328 PRO A N 1
ATOM 2474 C CA . PRO A 1 328 ? 16.672 -8.696 -11.132 1.00 93.50 328 PRO A CA 1
ATOM 2475 C C . PRO A 1 328 ? 16.689 -7.229 -10.710 1.00 93.50 328 PRO A C 1
ATOM 2477 O O . PRO A 1 328 ? 17.112 -6.359 -11.469 1.00 93.50 328 PRO A O 1
ATOM 2480 N N . ASN A 1 329 ? 16.237 -6.959 -9.489 1.00 88.75 329 ASN A N 1
ATOM 2481 C CA . ASN A 1 329 ? 16.126 -5.604 -8.966 1.00 88.75 329 ASN A CA 1
ATOM 2482 C C . ASN A 1 329 ? 16.663 -5.470 -7.528 1.00 88.75 329 ASN A C 1
ATOM 2484 O O . ASN A 1 329 ? 16.087 -4.790 -6.672 1.00 88.75 329 ASN A O 1
ATOM 2488 N N . GLY A 1 330 ? 17.745 -6.185 -7.228 1.00 87.81 330 GLY A N 1
ATOM 2489 C CA . GLY A 1 330 ? 18.369 -6.197 -5.909 1.00 87.81 330 GLY A CA 1
ATOM 2490 C C . GLY A 1 330 ? 19.391 -5.072 -5.704 1.00 87.81 330 GLY A C 1
ATOM 2491 O O . GLY A 1 330 ? 19.548 -4.200 -6.558 1.00 87.81 330 GLY A O 1
ATOM 2492 N N . PRO A 1 331 ? 20.133 -5.098 -4.580 1.00 86.25 331 PRO A N 1
ATOM 2493 C CA . PRO A 1 331 ? 21.187 -4.125 -4.281 1.00 86.25 331 PRO A CA 1
ATOM 2494 C C . PRO A 1 331 ? 22.240 -3.961 -5.390 1.00 86.25 331 PRO A C 1
ATOM 2496 O O . PRO A 1 331 ? 22.771 -2.869 -5.564 1.00 86.25 331 PRO A O 1
ATOM 2499 N N . GLY A 1 332 ? 22.513 -5.017 -6.165 1.00 88.62 332 GLY A N 1
ATOM 2500 C CA . GLY A 1 332 ? 23.450 -4.972 -7.293 1.00 88.62 332 GLY A CA 1
ATOM 2501 C C . GLY A 1 332 ? 22.932 -4.240 -8.537 1.00 88.62 332 GLY A C 1
ATOM 2502 O O . GLY A 1 332 ? 23.721 -3.951 -9.429 1.00 88.62 332 GLY A O 1
ATOM 2503 N N . GLN A 1 333 ? 21.632 -3.936 -8.612 1.00 91.12 333 GLN A N 1
ATOM 2504 C CA . GLN A 1 333 ? 21.001 -3.226 -9.735 1.00 91.12 333 GLN A CA 1
ATOM 2505 C C . GLN A 1 333 ? 20.632 -1.778 -9.387 1.00 91.12 333 GLN A C 1
ATOM 2507 O O . GLN A 1 333 ? 19.935 -1.111 -10.149 1.00 91.12 333 GLN A O 1
ATOM 2512 N N . VAL A 1 334 ? 21.092 -1.281 -8.237 1.00 90.31 334 VAL A N 1
ATOM 2513 C CA . VAL A 1 334 ? 20.818 0.089 -7.808 1.00 90.31 334 VAL A CA 1
ATOM 2514 C C . VAL A 1 334 ? 21.632 1.064 -8.640 1.00 90.31 334 VAL A C 1
ATOM 2516 O O . VAL A 1 334 ? 22.862 1.057 -8.589 1.00 90.31 334 VAL A O 1
ATOM 2519 N N . ALA A 1 335 ? 20.935 1.923 -9.380 1.00 92.06 335 ALA A N 1
ATOM 2520 C CA . ALA A 1 335 ? 21.570 3.011 -10.107 1.00 92.06 335 ALA A CA 1
ATOM 2521 C C . ALA A 1 335 ? 22.262 3.977 -9.133 1.00 92.06 335 ALA A C 1
ATOM 2523 O O . ALA A 1 335 ? 21.801 4.219 -8.017 1.00 92.06 335 ALA A O 1
ATOM 2524 N N . THR A 1 336 ? 23.372 4.558 -9.565 1.00 93.06 336 THR A N 1
ATOM 2525 C CA . THR A 1 336 ? 23.998 5.700 -8.893 1.00 93.06 336 THR A CA 1
ATOM 2526 C C . THR A 1 336 ? 23.297 6.998 -9.286 1.00 93.06 336 THR A C 1
ATOM 2528 O O . THR A 1 336 ? 22.649 7.070 -10.331 1.00 93.06 336 THR A O 1
ATOM 2531 N N . LEU A 1 337 ? 23.464 8.053 -8.482 1.00 93.50 337 LEU A N 1
ATOM 2532 C CA . LEU A 1 337 ? 22.944 9.382 -8.821 1.00 93.50 337 LEU A CA 1
ATOM 2533 C C . LEU A 1 337 ? 23.451 9.852 -10.193 1.00 93.50 337 LEU A C 1
ATOM 2535 O O . LEU A 1 337 ? 22.655 10.269 -11.024 1.00 93.50 337 LEU A O 1
ATOM 2539 N N . ALA A 1 338 ? 24.749 9.692 -10.460 1.00 95.56 338 ALA A N 1
ATOM 2540 C CA . ALA A 1 338 ? 25.352 10.076 -11.734 1.00 95.56 338 ALA A CA 1
ATOM 2541 C C . ALA A 1 338 ? 24.738 9.327 -12.932 1.00 95.56 338 ALA A C 1
ATOM 2543 O O . ALA A 1 338 ? 24.534 9.924 -13.984 1.00 95.56 338 ALA A O 1
ATOM 2544 N N . GLN A 1 339 ? 24.402 8.040 -12.777 1.00 96.06 339 GLN A N 1
ATOM 2545 C CA . GLN A 1 339 ? 23.701 7.283 -13.822 1.00 96.06 339 GLN A CA 1
ATOM 2546 C C . GLN A 1 339 ? 22.288 7.823 -14.055 1.00 96.06 339 GLN A C 1
ATOM 2548 O O . GLN A 1 339 ? 21.912 8.038 -15.201 1.00 96.06 339 GLN A O 1
ATOM 2553 N N . VAL A 1 340 ? 21.529 8.103 -12.990 1.00 96.94 340 VAL A N 1
ATOM 2554 C CA . VAL A 1 340 ? 20.180 8.682 -13.115 1.00 96.94 340 VAL A CA 1
ATOM 2555 C C . VAL A 1 340 ? 20.220 10.066 -13.766 1.00 96.94 340 VAL A C 1
ATOM 2557 O O . VAL A 1 340 ? 19.393 10.361 -14.625 1.00 96.94 340 VAL A O 1
ATOM 2560 N N . GLU A 1 341 ? 21.183 10.910 -13.394 1.00 97.00 341 GLU A N 1
ATOM 2561 C CA . GLU A 1 341 ? 21.368 12.224 -14.017 1.00 97.00 341 GLU A CA 1
ATOM 2562 C C . GLU A 1 341 ? 21.784 12.117 -15.486 1.00 97.00 341 GLU A C 1
ATOM 2564 O O . GLU A 1 341 ? 21.291 12.887 -16.307 1.00 97.00 341 GLU A O 1
ATOM 2569 N N . SER A 1 342 ? 22.661 11.166 -15.820 1.00 97.38 342 SER A N 1
ATOM 2570 C CA . SER A 1 342 ? 23.091 10.909 -17.197 1.00 97.38 342 SER A CA 1
ATOM 2571 C C . SER A 1 342 ? 21.936 10.422 -18.068 1.00 97.38 342 SER A C 1
ATOM 2573 O O . SER A 1 342 ? 21.757 10.927 -19.175 1.00 97.38 342 SER A O 1
ATOM 2575 N N . ASP A 1 343 ? 21.140 9.472 -17.572 1.00 97.56 343 ASP A N 1
ATOM 2576 C CA . ASP A 1 343 ? 19.945 8.981 -18.260 1.00 97.56 343 ASP A CA 1
ATOM 2577 C C . ASP A 1 343 ? 18.974 10.153 -18.509 1.00 97.56 343 ASP A C 1
ATOM 2579 O O . ASP A 1 343 ? 18.532 10.381 -19.640 1.00 97.56 343 ASP A O 1
ATOM 2583 N N . ALA A 1 344 ? 18.714 10.968 -17.477 1.00 97.81 344 ALA A N 1
ATOM 2584 C CA . ALA A 1 344 ? 17.826 12.125 -17.576 1.00 97.81 344 ALA A CA 1
ATOM 2585 C C . ALA A 1 344 ? 18.337 13.180 -18.572 1.00 97.81 344 ALA A C 1
ATOM 2587 O O . ALA A 1 344 ? 17.549 13.708 -19.357 1.00 97.81 344 ALA A O 1
ATOM 2588 N N . ALA A 1 345 ? 19.645 13.449 -18.597 1.00 97.75 345 ALA A N 1
ATOM 2589 C CA . ALA A 1 345 ? 20.271 14.334 -19.580 1.00 97.75 345 ALA A CA 1
ATOM 2590 C C . ALA A 1 345 ? 20.169 13.787 -21.016 1.00 97.75 345 ALA A C 1
ATOM 2592 O O . ALA A 1 345 ? 20.069 14.565 -21.964 1.00 97.75 345 ALA A O 1
ATOM 2593 N N . ALA A 1 346 ? 20.136 12.461 -21.177 1.00 97.44 346 ALA A N 1
ATOM 2594 C CA . ALA A 1 346 ? 19.857 11.785 -22.444 1.00 97.44 346 ALA A CA 1
ATOM 2595 C C . ALA A 1 346 ? 18.352 11.735 -22.795 1.00 97.44 346 ALA A C 1
ATOM 2597 O O . ALA A 1 346 ? 17.970 11.166 -23.818 1.00 97.44 346 ALA A O 1
ATOM 2598 N N . GLY A 1 347 ? 17.492 12.354 -21.979 1.00 97.25 347 GLY A N 1
ATOM 2599 C CA . GLY A 1 347 ? 16.080 12.569 -22.277 1.00 97.25 347 GLY A CA 1
ATOM 2600 C C . GLY A 1 347 ? 15.124 11.511 -21.728 1.00 97.25 347 GLY A C 1
ATOM 2601 O O . GLY A 1 347 ? 13.970 11.495 -22.162 1.00 97.25 347 GLY A O 1
ATOM 2602 N N . GLN A 1 348 ? 15.555 10.630 -20.813 1.00 97.50 348 GLN A N 1
ATOM 2603 C CA . GLN A 1 348 ? 14.686 9.639 -20.158 1.00 97.50 348 GLN A CA 1
ATOM 2604 C C . GLN A 1 348 ? 15.108 9.354 -18.713 1.00 97.50 348 GLN A C 1
ATOM 2606 O O . GLN A 1 348 ? 16.285 9.301 -18.403 1.00 97.50 348 GLN A O 1
ATOM 2611 N N . ALA A 1 349 ? 14.165 9.071 -17.822 1.00 97.31 349 ALA A N 1
ATOM 2612 C CA . ALA A 1 349 ? 14.469 8.602 -16.471 1.00 97.31 349 ALA A CA 1
ATOM 2613 C C . ALA A 1 349 ? 13.614 7.375 -16.139 1.00 97.31 349 ALA A C 1
ATOM 2615 O O . ALA A 1 349 ? 12.405 7.385 -16.350 1.00 97.31 349 ALA A O 1
ATOM 2616 N N . GLY A 1 350 ? 14.235 6.302 -15.646 1.00 97.56 350 GLY A N 1
ATOM 2617 C CA . GLY A 1 350 ? 13.540 5.050 -15.338 1.00 97.56 350 GLY A CA 1
ATOM 2618 C C . GLY A 1 350 ? 12.767 5.108 -14.024 1.00 97.56 350 GLY A C 1
ATOM 2619 O O . GLY A 1 350 ? 13.229 5.688 -13.044 1.00 97.56 350 GLY A O 1
ATOM 2620 N N . HIS A 1 351 ? 11.601 4.464 -13.977 1.00 97.31 351 HIS A N 1
ATOM 2621 C CA . HIS A 1 351 ? 10.749 4.408 -12.788 1.00 97.31 351 HIS A CA 1
ATOM 2622 C C . HIS A 1 351 ? 11.498 3.842 -11.574 1.00 97.31 351 HIS A C 1
ATOM 2624 O O . HIS A 1 351 ? 11.520 4.454 -10.506 1.00 97.31 351 HIS A O 1
ATOM 2630 N N . ASN A 1 352 ? 12.134 2.684 -11.732 1.00 95.94 352 ASN A N 1
ATOM 2631 C CA . ASN A 1 352 ? 12.806 2.008 -10.633 1.00 95.94 352 ASN A CA 1
ATOM 2632 C C . ASN A 1 352 ? 14.116 2.695 -10.220 1.00 95.94 352 ASN A C 1
ATOM 2634 O O . ASN A 1 352 ? 14.376 2.808 -9.024 1.00 95.94 352 ASN A O 1
ATOM 2638 N N . SER A 1 353 ? 14.931 3.181 -11.165 1.00 96.31 353 SER A N 1
ATOM 2639 C CA . SER A 1 353 ? 16.167 3.897 -10.815 1.00 96.31 353 SER A CA 1
ATOM 2640 C C . SER A 1 353 ? 15.879 5.176 -10.026 1.00 96.31 353 SER A C 1
ATOM 2642 O O . SER A 1 353 ? 16.549 5.436 -9.027 1.00 96.31 353 SER A O 1
ATOM 2644 N N . LEU A 1 354 ? 14.821 5.910 -10.389 1.00 97.12 354 LEU A N 1
ATOM 2645 C CA . LEU A 1 354 ? 14.314 7.044 -9.616 1.00 97.12 354 LEU A CA 1
ATOM 2646 C C . LEU A 1 354 ? 13.796 6.620 -8.233 1.00 97.12 354 LEU A C 1
ATOM 2648 O O . LEU A 1 354 ? 14.205 7.180 -7.215 1.00 97.12 354 LEU A O 1
ATOM 2652 N N . LEU A 1 355 ? 12.929 5.604 -8.178 1.00 96.06 355 LEU A N 1
ATOM 2653 C CA . LEU A 1 355 ? 12.351 5.083 -6.935 1.00 96.06 355 LEU A CA 1
ATOM 2654 C C . LEU A 1 355 ? 13.433 4.698 -5.913 1.00 96.06 355 LEU A C 1
ATOM 2656 O O . LEU A 1 355 ? 13.319 4.998 -4.721 1.00 96.06 355 LEU A O 1
ATOM 2660 N N . GLN A 1 356 ? 14.491 4.027 -6.364 1.00 94.50 356 GLN A N 1
ATOM 2661 C CA . GLN A 1 356 ? 15.543 3.499 -5.496 1.00 94.50 356 GLN A CA 1
ATOM 2662 C C . GLN A 1 356 ? 16.409 4.573 -4.837 1.00 94.50 356 GLN A C 1
ATOM 2664 O O . GLN A 1 356 ? 16.943 4.318 -3.755 1.00 94.50 356 GLN A O 1
ATOM 2669 N N . MET A 1 357 ? 16.468 5.787 -5.399 1.00 94.62 357 MET A N 1
ATOM 2670 C CA . MET A 1 357 ? 17.116 6.940 -4.752 1.00 94.62 357 MET A CA 1
ATOM 2671 C C . MET A 1 357 ? 16.474 7.280 -3.404 1.00 94.62 357 MET A C 1
ATOM 2673 O O . MET A 1 357 ? 17.132 7.802 -2.501 1.00 94.62 357 MET A O 1
ATOM 2677 N N . ALA A 1 358 ? 15.183 6.975 -3.261 1.00 95.31 358 ALA A N 1
ATOM 2678 C CA . ALA A 1 358 ? 14.411 7.269 -2.068 1.00 95.31 358 ALA A CA 1
ATOM 2679 C C . ALA A 1 358 ? 14.188 6.044 -1.176 1.00 95.31 358 ALA A C 1
ATOM 2681 O O . ALA A 1 358 ? 14.085 6.207 0.036 1.00 95.31 358 ALA A O 1
ATOM 2682 N N . THR A 1 359 ? 14.106 4.826 -1.715 1.00 95.56 359 THR A N 1
ATOM 2683 C CA . THR A 1 359 ? 13.530 3.673 -0.991 1.00 95.56 359 THR A CA 1
ATOM 2684 C C . THR A 1 359 ? 14.526 2.726 -0.328 1.00 95.56 359 THR A C 1
ATOM 2686 O O . THR A 1 359 ? 14.091 1.792 0.343 1.00 95.56 359 THR A O 1
ATOM 2689 N N . ARG A 1 360 ? 15.836 2.965 -0.442 1.00 95.00 360 ARG A N 1
ATOM 2690 C CA . ARG A 1 360 ? 16.871 2.085 0.129 1.00 95.00 360 ARG A CA 1
ATOM 2691 C C . ARG A 1 360 ? 17.666 2.738 1.259 1.00 95.00 360 ARG A C 1
ATOM 2693 O O . ARG A 1 360 ? 17.806 3.961 1.309 1.00 95.00 360 ARG A O 1
ATOM 2700 N N . LEU A 1 361 ? 18.210 1.915 2.159 1.00 95.12 361 LEU A N 1
ATOM 2701 C CA . LEU A 1 361 ? 19.172 2.369 3.167 1.00 95.12 361 LEU A CA 1
ATOM 2702 C C . LEU A 1 361 ? 20.442 2.907 2.497 1.00 95.12 361 LEU A C 1
ATOM 2704 O O . LEU A 1 361 ? 21.034 2.247 1.642 1.00 95.12 361 LEU A O 1
ATOM 2708 N N . LYS A 1 362 ? 20.881 4.100 2.909 1.00 92.19 362 LYS A N 1
ATOM 2709 C CA . LYS A 1 362 ? 22.071 4.765 2.348 1.00 92.19 362 LYS A CA 1
ATOM 2710 C C . LYS A 1 362 ? 23.390 4.287 2.968 1.00 92.19 362 LYS A C 1
ATOM 2712 O O . LYS A 1 362 ? 24.442 4.450 2.352 1.00 92.19 362 LYS A O 1
ATOM 2717 N N . ALA A 1 363 ? 23.325 3.678 4.146 1.00 94.81 363 ALA A N 1
ATOM 2718 C CA . ALA A 1 363 ? 24.451 3.132 4.894 1.00 94.81 363 ALA A CA 1
ATOM 2719 C C . ALA A 1 363 ? 23.998 1.894 5.680 1.00 94.81 363 ALA A C 1
ATOM 2721 O O . ALA A 1 363 ? 22.796 1.640 5.782 1.00 94.81 363 ALA A O 1
ATOM 2722 N N . ASP A 1 364 ? 24.959 1.152 6.224 1.00 97.62 364 ASP A N 1
ATOM 2723 C CA . ASP A 1 364 ? 24.678 0.122 7.220 1.00 97.62 364 ASP A CA 1
ATOM 2724 C C . ASP A 1 364 ? 24.102 0.769 8.484 1.00 97.62 364 ASP A C 1
ATOM 2726 O O . ASP A 1 364 ? 24.554 1.832 8.917 1.00 97.62 364 ASP A O 1
ATOM 2730 N N . VAL A 1 365 ? 23.090 0.134 9.070 1.00 97.94 365 VAL A N 1
ATOM 2731 C CA . VAL A 1 365 ? 22.405 0.611 10.274 1.00 97.94 365 VAL A CA 1
ATOM 2732 C C . VAL A 1 365 ? 22.213 -0.562 11.224 1.00 97.94 365 VAL A C 1
ATOM 2734 O O . VAL A 1 365 ? 21.704 -1.604 10.819 1.00 97.94 365 VAL A O 1
ATOM 2737 N N . ILE A 1 366 ? 22.582 -0.397 12.493 1.00 98.31 366 ILE A N 1
ATOM 2738 C CA . ILE A 1 366 ? 22.099 -1.282 13.558 1.00 98.31 366 ILE A CA 1
ATOM 2739 C C . ILE A 1 366 ? 20.724 -0.768 13.971 1.00 98.31 366 ILE A C 1
ATOM 2741 O O . ILE A 1 366 ? 20.597 0.386 14.381 1.00 98.31 366 ILE A O 1
ATOM 2745 N N . ASP A 1 367 ? 19.694 -1.588 13.789 1.00 98.00 367 ASP A N 1
ATOM 2746 C CA . ASP A 1 367 ? 18.328 -1.199 14.123 1.00 98.00 367 ASP A CA 1
ATOM 2747 C C . ASP A 1 367 ? 18.082 -1.202 15.644 1.00 98.00 367 ASP A C 1
ATOM 2749 O O . ASP A 1 367 ? 18.911 -1.676 16.424 1.00 98.00 367 ASP A O 1
ATOM 2753 N N . ASN A 1 368 ? 16.939 -0.672 16.091 1.00 97.81 368 ASN A N 1
ATOM 2754 C CA . ASN A 1 368 ? 16.620 -0.573 17.524 1.00 97.81 368 ASN A CA 1
ATOM 2755 C C . ASN A 1 368 ? 16.410 -1.941 18.214 1.00 97.81 368 ASN A C 1
ATOM 2757 O O . ASN A 1 368 ? 16.222 -1.985 19.429 1.00 97.81 368 ASN A O 1
ATOM 2761 N N . TYR A 1 369 ? 16.472 -3.045 17.461 1.00 97.12 369 TYR A N 1
ATOM 2762 C CA . TYR A 1 369 ? 16.458 -4.424 17.956 1.00 97.12 369 TYR A CA 1
ATOM 2763 C C . TYR A 1 369 ? 17.852 -5.079 17.917 1.00 97.12 369 TYR A C 1
ATOM 2765 O O . TYR A 1 369 ? 17.983 -6.267 18.205 1.00 97.12 369 TYR A O 1
ATOM 2773 N N . GLY A 1 370 ? 18.900 -4.329 17.562 1.00 97.31 370 GLY A N 1
ATOM 2774 C CA . GLY A 1 370 ? 20.276 -4.820 17.488 1.00 97.31 370 GLY A CA 1
ATOM 2775 C C . GLY A 1 370 ? 20.608 -5.597 16.210 1.00 97.31 370 GLY A C 1
ATOM 2776 O O . GLY A 1 370 ? 21.678 -6.202 16.138 1.00 97.31 370 GLY A O 1
ATOM 2777 N N . ARG A 1 371 ? 19.734 -5.600 15.193 1.00 98.00 371 ARG A N 1
ATOM 2778 C CA . ARG A 1 371 ? 19.994 -6.289 13.917 1.00 98.00 371 ARG A CA 1
ATOM 2779 C C . ARG A 1 371 ? 20.748 -5.374 12.959 1.00 98.00 371 ARG A C 1
ATOM 2781 O O . ARG A 1 371 ? 20.372 -4.218 12.767 1.00 98.00 371 ARG A O 1
ATOM 2788 N N . LEU A 1 372 ? 21.767 -5.916 12.294 1.00 98.00 372 LEU A N 1
ATOM 2789 C CA . LEU A 1 372 ? 22.430 -5.233 11.187 1.00 98.00 372 LEU A CA 1
ATOM 2790 C C . LEU A 1 372 ? 21.510 -5.196 9.962 1.00 98.00 372 LEU A C 1
ATOM 2792 O O . LEU A 1 372 ? 21.100 -6.231 9.438 1.00 98.00 372 LEU A O 1
ATOM 2796 N N . ARG A 1 373 ? 21.232 -3.987 9.480 1.00 96.88 373 ARG A N 1
ATOM 2797 C CA . ARG A 1 373 ? 20.566 -3.712 8.210 1.00 96.88 373 ARG A CA 1
ATOM 2798 C C . ARG A 1 373 ? 21.597 -3.156 7.246 1.00 96.88 373 ARG A C 1
ATOM 2800 O O . ARG A 1 373 ? 22.122 -2.065 7.458 1.00 96.88 373 ARG A O 1
ATOM 2807 N N . THR A 1 374 ? 21.902 -3.904 6.197 1.00 95.88 374 THR A N 1
ATOM 2808 C CA . THR A 1 374 ? 22.951 -3.521 5.252 1.00 95.88 374 THR A CA 1
ATOM 2809 C C . THR A 1 374 ? 22.502 -2.376 4.349 1.00 95.88 374 THR A C 1
ATOM 2811 O O . THR A 1 374 ? 21.324 -2.267 3.979 1.00 95.88 374 THR A O 1
ATOM 2814 N N . LYS A 1 375 ? 23.453 -1.550 3.919 1.00 94.56 375 LYS A N 1
ATOM 2815 C CA . LYS A 1 375 ? 23.275 -0.560 2.858 1.00 94.56 375 LYS A CA 1
ATOM 2816 C C . LYS A 1 375 ? 22.591 -1.196 1.644 1.00 94.56 375 LYS A C 1
ATOM 2818 O O . LYS A 1 375 ? 22.889 -2.321 1.254 1.00 94.56 375 LYS A O 1
ATOM 2823 N N . GLY A 1 376 ? 21.669 -0.460 1.031 1.00 93.50 376 GLY A N 1
ATOM 2824 C CA . GLY A 1 376 ? 20.912 -0.925 -0.129 1.00 93.50 376 GLY A CA 1
ATOM 2825 C C . GLY A 1 376 ? 19.680 -1.770 0.208 1.00 93.50 376 GLY A C 1
ATOM 2826 O O . GLY A 1 376 ? 18.888 -2.031 -0.697 1.00 93.50 376 GLY A O 1
ATOM 2827 N N . THR A 1 377 ? 19.457 -2.152 1.471 1.00 95.62 377 THR A N 1
ATOM 2828 C CA . THR A 1 377 ? 18.213 -2.829 1.885 1.00 95.62 377 THR A CA 1
ATOM 2829 C C . THR A 1 377 ? 17.006 -1.954 1.546 1.00 95.62 377 THR A C 1
ATOM 2831 O O . THR A 1 377 ? 17.007 -0.753 1.840 1.00 95.62 377 THR A O 1
ATOM 2834 N N . GLY A 1 378 ? 15.998 -2.538 0.891 1.00 95.44 378 GLY A N 1
ATOM 2835 C CA . GLY A 1 378 ? 14.728 -1.864 0.629 1.00 95.44 378 GLY A CA 1
ATOM 2836 C C . GLY A 1 378 ? 14.009 -1.556 1.939 1.00 95.44 378 GLY A C 1
ATOM 2837 O O . GLY A 1 378 ? 14.102 -2.322 2.888 1.00 95.44 378 GLY A O 1
ATOM 2838 N N . ILE A 1 379 ? 13.329 -0.416 2.013 1.00 96.88 379 ILE A N 1
ATOM 2839 C CA . ILE A 1 379 ? 12.563 -0.024 3.203 1.00 96.88 379 ILE A CA 1
ATOM 2840 C C . ILE A 1 379 ? 11.067 -0.300 3.021 1.00 96.88 379 ILE A C 1
ATOM 2842 O O . ILE A 1 379 ? 10.493 -0.908 3.913 1.00 96.88 379 ILE A O 1
ATOM 2846 N N . PRO A 1 380 ? 10.400 0.107 1.923 1.00 97.00 380 PRO A N 1
ATOM 2847 C CA . PRO A 1 380 ? 8.955 -0.071 1.805 1.00 97.00 380 PRO A CA 1
ATOM 2848 C C . PRO A 1 380 ? 8.553 -1.535 1.607 1.00 97.00 380 PRO A C 1
ATOM 2850 O O . PRO A 1 380 ? 9.138 -2.235 0.780 1.00 97.00 380 PRO A O 1
ATOM 2853 N N . VAL A 1 381 ? 7.492 -1.965 2.287 1.00 96.38 381 VAL A N 1
ATOM 2854 C CA . VAL A 1 381 ? 6.832 -3.256 2.037 1.00 96.38 381 VAL A CA 1
ATOM 2855 C C . VAL A 1 381 ? 5.626 -2.991 1.147 1.00 96.38 381 VAL A C 1
ATOM 2857 O O . VAL A 1 381 ? 4.675 -2.339 1.571 1.00 96.38 381 VAL A O 1
ATOM 2860 N N . ARG A 1 382 ? 5.680 -3.440 -0.106 1.00 93.81 382 ARG A N 1
ATOM 2861 C CA . ARG A 1 382 ? 4.583 -3.291 -1.070 1.00 93.81 382 ARG A CA 1
ATOM 2862 C C . ARG A 1 382 ? 3.726 -4.543 -1.100 1.00 93.81 382 ARG A C 1
ATOM 2864 O O . ARG A 1 382 ? 4.241 -5.655 -1.079 1.00 93.81 382 ARG A O 1
ATOM 2871 N N . GLU A 1 383 ? 2.428 -4.323 -1.204 1.00 91.75 383 GLU A N 1
ATOM 2872 C CA . GLU A 1 383 ? 1.419 -5.363 -1.359 1.00 91.75 383 GLU A CA 1
ATOM 2873 C C . GLU A 1 383 ? 0.313 -4.872 -2.299 1.00 91.75 383 GLU A C 1
ATOM 2875 O O . GLU A 1 383 ? -0.877 -4.857 -1.955 1.00 91.75 383 GLU A O 1
ATOM 2880 N N . ASP A 1 384 ? 0.745 -4.374 -3.451 1.00 93.31 384 ASP A N 1
ATOM 2881 C CA . ASP A 1 384 ? -0.116 -3.986 -4.553 1.00 93.31 384 ASP A CA 1
ATOM 2882 C C . ASP A 1 384 ? -0.790 -5.200 -5.213 1.00 93.31 384 ASP A C 1
ATOM 2884 O O . ASP A 1 384 ? -0.258 -6.311 -5.200 1.00 93.31 384 ASP A O 1
ATOM 2888 N N . PHE A 1 385 ? -1.987 -4.993 -5.765 1.00 95.50 385 PHE A N 1
ATOM 2889 C CA . PHE A 1 385 ? -2.762 -6.043 -6.428 1.00 95.50 385 PHE A CA 1
ATOM 2890 C C . PHE A 1 385 ? -3.514 -5.498 -7.647 1.00 95.50 385 PHE A C 1
ATOM 2892 O O . PHE A 1 385 ? -3.955 -4.344 -7.660 1.00 95.50 385 PHE A O 1
ATOM 2899 N N . ASN A 1 386 ? -3.630 -6.329 -8.687 1.00 96.06 386 ASN A N 1
ATOM 2900 C CA . ASN A 1 386 ? -4.324 -5.981 -9.924 1.00 96.06 386 ASN A CA 1
ATOM 2901 C C . ASN A 1 386 ? -5.823 -5.844 -9.666 1.00 96.06 386 ASN A C 1
ATOM 2903 O O . ASN A 1 386 ? -6.402 -6.593 -8.878 1.00 96.06 386 ASN A O 1
ATOM 2907 N N . THR A 1 387 ? -6.458 -4.963 -10.423 1.00 95.94 387 THR A N 1
ATOM 2908 C CA . THR A 1 387 ? -7.912 -4.881 -10.538 1.00 95.94 387 THR A CA 1
ATOM 2909 C C . THR A 1 387 ? -8.292 -4.615 -11.995 1.00 95.94 387 THR A C 1
ATOM 2911 O O . THR A 1 387 ? -7.456 -4.203 -12.801 1.00 95.94 387 THR A O 1
ATOM 2914 N N . LEU A 1 388 ? -9.535 -4.911 -12.348 1.00 94.62 388 LEU A N 1
ATOM 2915 C CA . LEU A 1 388 ? -10.200 -4.449 -13.564 1.00 94.62 388 LEU A CA 1
ATOM 2916 C C . LEU A 1 388 ? -11.291 -3.409 -13.254 1.00 94.62 388 LEU A C 1
ATOM 2918 O O . LEU A 1 388 ? -11.983 -2.956 -14.168 1.00 94.62 388 LEU A O 1
ATOM 2922 N N . ASP A 1 389 ? -11.479 -3.070 -11.978 1.00 93.12 389 ASP A N 1
ATOM 2923 C CA . ASP A 1 389 ? -12.457 -2.092 -11.525 1.00 93.12 389 ASP A CA 1
ATOM 2924 C C . ASP A 1 389 ? -11.908 -0.672 -11.683 1.00 93.12 389 ASP A C 1
ATOM 2926 O O . ASP A 1 389 ? -10.745 -0.405 -11.384 1.00 93.12 389 ASP A O 1
ATOM 2930 N N . HIS A 1 390 ? -12.763 0.260 -12.106 1.00 90.94 390 HIS A N 1
ATOM 2931 C CA . HIS A 1 390 ? -12.395 1.664 -12.258 1.00 90.94 390 HIS A CA 1
ATOM 2932 C C . HIS A 1 390 ? -13.412 2.600 -11.583 1.00 90.94 390 HIS A C 1
ATOM 2934 O O . HIS A 1 390 ? -14.527 2.741 -12.082 1.00 90.94 390 HIS A O 1
ATOM 2940 N N . PRO A 1 391 ? -13.051 3.285 -10.480 1.00 93.62 391 PRO A N 1
ATOM 2941 C CA . PRO A 1 391 ? -11.864 3.039 -9.660 1.00 93.62 391 PRO A CA 1
ATOM 2942 C C . PRO A 1 391 ? -11.997 1.804 -8.754 1.00 93.62 391 PRO A C 1
ATOM 2944 O O . PRO A 1 391 ? -10.992 1.256 -8.318 1.00 93.62 391 PRO A O 1
ATOM 2947 N N . PHE A 1 392 ? -13.226 1.409 -8.408 1.00 95.94 392 PHE A N 1
ATOM 2948 C CA . PHE A 1 392 ? -13.535 0.435 -7.357 1.00 95.94 392 PHE A CA 1
ATOM 2949 C C . PHE A 1 392 ? -14.746 -0.406 -7.753 1.00 95.94 392 PHE A C 1
ATOM 2951 O O . PHE A 1 392 ? -15.564 0.056 -8.546 1.00 95.94 392 PHE A O 1
ATOM 2958 N N . ALA A 1 393 ? -14.914 -1.584 -7.142 1.00 93.94 393 ALA A N 1
ATOM 2959 C CA . ALA A 1 393 ? -16.100 -2.415 -7.362 1.00 93.94 393 ALA A CA 1
ATOM 2960 C C . ALA A 1 393 ? -17.391 -1.658 -7.014 1.00 93.94 393 ALA A C 1
ATOM 2962 O O . ALA A 1 393 ? -18.395 -1.767 -7.713 1.00 93.94 393 ALA A O 1
ATOM 2963 N N . TRP A 1 394 ? -17.354 -0.853 -5.950 1.00 94.75 394 TRP A N 1
ATOM 2964 C CA . TRP A 1 394 ? -18.325 0.214 -5.720 1.00 94.75 394 TRP A CA 1
ATOM 2965 C C . TRP A 1 394 ? -17.752 1.290 -4.790 1.00 94.75 394 TRP A C 1
ATOM 2967 O O . TRP A 1 394 ? -16.819 1.034 -4.019 1.00 94.75 394 TRP A O 1
ATOM 2977 N N . TYR A 1 395 ? -18.321 2.497 -4.840 1.00 95.69 395 TYR A N 1
ATOM 2978 C CA . TYR A 1 395 ? -17.969 3.600 -3.939 1.00 95.69 395 TYR A CA 1
ATOM 2979 C C . TYR A 1 395 ? -19.088 4.623 -3.766 1.00 95.69 395 TYR A C 1
ATOM 2981 O O . TYR A 1 395 ? -20.036 4.653 -4.544 1.00 95.69 395 TYR A O 1
ATOM 2989 N N . ILE A 1 396 ? -18.971 5.461 -2.738 1.00 94.31 396 ILE A N 1
ATOM 2990 C CA . ILE A 1 396 ? -19.814 6.638 -2.527 1.00 94.31 396 ILE A CA 1
ATOM 2991 C C . ILE A 1 396 ? -19.105 7.850 -3.135 1.00 94.31 396 ILE A C 1
ATOM 2993 O O . ILE A 1 396 ? -17.993 8.183 -2.727 1.00 94.31 396 ILE A O 1
ATOM 2997 N N . ASP A 1 397 ? -19.736 8.505 -4.107 1.00 91.44 397 ASP A N 1
ATOM 2998 C CA . ASP A 1 397 ? -19.196 9.723 -4.713 1.00 91.44 397 ASP A CA 1
ATOM 2999 C C . ASP A 1 397 ? -19.390 10.969 -3.824 1.00 91.44 397 ASP A C 1
ATOM 3001 O O . ASP A 1 397 ? -19.975 10.924 -2.740 1.00 91.44 397 ASP A O 1
ATOM 3005 N N . SER A 1 398 ? -18.905 12.122 -4.290 1.00 88.31 398 SER A N 1
ATOM 3006 C CA . SER A 1 398 ? -19.000 13.392 -3.558 1.00 88.31 398 SER A CA 1
ATOM 3007 C C . SER A 1 398 ? -20.436 13.889 -3.338 1.00 88.31 398 SER A C 1
ATOM 3009 O O . SER A 1 398 ? -20.654 14.739 -2.475 1.00 88.31 398 SER A O 1
ATOM 3011 N N . THR A 1 399 ? -21.420 13.364 -4.076 1.00 91.31 399 THR A N 1
ATOM 3012 C CA . THR A 1 399 ? -22.848 13.669 -3.890 1.00 91.31 399 THR A CA 1
ATOM 3013 C C . THR A 1 399 ? -23.512 12.760 -2.853 1.00 91.31 399 THR A C 1
ATOM 3015 O O . THR A 1 399 ? -24.647 13.012 -2.442 1.00 91.31 399 THR A O 1
ATOM 3018 N N . GLY A 1 400 ? -22.808 11.718 -2.402 1.00 88.81 400 GLY A N 1
ATOM 3019 C CA . GLY A 1 400 ? -23.341 10.681 -1.525 1.00 88.81 400 GLY A CA 1
ATOM 3020 C C . GLY A 1 400 ? -24.045 9.547 -2.274 1.00 88.81 400 GLY A C 1
ATOM 3021 O O . GLY A 1 400 ? -24.671 8.702 -1.629 1.00 88.81 400 GLY A O 1
ATOM 3022 N N . ALA A 1 401 ? -23.975 9.518 -3.609 1.00 91.75 401 ALA A N 1
ATOM 3023 C CA . ALA A 1 401 ? -24.562 8.456 -4.412 1.00 91.75 401 ALA A CA 1
ATOM 3024 C C . ALA A 1 401 ? -23.618 7.253 -4.496 1.00 91.75 401 ALA A C 1
ATOM 3026 O O . ALA A 1 401 ? -22.398 7.402 -4.581 1.00 91.75 401 ALA A O 1
ATOM 3027 N N . VAL A 1 402 ? -24.195 6.050 -4.477 1.00 93.50 402 VAL A N 1
ATOM 3028 C CA . VAL A 1 402 ? -23.434 4.815 -4.676 1.00 93.50 402 VAL A CA 1
ATOM 3029 C C . VAL A 1 402 ? -23.236 4.576 -6.161 1.00 93.50 402 VAL A C 1
ATOM 3031 O O . VAL A 1 402 ? -24.199 4.519 -6.923 1.00 93.50 402 VAL A O 1
ATOM 3034 N N . GLN A 1 403 ? -21.978 4.410 -6.537 1.00 93.81 403 GLN A N 1
ATOM 3035 C CA . GLN A 1 403 ? -21.526 4.099 -7.879 1.00 93.81 403 GLN A CA 1
ATOM 3036 C C . GLN A 1 403 ? -21.052 2.646 -7.926 1.00 93.81 403 GLN A C 1
ATOM 3038 O O . GLN A 1 403 ? -20.356 2.186 -7.020 1.00 93.81 403 GLN A O 1
ATOM 3043 N N . THR A 1 404 ? -21.407 1.930 -8.993 1.00 92.56 404 THR A N 1
ATOM 3044 C CA . THR A 1 404 ? -20.974 0.545 -9.257 1.00 92.56 404 THR A CA 1
ATOM 3045 C C . THR A 1 404 ? -20.486 0.448 -10.704 1.00 92.56 404 THR A C 1
ATOM 3047 O O . THR A 1 404 ? -21.245 0.046 -11.589 1.00 92.56 404 THR A O 1
ATOM 3050 N N . PRO A 1 405 ? -19.257 0.912 -10.979 1.00 89.94 405 PRO A N 1
ATOM 3051 C CA . PRO A 1 405 ? -18.691 0.897 -12.322 1.00 89.94 405 PRO A CA 1
ATOM 3052 C C . PRO A 1 405 ? -18.484 -0.530 -12.854 1.00 89.94 405 PRO A C 1
ATOM 3054 O O . PRO A 1 405 ? -18.326 -1.468 -12.071 1.00 89.94 405 PRO A O 1
ATOM 3057 N N . PRO A 1 406 ? -18.451 -0.720 -14.184 1.00 85.69 406 PRO A N 1
ATOM 3058 C CA . PRO A 1 406 ? -18.109 -2.007 -14.773 1.00 85.69 406 PRO A CA 1
ATOM 3059 C C . PRO A 1 406 ? -16.610 -2.327 -14.623 1.00 85.69 406 PRO A C 1
ATOM 3061 O O . PRO A 1 406 ? -15.754 -1.450 -14.729 1.00 85.69 406 PRO A O 1
ATOM 3064 N N . ALA A 1 407 ? -16.295 -3.613 -14.449 1.00 86.56 407 ALA A N 1
ATOM 3065 C CA . ALA A 1 407 ? -14.929 -4.126 -14.338 1.00 86.56 407 ALA A CA 1
ATOM 3066 C C . ALA A 1 407 ? -14.276 -4.325 -15.721 1.00 86.56 407 ALA A C 1
ATOM 3068 O O . ALA A 1 407 ? -14.111 -5.453 -16.192 1.00 86.56 407 ALA A O 1
ATOM 3069 N N . THR A 1 408 ? -13.975 -3.228 -16.416 1.00 86.00 408 THR A N 1
ATOM 3070 C CA . THR A 1 408 ? -13.499 -3.243 -17.814 1.00 86.00 408 THR A CA 1
ATOM 3071 C C . THR A 1 408 ? -12.186 -2.499 -18.037 1.00 86.00 408 THR A C 1
ATOM 3073 O O . THR A 1 408 ? -11.762 -2.354 -19.184 1.00 86.00 408 THR A O 1
ATOM 3076 N N . GLN A 1 409 ? -11.534 -2.007 -16.982 1.00 90.75 409 GLN A N 1
ATOM 3077 C CA . GLN A 1 409 ? -10.339 -1.179 -17.113 1.00 90.75 409 GLN A CA 1
ATOM 3078 C C . GLN A 1 409 ? -9.230 -1.671 -16.180 1.00 90.75 409 GLN A C 1
ATOM 3080 O O . GLN A 1 409 ? -9.424 -1.726 -14.972 1.00 90.75 409 GLN A O 1
ATOM 3085 N N . PRO A 1 410 ? -8.051 -2.023 -16.715 1.00 94.25 410 PRO A N 1
ATOM 3086 C CA . PRO A 1 410 ? -6.958 -2.517 -15.901 1.00 94.25 410 PRO A CA 1
ATOM 3087 C C . PRO A 1 410 ? -6.461 -1.413 -14.971 1.00 94.25 410 PRO A C 1
ATOM 3089 O O . PRO A 1 410 ? -6.166 -0.294 -15.393 1.00 94.25 410 PRO A O 1
ATOM 3092 N N . GL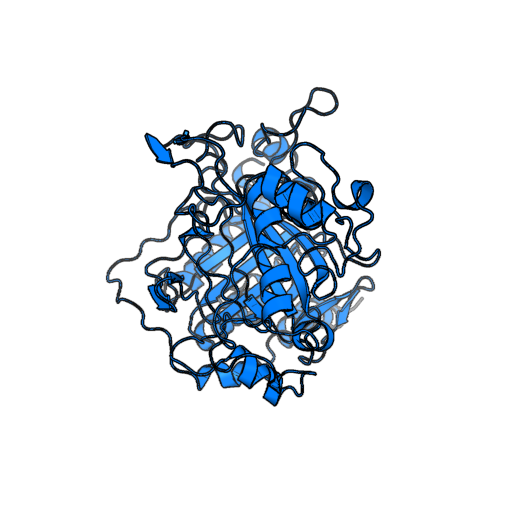Y A 1 411 ? -6.339 -1.770 -13.703 1.00 95.88 411 GLY A N 1
ATOM 3093 C CA . GLY A 1 411 ? -5.889 -0.898 -12.640 1.00 95.88 411 GLY A CA 1
ATOM 3094 C C . GLY A 1 411 ? -4.980 -1.624 -11.656 1.00 95.88 411 GLY A C 1
ATOM 3095 O O . GLY A 1 411 ? -4.762 -2.840 -11.723 1.00 95.88 411 GLY A O 1
ATOM 3096 N N . LEU A 1 412 ? -4.447 -0.851 -10.717 1.00 96.69 412 LEU A N 1
ATOM 3097 C CA . LEU A 1 412 ? -3.662 -1.335 -9.592 1.00 96.69 412 LEU A CA 1
ATOM 3098 C C . LEU A 1 412 ? -4.165 -0.673 -8.312 1.00 96.69 412 LEU A C 1
ATOM 3100 O O . LEU A 1 412 ? -4.136 0.554 -8.170 1.00 96.69 412 LEU A O 1
ATOM 3104 N N . HIS A 1 413 ? -4.555 -1.485 -7.337 1.00 97.69 413 HIS A N 1
ATOM 3105 C CA . HIS A 1 413 ? -4.658 -1.023 -5.962 1.00 97.69 413 HIS A CA 1
ATOM 3106 C C . HIS A 1 413 ? -3.258 -1.044 -5.354 1.00 97.69 413 HIS A C 1
ATOM 3108 O O . HIS A 1 413 ? -2.757 -2.082 -4.924 1.00 97.69 413 HIS A O 1
ATOM 3114 N N . PHE A 1 414 ? -2.602 0.114 -5.357 1.00 97.56 414 PHE A N 1
ATOM 3115 C CA . PHE A 1 414 ? -1.263 0.263 -4.809 1.00 97.56 414 PHE A CA 1
ATOM 3116 C C . PHE A 1 414 ? -1.345 0.444 -3.293 1.00 97.56 414 PHE A C 1
ATOM 3118 O O . PHE A 1 414 ? -1.815 1.476 -2.810 1.00 97.56 414 PHE A O 1
ATOM 3125 N N . ALA A 1 415 ? -0.876 -0.555 -2.548 1.00 97.12 415 ALA A N 1
ATOM 3126 C CA . ALA A 1 415 ? -0.745 -0.502 -1.099 1.00 97.12 415 ALA A CA 1
ATOM 3127 C C . ALA A 1 415 ? 0.723 -0.680 -0.707 1.00 97.12 415 ALA A C 1
ATOM 3129 O O . ALA A 1 415 ? 1.383 -1.629 -1.136 1.00 97.12 415 ALA A O 1
ATOM 3130 N N . VAL A 1 416 ? 1.233 0.223 0.127 1.00 98.06 416 VAL A N 1
ATOM 3131 C CA . VAL A 1 416 ? 2.604 0.151 0.639 1.00 98.06 416 VAL A CA 1
ATOM 3132 C C . VAL A 1 416 ? 2.656 0.557 2.101 1.00 98.06 416 VAL A C 1
ATOM 3134 O O . VAL A 1 416 ? 2.015 1.526 2.508 1.00 98.06 416 VAL A O 1
ATOM 3137 N N . PHE A 1 417 ? 3.458 -0.165 2.871 1.00 98.69 417 PHE A N 1
ATOM 3138 C CA . PHE A 1 417 ? 3.783 0.138 4.255 1.00 98.69 417 PHE A CA 1
ATOM 3139 C C . PHE A 1 417 ? 5.161 0.792 4.333 1.00 98.69 417 PHE A C 1
ATOM 3141 O O . PHE A 1 417 ? 6.108 0.375 3.658 1.00 98.69 417 PHE A O 1
ATOM 3148 N N . VAL A 1 418 ? 5.266 1.842 5.140 1.00 98.56 418 VAL A N 1
ATOM 3149 C CA . VAL A 1 418 ? 6.467 2.666 5.299 1.00 98.56 418 VAL A CA 1
ATOM 3150 C C . VAL A 1 418 ? 6.597 3.161 6.745 1.00 98.56 418 VAL A C 1
ATOM 3152 O O . VAL A 1 418 ? 5.577 3.362 7.407 1.00 98.56 418 VAL A O 1
ATOM 3155 N N . PRO A 1 419 ? 7.825 3.448 7.227 1.00 98.00 419 PRO A N 1
ATOM 3156 C CA . PRO A 1 419 ? 8.023 4.044 8.550 1.00 98.00 419 PRO A CA 1
ATOM 3157 C C . PRO A 1 419 ? 7.313 5.384 8.715 1.00 98.00 419 PRO A C 1
ATOM 3159 O O . PRO A 1 419 ? 6.808 5.695 9.784 1.00 98.00 419 PRO A O 1
ATOM 3162 N N . THR A 1 420 ? 7.263 6.196 7.658 1.00 98.44 420 THR A N 1
ATOM 3163 C CA . THR A 1 420 ? 6.579 7.491 7.672 1.00 98.44 420 THR A CA 1
ATOM 3164 C C . THR A 1 420 ? 5.959 7.775 6.307 1.00 98.44 420 THR A C 1
ATOM 3166 O O . THR A 1 420 ? 6.456 7.334 5.269 1.00 98.44 420 THR A O 1
ATOM 3169 N N . SER A 1 421 ? 4.883 8.559 6.285 1.00 98.50 421 SER A N 1
ATOM 3170 C CA . SER A 1 421 ? 4.244 9.029 5.051 1.00 98.50 421 SER A CA 1
ATOM 3171 C C . SER A 1 421 ? 5.204 9.858 4.194 1.00 98.50 421 SER A C 1
ATOM 3173 O O . SER A 1 421 ? 5.141 9.775 2.969 1.00 98.50 421 SER A O 1
ATOM 3175 N N . SER A 1 422 ? 6.135 10.597 4.812 1.00 97.75 422 SER A N 1
ATOM 3176 C CA . SER A 1 422 ? 7.130 11.396 4.086 1.00 97.75 422 SER A CA 1
ATOM 3177 C C . SER A 1 422 ? 8.089 10.531 3.265 1.00 97.75 422 SER A C 1
ATOM 3179 O O . SER A 1 422 ? 8.490 10.927 2.173 1.00 97.75 422 SER A O 1
ATOM 3181 N N . ARG A 1 423 ? 8.397 9.305 3.716 1.00 97.31 423 ARG A N 1
ATOM 3182 C CA . ARG A 1 423 ? 9.188 8.335 2.940 1.00 97.31 423 ARG A CA 1
ATOM 3183 C C . ARG A 1 423 ? 8.469 7.924 1.660 1.00 97.31 423 ARG A C 1
ATOM 3185 O O . ARG A 1 423 ? 9.105 7.851 0.610 1.00 97.31 423 ARG A O 1
ATOM 3192 N N . PHE A 1 424 ? 7.158 7.685 1.733 1.00 98.00 424 PHE A N 1
ATOM 3193 C CA . PHE A 1 424 ? 6.365 7.429 0.533 1.00 98.00 424 PHE A CA 1
ATOM 3194 C C . PHE A 1 424 ? 6.274 8.678 -0.354 1.00 98.00 424 PHE A C 1
ATOM 3196 O O . PHE A 1 424 ? 6.482 8.573 -1.560 1.00 98.00 424 PHE A O 1
ATOM 3203 N N . HIS A 1 425 ? 6.036 9.861 0.226 1.00 98.25 425 HIS A N 1
ATOM 3204 C CA . HIS A 1 425 ? 6.018 11.116 -0.532 1.00 98.25 425 HIS A CA 1
ATOM 3205 C C . HIS A 1 425 ? 7.332 11.336 -1.284 1.00 98.25 425 HIS A C 1
ATOM 3207 O O . HIS A 1 425 ? 7.297 11.600 -2.481 1.00 98.25 425 HIS A O 1
ATOM 3213 N N . ALA A 1 426 ? 8.481 11.146 -0.633 1.00 97.75 426 ALA A N 1
ATOM 3214 C CA . ALA A 1 426 ? 9.795 11.243 -1.262 1.00 97.75 426 ALA A CA 1
ATOM 3215 C C . ALA A 1 426 ? 9.978 10.206 -2.382 1.00 97.75 426 ALA A C 1
ATOM 3217 O O . ALA A 1 426 ? 10.469 10.546 -3.453 1.00 97.75 426 ALA A O 1
ATOM 3218 N N . ALA A 1 427 ? 9.551 8.958 -2.167 1.00 97.50 427 ALA A N 1
ATOM 3219 C CA . ALA A 1 427 ? 9.629 7.903 -3.176 1.00 97.50 427 ALA A CA 1
ATOM 3220 C C . ALA A 1 427 ? 8.789 8.210 -4.420 1.00 97.50 427 ALA A C 1
ATOM 3222 O O . ALA A 1 427 ? 9.281 8.128 -5.545 1.00 97.50 427 ALA A O 1
ATOM 3223 N N . ARG A 1 428 ? 7.536 8.616 -4.222 1.00 98.06 428 ARG A N 1
ATOM 3224 C CA . ARG A 1 428 ? 6.627 8.923 -5.323 1.00 98.06 428 ARG A CA 1
ATOM 3225 C C . ARG A 1 428 ? 6.979 10.237 -6.028 1.00 98.06 428 ARG A C 1
ATOM 3227 O O . ARG A 1 428 ? 6.792 10.325 -7.237 1.00 98.06 428 ARG A O 1
ATOM 3234 N N . THR A 1 429 ? 7.549 11.203 -5.308 1.00 98.19 429 THR A N 1
ATOM 3235 C CA . THR A 1 429 ? 8.114 12.445 -5.872 1.00 98.19 429 THR A CA 1
ATOM 3236 C C . THR A 1 429 ? 9.375 12.165 -6.695 1.00 98.19 429 THR A C 1
ATOM 3238 O O . THR A 1 429 ? 9.526 12.709 -7.788 1.00 98.19 429 THR A O 1
ATOM 3241 N N . ALA A 1 430 ? 10.232 11.239 -6.245 1.00 98.12 430 ALA A N 1
ATOM 3242 C CA . ALA A 1 430 ? 11.380 10.777 -7.024 1.00 98.12 430 ALA A CA 1
ATOM 3243 C C . ALA A 1 430 ? 10.943 10.143 -8.345 1.00 98.12 430 ALA A C 1
ATOM 3245 O O . ALA A 1 430 ? 11.507 10.475 -9.382 1.00 98.12 430 ALA A O 1
ATOM 3246 N N . MET A 1 431 ? 9.885 9.327 -8.336 1.00 97.88 431 MET A N 1
ATOM 3247 C CA . MET A 1 431 ? 9.280 8.779 -9.558 1.00 97.88 431 MET A CA 1
ATOM 3248 C C . MET A 1 431 ? 8.724 9.844 -10.521 1.00 97.88 431 MET A C 1
ATOM 3250 O O . MET A 1 431 ? 8.471 9.513 -11.671 1.00 97.88 431 MET A O 1
ATOM 3254 N N . ASP A 1 432 ? 8.573 11.103 -10.096 1.00 97.44 432 ASP A N 1
ATOM 3255 C CA . ASP A 1 432 ? 8.236 12.250 -10.957 1.00 97.44 432 ASP A CA 1
ATOM 3256 C C . ASP A 1 432 ? 9.458 13.059 -11.413 1.00 97.44 432 ASP A C 1
ATOM 3258 O O . ASP A 1 432 ? 9.325 14.143 -11.987 1.00 97.44 432 ASP A O 1
ATOM 3262 N N . GLY A 1 433 ? 10.658 12.528 -11.182 1.00 97.38 433 GLY A N 1
ATOM 3263 C CA . GLY A 1 433 ? 11.918 13.155 -11.558 1.00 97.38 433 GLY A CA 1
ATOM 3264 C C . GLY A 1 433 ? 12.412 14.201 -10.559 1.00 97.38 433 GLY A C 1
ATOM 3265 O O . GLY A 1 433 ? 13.275 14.997 -10.920 1.00 97.38 433 GLY A O 1
ATOM 3266 N N . VAL A 1 434 ? 11.894 14.227 -9.325 1.00 97.44 434 VAL A N 1
ATOM 3267 C CA . VAL A 1 434 ? 12.364 15.134 -8.264 1.00 97.44 434 VAL A CA 1
ATOM 3268 C C . VAL A 1 434 ? 13.000 14.328 -7.135 1.00 97.44 434 VAL A C 1
ATOM 3270 O O . VAL A 1 434 ? 12.316 13.694 -6.334 1.00 97.44 434 VAL A O 1
ATOM 3273 N N . LEU A 1 435 ? 14.329 14.328 -7.087 1.00 96.19 435 LEU A N 1
ATOM 3274 C CA . LEU A 1 435 ? 15.108 13.480 -6.190 1.00 96.19 435 LEU A CA 1
ATOM 3275 C C . LEU A 1 435 ? 15.040 13.947 -4.723 1.00 96.19 435 LEU A C 1
ATOM 3277 O O . LEU A 1 435 ? 14.755 15.116 -4.457 1.00 96.19 435 LEU A O 1
ATOM 3281 N N . PRO A 1 436 ? 15.347 13.066 -3.746 1.00 93.06 436 PRO A N 1
ATOM 3282 C CA . PRO A 1 436 ? 15.274 13.407 -2.321 1.00 93.06 436 PRO A CA 1
ATOM 3283 C C . PRO A 1 436 ? 16.189 14.548 -1.856 1.00 93.06 436 PRO A C 1
ATOM 3285 O O . PRO A 1 436 ? 15.974 15.078 -0.771 1.00 93.06 436 PRO A O 1
ATOM 3288 N N . ASP A 1 437 ? 17.220 14.903 -2.625 1.00 92.00 437 ASP A N 1
ATOM 3289 C CA . ASP A 1 437 ? 18.094 16.051 -2.349 1.00 92.00 437 ASP A CA 1
ATOM 3290 C C . ASP A 1 437 ? 17.552 17.379 -2.917 1.00 92.00 437 ASP A C 1
ATOM 3292 O O . ASP A 1 437 ? 18.188 18.420 -2.768 1.00 92.00 437 ASP A O 1
ATOM 3296 N N . GLY A 1 438 ? 16.371 17.355 -3.545 1.00 93.12 438 GLY A N 1
ATOM 3297 C CA . GLY A 1 438 ? 15.736 18.504 -4.187 1.00 93.12 438 GLY A CA 1
ATOM 3298 C C . GLY A 1 438 ? 16.073 18.659 -5.672 1.00 93.12 438 GLY A C 1
ATOM 3299 O O . GLY A 1 438 ? 15.495 19.527 -6.330 1.00 93.12 438 GLY A O 1
ATOM 3300 N N . THR A 1 439 ? 16.955 17.823 -6.234 1.00 95.81 439 THR A N 1
ATOM 3301 C CA . THR A 1 439 ? 17.297 17.871 -7.662 1.00 95.81 439 THR A CA 1
ATOM 3302 C C . THR A 1 439 ? 16.071 17.564 -8.518 1.00 95.81 439 THR A C 1
ATOM 3304 O O . THR A 1 439 ? 15.550 16.450 -8.517 1.00 95.81 439 THR A O 1
ATOM 3307 N N . ASN A 1 440 ? 15.617 18.552 -9.290 1.00 97.62 440 ASN A N 1
ATOM 3308 C CA . ASN A 1 440 ? 14.460 18.431 -10.172 1.00 97.62 440 ASN A CA 1
ATOM 3309 C C . ASN A 1 440 ? 14.903 18.131 -11.613 1.00 97.62 440 ASN A C 1
ATOM 3311 O O . ASN A 1 440 ? 15.087 19.041 -12.423 1.00 97.62 440 ASN A O 1
ATOM 3315 N N . LEU A 1 441 ? 15.080 16.846 -11.929 1.00 97.69 441 LEU A N 1
ATOM 3316 C CA . LEU A 1 441 ? 15.472 16.356 -13.256 1.00 97.69 441 LEU A CA 1
ATOM 3317 C C . LEU A 1 441 ? 14.420 16.685 -14.317 1.00 97.69 441 LEU A C 1
ATOM 3319 O O . LEU A 1 441 ? 14.776 17.040 -15.440 1.00 97.69 441 LEU A O 1
ATOM 3323 N N . ARG A 1 442 ? 13.134 16.619 -13.944 1.00 96.31 442 ARG A N 1
ATOM 3324 C CA . ARG A 1 442 ? 12.011 16.965 -14.823 1.00 96.31 442 ARG A CA 1
ATOM 3325 C C . ARG A 1 442 ? 12.150 18.385 -15.360 1.00 96.31 442 ARG A C 1
ATOM 3327 O O . ARG A 1 442 ? 12.148 18.585 -16.569 1.00 96.31 442 ARG A O 1
ATOM 3334 N N . ALA A 1 443 ? 12.301 19.359 -14.466 1.00 97.56 443 ALA A N 1
ATOM 3335 C CA . ALA A 1 443 ? 12.449 20.761 -14.837 1.00 97.56 443 ALA A CA 1
ATOM 3336 C C . ALA A 1 443 ? 13.803 21.035 -15.506 1.00 97.56 443 ALA A C 1
ATOM 3338 O O . ALA A 1 443 ? 13.855 21.743 -16.507 1.00 97.56 443 ALA A O 1
ATOM 3339 N N . ARG A 1 444 ? 14.889 20.451 -14.981 1.00 97.81 444 ARG A N 1
ATOM 3340 C CA . ARG A 1 444 ? 16.257 20.676 -15.475 1.00 97.81 444 ARG A CA 1
ATOM 3341 C C . ARG A 1 444 ? 16.452 20.232 -16.925 1.00 97.81 444 ARG A C 1
ATOM 3343 O O . ARG A 1 444 ? 17.153 20.920 -17.659 1.00 97.81 444 ARG A O 1
ATOM 3350 N N . TYR A 1 445 ? 15.852 19.110 -17.322 1.00 97.75 445 TYR A N 1
ATOM 3351 C CA . TYR A 1 445 ? 16.023 18.523 -18.658 1.00 97.75 445 TYR A CA 1
ATOM 3352 C C . TYR A 1 445 ? 14.751 18.557 -19.517 1.00 97.75 445 TYR A C 1
ATOM 3354 O O . TYR A 1 445 ? 14.735 17.991 -20.606 1.00 97.75 445 TYR A O 1
ATOM 3362 N N . GLY A 1 446 ? 13.684 19.215 -19.052 1.00 97.12 446 GLY A N 1
ATOM 3363 C CA . GLY A 1 446 ? 12.427 19.335 -19.798 1.00 97.12 446 GLY A CA 1
ATOM 3364 C C . GLY A 1 446 ? 11.731 17.996 -20.059 1.00 97.12 446 GLY A C 1
ATOM 3365 O O . GLY A 1 446 ? 11.119 17.823 -21.110 1.00 97.12 446 GLY A O 1
ATOM 3366 N N . LEU A 1 447 ? 11.843 17.037 -19.133 1.00 97.62 447 LEU A N 1
ATOM 3367 C CA . LEU A 1 447 ? 11.273 15.702 -19.315 1.00 97.62 447 LEU A CA 1
ATOM 3368 C C . LEU A 1 447 ? 9.745 15.726 -19.192 1.00 97.62 447 LEU A C 1
ATOM 3370 O O . LEU A 1 447 ? 9.184 16.276 -18.242 1.00 97.62 447 LEU A O 1
ATOM 3374 N N . THR A 1 448 ? 9.077 15.070 -20.134 1.00 96.94 448 THR A N 1
ATOM 3375 C CA . THR A 1 448 ? 7.624 14.846 -20.124 1.00 96.94 448 THR A CA 1
ATOM 3376 C C . THR A 1 448 ? 7.243 13.578 -19.349 1.00 96.94 448 THR A C 1
ATOM 3378 O O . THR A 1 448 ? 8.099 12.762 -19.003 1.00 96.94 448 THR A O 1
ATOM 3381 N N . ASP A 1 449 ? 5.945 13.354 -19.120 1.00 95.44 449 ASP A N 1
ATOM 3382 C CA . ASP A 1 449 ? 5.449 12.125 -18.474 1.00 95.44 449 ASP A CA 1
ATOM 3383 C C . ASP A 1 449 ? 5.726 10.850 -19.290 1.00 95.44 449 ASP A C 1
ATOM 3385 O O . ASP A 1 449 ? 5.790 9.755 -18.733 1.00 95.44 449 ASP A O 1
ATOM 3389 N N . ASP A 1 450 ? 5.928 10.959 -20.608 1.00 95.94 450 ASP A N 1
ATOM 3390 C CA . ASP A 1 450 ? 6.355 9.821 -21.433 1.00 95.94 450 ASP A CA 1
ATOM 3391 C C . ASP A 1 450 ? 7.828 9.450 -21.219 1.00 95.94 450 ASP A C 1
ATOM 3393 O O . ASP A 1 450 ? 8.212 8.289 -21.382 1.00 95.94 450 ASP A O 1
ATOM 3397 N N . GLN A 1 451 ? 8.642 10.429 -20.827 1.00 97.38 451 GLN A N 1
ATOM 3398 C CA . GLN A 1 451 ? 10.079 10.278 -20.611 1.00 97.38 451 GLN A CA 1
ATOM 3399 C C . GLN A 1 451 ? 10.428 9.931 -19.162 1.00 97.38 451 GLN A C 1
ATOM 3401 O O . GLN A 1 451 ? 11.557 9.524 -18.895 1.00 97.38 451 GLN A O 1
ATOM 3406 N N . ILE A 1 452 ? 9.480 10.072 -18.231 1.00 97.38 452 ILE A N 1
ATOM 3407 C CA . ILE A 1 452 ? 9.661 9.735 -16.818 1.00 97.38 452 ILE A CA 1
ATOM 3408 C C . ILE A 1 452 ? 8.904 8.448 -16.508 1.00 97.38 452 ILE A C 1
ATOM 3410 O O . ILE A 1 452 ? 7.701 8.431 -16.237 1.00 97.38 452 ILE A O 1
ATOM 3414 N N . GLY A 1 453 ? 9.655 7.355 -16.535 1.00 97.19 453 GLY A N 1
ATOM 3415 C CA . GLY A 1 453 ? 9.226 6.040 -16.112 1.00 97.19 453 GLY A CA 1
ATOM 3416 C C . GLY A 1 453 ? 7.899 5.617 -16.732 1.00 97.19 453 GLY A C 1
ATOM 3417 O O . GLY A 1 453 ? 7.763 5.507 -17.949 1.00 97.19 453 GLY A O 1
ATOM 3418 N N . ILE A 1 454 ? 6.919 5.364 -15.868 1.00 97.12 454 ILE A N 1
ATOM 3419 C CA . ILE A 1 454 ? 5.594 4.859 -16.246 1.00 97.12 454 ILE A CA 1
ATOM 3420 C C . ILE A 1 454 ? 4.492 5.924 -16.160 1.00 97.12 454 ILE A C 1
ATOM 3422 O O . ILE A 1 454 ? 3.321 5.575 -16.279 1.00 97.12 454 ILE A O 1
ATOM 3426 N N . ASN A 1 455 ? 4.830 7.205 -15.981 1.00 97.06 455 ASN A N 1
ATOM 3427 C CA . ASN A 1 455 ? 3.848 8.262 -15.693 1.00 97.06 455 ASN A CA 1
ATOM 3428 C C . ASN A 1 455 ? 2.833 8.480 -16.828 1.00 97.06 455 ASN A C 1
ATOM 3430 O O . ASN A 1 455 ? 1.671 8.774 -16.581 1.00 97.06 455 ASN A O 1
ATOM 3434 N N . SER A 1 456 ? 3.232 8.262 -18.081 1.00 96.56 456 SER A N 1
ATOM 3435 C CA . SER A 1 456 ? 2.312 8.281 -19.232 1.00 96.56 456 SER A CA 1
ATOM 3436 C C . SER A 1 456 ? 1.380 7.067 -19.329 1.00 96.56 456 SER A C 1
ATOM 3438 O O . SER A 1 456 ? 0.441 7.085 -20.118 1.00 96.56 456 SER A O 1
ATOM 3440 N N . SER A 1 457 ? 1.663 5.989 -18.592 1.00 97.12 457 SER A N 1
ATOM 3441 C CA . SER A 1 457 ? 0.946 4.706 -18.685 1.00 97.12 457 SER A CA 1
ATOM 3442 C C . SER A 1 457 ? 0.214 4.332 -17.393 1.00 97.12 457 SER A C 1
ATOM 3444 O O . SER A 1 457 ? -0.496 3.332 -17.376 1.00 97.12 457 SER A O 1
ATOM 3446 N N . ALA A 1 458 ? 0.381 5.115 -16.325 1.00 96.62 458 ALA A N 1
ATOM 3447 C CA . ALA A 1 458 ? -0.268 4.912 -15.041 1.00 96.62 458 ALA A CA 1
ATOM 3448 C C . ALA A 1 458 ? -0.746 6.255 -14.477 1.00 96.62 458 ALA A C 1
ATOM 3450 O O . ALA A 1 458 ? 0.050 7.183 -14.342 1.00 96.62 458 ALA A O 1
ATOM 3451 N N . ARG A 1 459 ? -2.029 6.359 -14.118 1.00 96.00 459 ARG A N 1
ATOM 3452 C CA . ARG A 1 459 ? -2.619 7.585 -13.554 1.00 96.00 459 ARG A CA 1
ATOM 3453 C C . ARG A 1 459 ? -3.305 7.285 -12.236 1.00 96.00 459 ARG A C 1
ATOM 3455 O O . ARG A 1 459 ? -4.136 6.389 -12.167 1.00 96.00 459 ARG A O 1
ATOM 3462 N N . ALA A 1 460 ? -2.980 8.030 -11.185 1.00 97.50 460 ALA A N 1
ATOM 3463 C CA . ALA A 1 460 ? -3.720 7.905 -9.938 1.00 97.50 460 ALA A CA 1
ATOM 3464 C C . ALA A 1 460 ? -5.135 8.466 -10.096 1.00 97.50 460 ALA A C 1
ATOM 3466 O O . ALA A 1 460 ? -5.338 9.438 -10.809 1.00 97.50 460 ALA A O 1
ATOM 3467 N N . THR A 1 461 ? -6.096 7.872 -9.396 1.00 97.19 461 THR A N 1
ATOM 3468 C CA . THR A 1 461 ? -7.478 8.382 -9.323 1.00 97.19 461 THR A CA 1
ATOM 3469 C C . THR A 1 461 ? -7.848 8.752 -7.892 1.00 97.19 461 THR A C 1
ATOM 3471 O O . THR A 1 461 ? -8.508 9.756 -7.658 1.00 97.19 461 THR A O 1
ATOM 3474 N N . HIS A 1 462 ? -7.380 7.966 -6.921 1.00 98.06 462 HIS A N 1
ATOM 3475 C CA . HIS A 1 462 ? -7.705 8.105 -5.506 1.00 98.06 462 HIS A CA 1
ATOM 3476 C C . HIS A 1 462 ? -6.488 7.797 -4.656 1.00 98.06 462 HIS A C 1
ATOM 3478 O O . HIS A 1 462 ? -5.694 6.922 -5.024 1.00 98.06 462 HIS A O 1
ATOM 3484 N N . ARG A 1 463 ? -6.375 8.455 -3.500 1.00 97.88 463 ARG A N 1
ATOM 3485 C CA . ARG A 1 463 ? -5.379 8.100 -2.491 1.00 97.88 463 ARG A CA 1
ATOM 3486 C C . ARG A 1 463 ? -5.688 8.590 -1.093 1.00 97.88 463 ARG A C 1
ATOM 3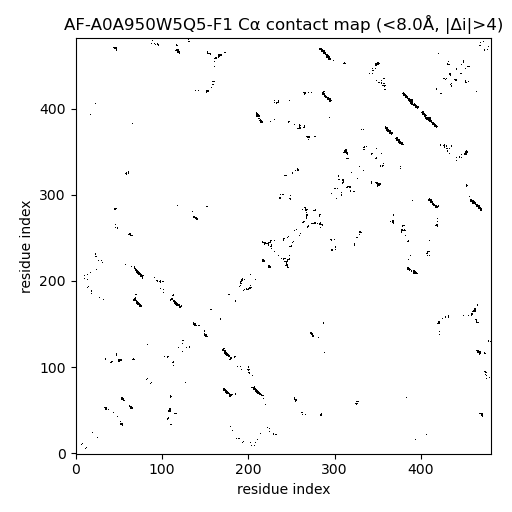488 O O . ARG A 1 463 ? -6.295 9.642 -0.902 1.00 97.88 463 ARG A O 1
ATOM 3495 N N . GLN A 1 464 ? -5.112 7.883 -0.128 1.00 98.62 464 GLN A N 1
ATOM 3496 C CA . GLN A 1 464 ? -5.084 8.284 1.268 1.00 98.62 464 GLN A CA 1
ATOM 3497 C C . GLN A 1 464 ? -3.922 7.619 2.022 1.00 98.62 464 GLN A C 1
ATOM 3499 O O . GLN A 1 464 ? -3.485 6.516 1.691 1.00 98.62 464 GLN A O 1
ATOM 3504 N N . ASN A 1 465 ? -3.430 8.301 3.057 1.00 98.81 465 ASN A N 1
ATOM 3505 C CA . ASN A 1 465 ? -2.509 7.742 4.043 1.00 98.81 465 ASN A CA 1
ATOM 3506 C C . ASN A 1 465 ? -3.273 7.306 5.302 1.00 98.81 465 ASN A C 1
ATOM 3508 O O . ASN A 1 465 ? -4.156 8.016 5.790 1.00 98.81 465 ASN A O 1
ATOM 3512 N N . PHE A 1 466 ? -2.874 6.171 5.863 1.00 98.94 466 PHE A N 1
ATOM 3513 C CA . PHE A 1 466 ? -3.410 5.592 7.090 1.00 98.94 466 PHE A CA 1
ATOM 3514 C C . PHE A 1 466 ? -2.268 5.208 8.035 1.00 98.94 466 PHE A C 1
ATOM 3516 O O . PHE A 1 466 ? -1.148 4.959 7.599 1.00 98.94 466 PHE A O 1
ATOM 3523 N N . LEU A 1 467 ? -2.549 5.117 9.329 1.00 98.88 467 LEU A N 1
ATOM 3524 C CA . LEU A 1 467 ? -1.685 4.469 10.309 1.00 98.88 467 LEU A CA 1
ATOM 3525 C C . LEU A 1 467 ? -2.212 3.065 10.574 1.00 98.88 467 LEU A C 1
ATOM 3527 O O . LEU A 1 467 ? -3.373 2.886 10.929 1.00 98.88 467 LEU A O 1
ATOM 3531 N N . VAL A 1 468 ? -1.349 2.071 10.424 1.00 98.88 468 VAL A N 1
ATOM 3532 C CA . VAL A 1 468 ? -1.588 0.699 10.863 1.00 98.88 468 VAL A CA 1
ATOM 3533 C C . VAL A 1 468 ? -1.015 0.591 12.274 1.00 98.88 468 VAL A C 1
ATOM 3535 O O . VAL A 1 468 ? 0.204 0.591 12.418 1.00 98.88 468 VAL A O 1
ATOM 3538 N N . PRO A 1 469 ? -1.836 0.562 13.332 1.00 98.81 469 PRO A N 1
ATOM 3539 C CA . PRO A 1 469 ? -1.337 0.377 14.695 1.00 98.81 469 PRO A CA 1
ATOM 3540 C C . PRO A 1 469 ? -0.864 -1.075 14.910 1.00 98.81 469 PRO A C 1
ATOM 3542 O O . PRO A 1 469 ? -1.187 -1.950 14.098 1.00 98.81 469 PRO A O 1
ATOM 3545 N N . PRO A 1 470 ? -0.158 -1.377 16.013 1.00 98.56 470 PRO A N 1
ATOM 3546 C CA . PRO A 1 470 ? 0.024 -2.761 16.435 1.00 98.56 470 PRO A CA 1
ATOM 3547 C C . PRO A 1 470 ? -1.316 -3.459 16.640 1.00 98.56 470 PRO A C 1
ATOM 3549 O O . PRO A 1 470 ? -2.324 -2.836 16.990 1.00 98.56 470 PRO A O 1
ATOM 3552 N N . ARG A 1 471 ? -1.311 -4.781 16.489 1.00 97.75 471 ARG A N 1
ATOM 3553 C CA . ARG A 1 471 ? -2.490 -5.628 16.659 1.00 97.75 471 ARG A CA 1
ATOM 3554 C C . ARG A 1 471 ? -3.187 -5.415 18.006 1.00 97.75 471 ARG A C 1
ATOM 3556 O O . ARG A 1 471 ? -4.411 -5.360 18.032 1.00 97.75 471 ARG A O 1
ATOM 3563 N N . ALA A 1 472 ? -2.435 -5.218 19.090 1.00 97.31 472 ALA A N 1
ATOM 3564 C CA . ALA A 1 472 ? -2.982 -4.926 20.418 1.00 97.31 472 ALA A CA 1
ATOM 3565 C C . ALA A 1 472 ? -3.831 -3.637 20.483 1.00 97.31 472 ALA A C 1
ATOM 3567 O O . ALA A 1 472 ? -4.692 -3.520 21.352 1.00 97.31 472 ALA A O 1
ATOM 3568 N N . HIS A 1 473 ? -3.623 -2.698 19.553 1.00 98.31 473 HIS A N 1
ATOM 3569 C CA . HIS A 1 473 ? -4.300 -1.399 19.496 1.00 98.31 473 HIS A CA 1
ATOM 3570 C C . HIS A 1 473 ? -5.044 -1.172 18.164 1.00 98.31 473 HIS A C 1
ATOM 3572 O O . HIS A 1 473 ? -5.356 -0.038 17.805 1.00 98.31 473 HIS A O 1
ATOM 3578 N N . ARG A 1 474 ? -5.342 -2.234 17.399 1.00 98.38 474 ARG A N 1
ATOM 3579 C CA . ARG A 1 474 ? -5.922 -2.116 16.044 1.00 98.38 474 ARG A CA 1
ATOM 3580 C C . ARG A 1 474 ? -7.373 -1.681 15.974 1.00 98.38 474 ARG A C 1
ATOM 3582 O O . ARG A 1 474 ? -7.811 -1.174 14.942 1.00 98.38 474 ARG A O 1
ATOM 3589 N N . SER A 1 475 ? -8.104 -1.851 17.063 1.00 98.75 475 SER A N 1
ATOM 3590 C CA . SER A 1 475 ? -9.513 -1.501 17.156 1.00 98.75 475 SER A CA 1
ATOM 3591 C C . SER A 1 475 ? -9.657 -0.162 17.873 1.00 98.75 475 SER A C 1
ATOM 3593 O O . SER A 1 475 ? -9.374 -0.080 19.063 1.00 98.75 475 SER A O 1
ATOM 3595 N N . PHE A 1 476 ? -10.094 0.880 17.156 1.00 98.81 476 PHE A N 1
ATOM 3596 C CA . PHE A 1 476 ? -10.286 2.242 17.676 1.00 98.81 476 PHE A CA 1
ATOM 3597 C C . PHE A 1 476 ? -9.097 2.711 18.545 1.00 98.81 476 PHE A C 1
ATOM 3599 O O . PHE A 1 476 ? -9.259 2.910 19.752 1.00 98.81 476 PHE A O 1
ATOM 3606 N N . PRO A 1 477 ? -7.889 2.857 17.963 1.00 98.81 477 PRO A N 1
ATOM 3607 C CA . PRO A 1 477 ? -6.684 3.182 18.718 1.00 98.81 477 PRO A CA 1
ATOM 3608 C C . PRO A 1 477 ? -6.872 4.451 19.553 1.00 98.81 477 PRO A C 1
ATOM 3610 O O . PRO A 1 477 ? -7.531 5.401 19.114 1.00 98.81 477 PRO A O 1
ATOM 3613 N N . LEU A 1 478 ? -6.243 4.457 20.730 1.00 98.81 478 LEU A N 1
ATOM 3614 C CA . LEU A 1 478 ? -6.199 5.527 21.732 1.00 98.81 478 LEU A CA 1
ATOM 3615 C C . LEU A 1 478 ? -7.494 5.799 22.511 1.00 98.81 478 LEU A C 1
ATOM 3617 O O . LEU A 1 478 ? -7.490 6.656 23.396 1.00 98.81 478 LEU A O 1
ATOM 3621 N N . VAL A 1 479 ? -8.589 5.090 22.237 1.00 98.69 479 VAL A N 1
ATOM 3622 C CA . VAL A 1 479 ? -9.855 5.273 22.970 1.00 98.69 479 VAL A CA 1
ATOM 3623 C C . VAL A 1 479 ? -9.722 4.939 24.455 1.00 98.69 479 VAL A C 1
ATOM 3625 O O . VAL A 1 479 ? -10.358 5.576 25.292 1.00 98.69 479 VAL A O 1
ATOM 3628 N N . GLU A 1 480 ? -8.858 3.992 24.803 1.00 98.31 480 GLU A N 1
ATOM 3629 C CA . GLU A 1 480 ? -8.533 3.622 26.179 1.00 98.31 480 GLU A CA 1
ATOM 3630 C C . GLU A 1 480 ? -7.819 4.735 26.969 1.00 98.31 480 GLU A C 1
ATOM 3632 O O . GLU A 1 480 ? -7.683 4.621 28.185 1.00 98.31 480 GLU A O 1
ATOM 3637 N N . LEU A 1 481 ? -7.382 5.806 26.292 1.00 98.25 481 LEU A N 1
ATOM 3638 C CA . LEU A 1 481 ? -6.715 6.972 26.881 1.00 98.25 481 LEU A CA 1
ATOM 3639 C C . LEU A 1 481 ? -7.604 8.231 26.930 1.00 98.25 481 LEU A C 1
ATOM 3641 O O . LEU A 1 481 ? -7.124 9.285 27.351 1.00 98.25 481 LEU A O 1
ATOM 3645 N N . LEU A 1 482 ? -8.857 8.153 26.458 1.00 95.12 482 LEU A N 1
ATOM 3646 C CA . LEU A 1 482 ? -9.850 9.232 26.586 1.00 95.12 482 LEU A CA 1
ATOM 3647 C C . LEU A 1 482 ? -10.262 9.467 28.040 1.00 95.12 482 LEU A C 1
ATOM 3649 O O . LEU A 1 482 ? -9.994 8.602 28.904 1.00 95.12 482 LEU A O 1
#

Solvent-accessible surface area (backbone atoms only — not comparable to full-atom values): 25157 Å² total; per-residue (Å²): 137,66,75,77,67,52,54,58,64,72,50,44,57,39,58,66,66,76,64,75,65,65,84,59,56,61,59,77,78,50,88,75,81,74,65,68,88,70,96,78,62,78,79,60,45,38,42,86,66,66,46,68,61,34,72,48,74,45,81,92,28,62,33,51,52,73,39,36,35,42,36,37,39,32,19,34,65,30,85,93,56,81,79,45,74,66,51,44,48,52,47,22,55,49,46,44,53,17,52,51,59,68,38,68,90,36,47,42,26,36,79,30,40,41,62,35,47,26,37,15,64,56,36,39,64,72,77,34,43,68,45,38,73,76,62,56,50,29,24,57,79,55,75,57,59,95,86,38,74,38,54,17,68,45,82,56,77,86,52,92,80,47,61,94,78,46,41,69,60,76,43,24,34,35,41,40,40,35,11,56,36,68,67,58,53,53,50,48,51,34,31,32,43,43,39,84,85,36,93,33,46,47,36,86,59,36,38,76,39,34,37,37,58,36,30,43,32,54,24,61,100,38,70,13,43,33,29,54,50,29,50,76,48,66,27,69,53,23,84,68,31,35,64,37,7,34,34,70,88,21,51,61,83,47,35,60,54,60,23,25,60,87,65,53,21,15,26,17,32,41,73,65,51,26,75,41,37,87,86,36,92,47,26,47,6,28,18,33,43,41,34,32,29,45,44,41,42,51,65,47,63,73,41,56,65,57,58,47,46,19,20,51,39,23,70,86,52,83,71,72,68,84,77,70,28,54,73,80,58,33,64,91,60,62,63,52,69,68,54,50,52,50,36,30,71,73,56,34,37,15,26,43,43,32,26,50,74,46,39,36,38,91,48,69,42,68,27,71,84,72,47,82,41,56,52,40,41,24,37,43,37,70,66,54,28,37,26,34,28,55,86,26,56,28,33,52,48,98,88,69,48,81,45,68,45,67,60,50,39,51,22,33,43,41,32,35,35,22,48,24,37,64,55,50,52,38,21,58,35,10,39,56,35,32,39,82,88,68,53,44,49,26,74,74,55,68,49,51,49,75,28,28,16,53,48,64,30,42,44,62,49,38,32,33,36,24,38,28,39,12,50,94,42,42,38,61,63,58,49,92,62,109

Foldseek 3Di:
DDPVVVCCPLFVVLAVPQDPPPLCVCLVVDDFDDFDDDPDADDFLQLPDAPGFDWDAFPNFIFTDAQFKKKKWFWAFQPPDDQDLVNQVVQLVLQLVLVCVLQVVFHRHQQGKGKFKWFFPLLCVPRPVPLCVVAFWFFLVDDADVNHTHGLFDFDDDAPLADPQAARDDTGMMMMMHHNDPVSRSVSSCLDAHPPVRSSHPNNRTDTFAMFIFTQFAFRVQFTPQLVSLVVLVAPLSVLAQRRARASLQAGDGGQQQAAPDLLQFLAWAPSRIPDHCPGQQGSKFKKKKFKKFFANVVRSVDDQLLLCCQAQNVPDDRDPPSRHYDDDHLVSADDPVRQLVRLLVQAGHQSNLLQLQFWACAWGLTSVRDIDGGRRGRKHKDKGKFLDVRRCWGQDPVRDIDGDDSNTIMMGTMITHSGVVSVVQSVNSLCQQHPVRDRSCVVRVHDLSRRRCSVGMHTRYITMTMRGGSVQSRSHPSVVD

Radius of gyration: 21.84 Å; Cα contacts (8 Å, |Δi|>4): 1090; chains: 1; bounding box: 67×53×55 Å